Protein AF-0000000072975999 (afdb_homodimer)

Secondary structure (DSSP, 8-state):
------EEEEETTEEEEEETTEEEEEE--GGGTT-B-HHHHHHHHHHHHHHHT-SS--EEEEEESTT-SB--B-HHHHHHHTTSTTTTHHHHHHHHHHHHHHHHHHHHSSS-EEEEE-SEEETHHHHHHHHSSEEEEETT-EEE-GGGGGT---HHHHHHHHTTS-HHHHHHHHHH---EEHHHHHHHTS-SEEE-GGGHHHHHHHHHHHHHTS-HHHHHHHHHHHHHHTTS-HHHHHHHHHHHHHHHHT-HHHHHHHHHHHTTS----/------EEEEETTEEEEEETTEEEEEE--GGGTT-B-HHHHHHHHHHHHHHHT-SS--EEEEEE-TT-SB--B-HHHHHHHTTSTTTTHHHHHHHHHHHHHHHHHHHHSSS-EEEEE-SEEETHHHHHHHHSSEEEEETT-EEE-GGGGGT---HHHHHHHHTTS-HHHHHHHHHH---EEHHHHHHHTS-SEEE-GGGHHHHHHHHHHHHHTS-HHHHHHHHHHHHHHTTS-HHHHHHHHHHHHHHHHTSHHHHHHHHHHHTTS----

Organism: NCBI:txid391626

pLDDT: mean 95.64, std 9.47, range [26.41, 98.94]

Foldseek 3Di:
DPQPDQPWDDDVQWIWTDGLQEIEIEGEPVVQQSECEPVSLVVLLVVLVVQQPDPRHAAYEYAYPYAWGYAYHDVVVQCVCCPDPVRNVVVVVVSLVSLLVSLVSQLLHLHQYEYLTHAEQEQSRLLSLLSGPAYEYEQAYKYAPQCVVVPDFSVVSLVSVVVFFPDVVSVCRRNVGDIDTPVVCCVRRSHVYYDHRVCRVVVRVVVSVVSSPDDRVVSSLVSNLVVVLVVDDPVVSCVVVVVSVVVVCPDPQVVQCVVCVVVVHHGPD/DPQPDQDWDDDVQWIWTDGLQEIEIEGEPVVQQSEPEPVSLVVLQVVLVVQQPDPRHAAYEYAYDDAWGYAYHDVVVQCVCCPDPVRNVVVVVVSVVSLLVSLVSQLLGLHQYEYLTHAEQEQSRLLSLLSGPAYEYEQAYKYADQVVVVPDQSVVSLVSVVVFFPDVVSVCRRNVGDIDGPVVCCVRRSHVYYDHRVCRVVVRVVVSVVSSPDDSVVSSLVSVLVVVLVPDDPVVSCVVVVVSVVVVCPDPQVVQCVVCVVVVHHGPD

Radius of gyration: 25.87 Å; Cα contacts (8 Å, |Δi|>4): 1096; chains: 2; bounding box: 70×88×48 Å

Nearest PDB structures (foldseek):
  3myb-assembly1_B  TM=9.762E-01  e=2.689E-32  Mycolicibacterium smegmatis MC2 155
  2vx2-assembly3_G  TM=9.712E-01  e=1.688E-27  Homo sapiens
  3l3s-assembly1_C  TM=9.681E-01  e=3.619E-23  Ruegeria pomeroyi
  3l3s-assembly4_J  TM=9.597E-01  e=7.866E-23  Ruegeria pomeroyi
  3l3s-assembly4_L  TM=9.395E-01  e=3.297E-22  Ruegeria pomeroyi

Solvent-accessible surface area (backbone atoms only — not comparable to full-atom values): 26448 Å² total; per-residue (Å²): 130,81,77,76,75,68,53,70,47,84,48,79,45,31,36,37,37,42,56,90,31,32,35,38,38,30,33,55,36,40,93,59,29,26,30,52,29,77,62,37,45,50,43,52,37,52,51,53,60,54,51,62,74,46,86,68,55,41,24,34,37,41,36,32,33,74,72,17,26,12,58,5,62,35,61,65,63,55,59,57,36,38,75,42,94,71,52,21,50,69,57,46,43,51,50,45,49,52,49,48,51,41,49,52,47,53,62,66,34,50,36,56,34,30,27,44,39,36,40,36,21,21,29,52,23,30,22,51,42,42,43,32,76,37,29,36,27,12,45,82,14,36,38,24,32,33,33,22,76,30,22,38,36,40,40,52,29,42,59,34,41,54,75,44,30,41,52,32,58,44,48,46,25,38,51,57,28,48,70,40,44,22,62,58,32,30,75,49,46,57,29,74,41,54,34,59,63,91,43,36,68,59,56,46,47,51,54,43,48,62,58,41,70,45,65,58,69,59,50,26,54,47,48,50,48,55,64,55,36,71,79,44,54,72,69,56,25,51,55,56,50,48,54,52,49,51,57,50,62,70,33,69,66,46,47,42,41,53,50,19,55,75,68,73,48,78,47,95,120,133,80,79,75,77,68,54,69,48,84,48,78,46,32,36,36,36,40,55,91,31,33,35,37,38,30,35,54,35,40,92,60,28,24,30,50,29,75,64,38,45,51,42,53,37,51,52,52,60,54,52,61,76,45,86,69,54,42,22,35,37,41,35,34,34,76,71,18,28,12,58,5,61,36,62,67,64,57,57,58,36,38,74,41,94,72,52,22,53,68,58,52,51,51,50,54,49,52,47,51,51,41,52,52,46,52,63,66,36,53,36,54,33,31,27,45,39,37,40,36,21,22,27,52,22,30,22,50,41,40,44,32,55,33,26,37,27,12,45,81,15,36,38,25,31,33,32,38,77,79,73,40,68,42,65,72,30,42,58,33,42,53,68,30,29,57,62,69,62,44,50,47,26,40,70,68,28,47,69,41,44,21,63,58,33,30,75,47,25,54,29,65,40,53,35,59,63,92,42,35,69,61,56,46,48,52,55,43,48,51,40,41,70,35,45,59,67,25,48,26,54,36,46,51,48,56,64,56,36,71,77,42,56,70,70,57,25,42,57,53,23,32,54,50,40,36,57,42,60,67,34,68,65,20,49,42,18,46,49,18,55,77,66,72,47,79,46,96,117

Sequence (538 aa):
MSLAPNARHKMPHLTRTDANGIAHIEMTAPDRLNALSDGMIAALQSQFDSLMVDQETSVVILSGAGKAFSAGHDLREMQAARQNADGGATDFGDLFDRCATMMQAIQSLPQPVIAQVHGIATAAGCQLVATCDLAVAAHSCKFGVNGVNIGLFCSTPMVALTRNIARKQAFEMLTTGRFIGAVEAQTLGLINKSVADGDLARETRALAQTIANKLPIAVKTGKQAFYAQAQMTTADAYAYTGARMVENMMDAQTSEGINAFLEKRDPDWMSLAPNARHKMPHLTRTDANGIAHIEMTAPDRLNALSDGMIAALQSQFDSLMVDQETSVVILSGAGKAFSAGHDLREMQAARQNADGGATDFGDLFDRCATMMQAIQSLPQPVIAQVHGIATAAGCQLVATCDLAVAAHSCKFGVNGVNIGLFCSTPMVALTRNIARKQAFEMLTTGRFIGAVEAQTLGLINKSVADGDLARETRALAQTIANKLPIAVKTGKQAFYAQAQMTTADAYAYTGARMVENMMDAQTSEGINAFLEKRDPDW

InterPro domains:
  IPR001753 Enoyl-CoA hydratase/isomerase-like domain [PF00378] (19-269)
  IPR014748 Enoyl-CoA hydratase, C-terminal [G3DSA:1.10.12.10] (216-269)
  IPR029045 ClpP/crotonase-like domain superfamily [SSF52096] (13-269)
  IPR052377 Mitochondrial enoyl-CoA hydratase domain-containing protein [PTHR43602] (14-269)

Structure (mmCIF, N/CA/C/O backbone):
data_AF-0000000072975999-model_v1
#
loop_
_entity.id
_entity.type
_entity.pdbx_description
1 polymer 'Enoyl-CoA hydratase domain-containing protein 3, mitochondrial'
#
loop_
_atom_site.group_PDB
_atom_site.id
_atom_site.type_symbol
_atom_site.label_atom_id
_atom_site.label_alt_id
_atom_site.label_comp_id
_atom_site.label_asym_id
_atom_site.label_entity_id
_atom_site.label_seq_id
_atom_site.pdbx_PDB_ins_code
_atom_site.Cartn_x
_atom_site.Cartn_y
_atom_site.Cartn_z
_atom_site.occupancy
_atom_site.B_iso_or_equiv
_atom_site.auth_seq_id
_atom_site.auth_comp_id
_atom_site.auth_asym_id
_atom_site.auth_atom_id
_atom_site.pdbx_PDB_model_num
ATOM 1 N N . MET A 1 1 ? -14.383 -45.688 -11.18 1 27.27 1 MET A N 1
ATOM 2 C CA . MET A 1 1 ? -13.367 -45.219 -12.125 1 27.27 1 MET A CA 1
ATOM 3 C C . MET A 1 1 ? -12.164 -44.656 -11.383 1 27.27 1 MET A C 1
ATOM 5 O O . MET A 1 1 ? -12.312 -43.844 -10.453 1 27.27 1 MET A O 1
ATOM 9 N N . SER A 1 2 ? -11.016 -45.312 -11.383 1 31.14 2 SER A N 1
ATOM 10 C CA . SER A 1 2 ? -9.742 -45.094 -10.703 1 31.14 2 SER A CA 1
ATOM 11 C C . SER A 1 2 ? -9.266 -43.656 -10.852 1 31.14 2 SER A C 1
ATOM 13 O O . SER A 1 2 ? -9.352 -43.062 -11.938 1 31.14 2 SER A O 1
ATOM 15 N N . LEU A 1 3 ? -9.438 -42.781 -9.852 1 36.59 3 LEU A N 1
ATOM 16 C CA . LEU A 1 3 ? -8.914 -41.406 -9.773 1 36.59 3 LEU A CA 1
ATOM 17 C C . LEU A 1 3 ? -7.523 -41.344 -10.398 1 36.59 3 LEU A C 1
ATOM 19 O O . LEU A 1 3 ? -6.656 -42.156 -10.094 1 36.59 3 LEU A O 1
ATOM 23 N N . ALA A 1 4 ? -7.414 -41.031 -11.68 1 40.75 4 ALA A N 1
ATOM 24 C CA . ALA A 1 4 ? -6.18 -40.938 -12.453 1 40.75 4 ALA A CA 1
ATOM 25 C C . ALA A 1 4 ? -5.027 -40.438 -11.586 1 40.75 4 ALA A C 1
ATOM 27 O O . ALA A 1 4 ? -5.207 -39.562 -10.734 1 40.75 4 ALA A O 1
ATOM 28 N N . PRO A 1 5 ? -3.93 -41.125 -11.383 1 45.53 5 PRO A N 1
ATOM 29 C CA . PRO A 1 5 ? -2.74 -40.938 -10.547 1 45.53 5 PRO A CA 1
ATOM 30 C C . PRO A 1 5 ? -2.223 -39.5 -10.586 1 45.53 5 PRO A C 1
ATOM 32 O O . PRO A 1 5 ? -2.467 -38.75 -11.562 1 45.53 5 PRO A O 1
ATOM 35 N N . ASN A 1 6 ? -1.904 -38.75 -9.383 1 54.34 6 ASN A N 1
ATOM 36 C CA . ASN A 1 6 ? -1.153 -37.562 -9 1 54.34 6 ASN A CA 1
ATOM 37 C C . ASN A 1 6 ? 0.02 -37.312 -9.938 1 54.34 6 ASN A C 1
ATOM 39 O O . ASN A 1 6 ? 1.038 -38 -9.867 1 54.34 6 ASN A O 1
ATOM 43 N N . ALA A 1 7 ? -0.238 -37.031 -11.227 1 62.69 7 ALA A N 1
ATOM 44 C CA . ALA A 1 7 ? 0.883 -36.875 -12.148 1 62.69 7 ALA A CA 1
ATOM 45 C C . ALA A 1 7 ? 1.8 -35.75 -11.711 1 62.69 7 ALA A C 1
ATOM 47 O O . ALA A 1 7 ? 1.36 -34.594 -11.578 1 62.69 7 ALA A O 1
ATOM 48 N N . ARG A 1 8 ? 2.805 -36.125 -11 1 71.38 8 ARG A N 1
ATOM 49 C CA . ARG A 1 8 ? 3.889 -35.188 -10.68 1 71.38 8 ARG A CA 1
ATOM 50 C C . ARG A 1 8 ? 4.809 -34.969 -11.883 1 71.38 8 ARG A C 1
ATOM 52 O O . ARG A 1 8 ? 5.289 -35.938 -12.477 1 71.38 8 ARG A O 1
ATOM 59 N N . HIS A 1 9 ? 4.781 -33.719 -12.367 1 74.19 9 HIS A N 1
ATOM 60 C CA . HIS A 1 9 ? 5.68 -33.344 -13.453 1 74.19 9 HIS A CA 1
ATOM 61 C C . HIS A 1 9 ? 6.812 -32.438 -12.945 1 74.19 9 HIS A C 1
ATOM 63 O O . HIS A 1 9 ? 6.562 -31.375 -12.398 1 74.19 9 HIS A O 1
ATOM 69 N N . LYS A 1 10 ? 8.055 -33 -12.969 1 78.75 10 LYS A N 1
ATOM 70 C CA . LYS A 1 10 ? 9.234 -32.25 -12.555 1 78.75 10 LYS A CA 1
ATOM 71 C C . LYS A 1 10 ? 9.805 -31.453 -13.727 1 78.75 10 LYS A C 1
ATOM 73 O O . LYS A 1 10 ? 9.977 -31.984 -14.828 1 78.75 10 LYS A O 1
ATOM 78 N N . MET A 1 11 ? 9.859 -30.141 -13.508 1 80.25 11 MET A N 1
ATOM 79 C CA . MET A 1 11 ? 10.477 -29.203 -14.453 1 80.25 11 MET A CA 1
ATOM 80 C C . MET A 1 11 ? 11.633 -28.453 -13.797 1 80.25 11 MET A C 1
ATOM 82 O O . MET A 1 11 ? 11.758 -28.453 -12.578 1 80.25 11 MET A O 1
ATOM 86 N N . PRO A 1 12 ? 12.438 -27.953 -14.672 1 85.5 12 PRO A N 1
ATOM 87 C CA . PRO A 1 12 ? 13.469 -27.109 -14.055 1 85.5 12 PRO A CA 1
ATOM 88 C C . PRO A 1 12 ? 12.875 -25.984 -13.203 1 85.5 12 PRO A C 1
ATOM 90 O O . PRO A 1 12 ? 11.977 -25.266 -13.664 1 85.5 12 PRO A O 1
ATOM 93 N N . HIS A 1 13 ? 13.188 -25.938 -12 1 92.69 13 HIS A N 1
ATOM 94 C CA . HIS A 1 13 ? 12.859 -24.859 -11.062 1 92.69 13 HIS A CA 1
ATOM 95 C C . HIS A 1 13 ? 11.477 -25.062 -10.461 1 92.69 13 HIS A C 1
ATOM 97 O O . HIS A 1 13 ? 11.086 -24.344 -9.539 1 92.69 13 HIS A O 1
ATOM 103 N N . LEU A 1 14 ? 10.578 -25.984 -10.984 1 96.88 14 LEU A N 1
ATOM 104 C CA . LEU A 1 14 ? 9.211 -26.156 -10.5 1 96.88 14 LEU A CA 1
ATOM 105 C C . LEU A 1 14 ? 8.805 -27.625 -10.492 1 96.88 14 LEU A C 1
ATOM 107 O O . LEU A 1 14 ? 9.344 -28.422 -11.258 1 96.88 14 LEU A O 1
ATOM 111 N N . THR A 1 15 ? 7.898 -27.969 -9.664 1 96.94 15 THR A N 1
ATOM 112 C CA . THR A 1 15 ? 7.125 -29.203 -9.727 1 96.94 15 THR A CA 1
ATOM 113 C C . THR A 1 15 ? 5.629 -28.906 -9.734 1 96.94 15 THR A C 1
ATOM 115 O O . THR A 1 15 ? 5.18 -27.938 -9.102 1 96.94 15 THR A O 1
ATOM 118 N N . ARG A 1 16 ? 4.887 -29.641 -10.492 1 96.62 16 ARG A N 1
ATOM 119 C CA . ARG A 1 16 ? 3.434 -29.5 -10.508 1 96.62 16 ARG A CA 1
ATOM 120 C C . ARG A 1 16 ? 2.756 -30.844 -10.234 1 96.62 16 ARG A C 1
ATOM 122 O O . ARG A 1 16 ? 3.162 -31.875 -10.781 1 96.62 16 ARG A O 1
ATOM 129 N N . THR A 1 17 ? 1.826 -30.859 -9.359 1 96.38 17 THR A N 1
ATOM 130 C CA . THR A 1 17 ? 0.973 -32 -9.07 1 96.38 17 THR A CA 1
ATOM 131 C C . THR A 1 17 ? -0.5 -31.641 -9.234 1 96.38 17 THR A C 1
ATOM 133 O O . THR A 1 17 ? -0.957 -30.641 -8.68 1 96.38 17 THR A O 1
ATOM 136 N N . ASP A 1 18 ? -1.166 -32.469 -9.992 1 95.44 18 ASP A N 1
ATOM 137 C CA . ASP A 1 18 ? -2.586 -32.25 -10.234 1 95.44 18 ASP A CA 1
ATOM 138 C C . ASP A 1 18 ? -3.439 -33.312 -9.539 1 95.44 18 ASP A C 1
ATOM 140 O O . ASP A 1 18 ? -3.17 -34.5 -9.648 1 95.44 18 ASP A O 1
ATOM 144 N N . ALA A 1 19 ? -4.395 -32.781 -8.805 1 94.94 19 ALA A N 1
ATOM 145 C CA . ALA A 1 19 ? -5.34 -33.688 -8.172 1 94.94 19 ALA A CA 1
ATOM 146 C C . ALA A 1 19 ? -6.691 -33.031 -7.953 1 94.94 19 ALA A C 1
ATOM 148 O O . ALA A 1 19 ? -6.762 -31.938 -7.352 1 94.94 19 ALA A O 1
ATOM 149 N N . ASN A 1 20 ? -7.762 -33.656 -8.422 1 94.56 20 ASN A N 1
ATOM 150 C CA . ASN A 1 20 ? -9.125 -33.219 -8.125 1 94.56 20 ASN A CA 1
ATOM 151 C C . ASN A 1 20 ? -9.367 -31.781 -8.547 1 94.56 20 ASN A C 1
ATOM 153 O O . ASN A 1 20 ? -9.891 -30.984 -7.77 1 94.56 20 ASN A O 1
ATOM 157 N N . GLY A 1 21 ? -8.852 -31.375 -9.703 1 96.62 21 GLY A N 1
ATOM 158 C CA . GLY A 1 21 ? -9.094 -30.062 -10.258 1 96.62 21 GLY A CA 1
ATOM 159 C C . GLY A 1 21 ? -8.195 -28.984 -9.664 1 96.62 21 GLY A C 1
ATOM 160 O O . GLY A 1 21 ? -8.367 -27.797 -9.953 1 96.62 21 GLY A O 1
ATOM 161 N N . ILE A 1 22 ? -7.262 -29.453 -8.828 1 98.38 22 ILE A N 1
ATOM 162 C CA . ILE A 1 22 ? -6.332 -28.516 -8.195 1 98.38 22 ILE A CA 1
ATOM 163 C C . ILE A 1 22 ? -4.918 -28.766 -8.711 1 98.38 22 ILE A C 1
ATOM 165 O O . ILE A 1 22 ? -4.406 -29.875 -8.617 1 98.38 22 ILE A O 1
ATOM 169 N N . ALA A 1 23 ? -4.328 -27.797 -9.336 1 98.44 23 ALA A N 1
ATOM 170 C CA . ALA A 1 23 ? -2.918 -27.844 -9.719 1 98.44 23 ALA A CA 1
ATOM 171 C C . ALA A 1 23 ? -2.039 -27.203 -8.648 1 98.44 23 ALA A C 1
ATOM 173 O O . ALA A 1 23 ? -2.229 -26.031 -8.289 1 98.44 23 ALA A O 1
ATOM 174 N N . HIS A 1 24 ? -1.157 -27.922 -8.133 1 98.5 24 HIS A N 1
ATOM 175 C CA . HIS A 1 24 ? -0.199 -27.406 -7.164 1 98.5 24 HIS A CA 1
ATOM 176 C C . HIS A 1 24 ? 1.167 -27.188 -7.805 1 98.5 24 HIS A C 1
ATOM 178 O O . HIS A 1 24 ? 1.849 -28.141 -8.164 1 98.5 24 HIS A O 1
ATOM 184 N N . ILE A 1 25 ? 1.546 -25.969 -7.973 1 98.62 25 ILE A N 1
ATOM 185 C CA . ILE A 1 25 ? 2.85 -25.578 -8.5 1 98.62 25 ILE A CA 1
ATOM 186 C C . ILE A 1 25 ? 3.785 -25.219 -7.355 1 98.62 25 ILE A C 1
ATOM 188 O O . ILE A 1 25 ? 3.479 -24.328 -6.559 1 98.62 25 ILE A O 1
ATOM 192 N N . GLU A 1 26 ? 4.855 -25.859 -7.266 1 98.62 26 GLU A N 1
ATOM 193 C CA . GLU A 1 26 ? 5.848 -25.609 -6.227 1 98.62 26 GLU A CA 1
ATOM 194 C C . GLU A 1 26 ? 7.164 -25.109 -6.824 1 98.62 26 GLU A C 1
ATOM 196 O O . GLU A 1 26 ? 7.75 -25.781 -7.68 1 98.62 26 GLU A O 1
ATOM 201 N N . MET A 1 27 ? 7.598 -23.906 -6.406 1 98.62 27 MET A N 1
ATOM 202 C CA . MET A 1 27 ? 8.93 -23.438 -6.777 1 98.62 27 MET A CA 1
ATOM 203 C C . MET A 1 27 ? 10.008 -24.266 -6.066 1 98.62 27 MET A C 1
ATOM 205 O O . MET A 1 27 ? 9.977 -24.391 -4.844 1 98.62 27 MET A O 1
ATOM 209 N N . THR A 1 28 ? 10.969 -24.812 -6.883 1 97.81 28 THR A N 1
ATOM 210 C CA . THR A 1 28 ? 11.875 -25.812 -6.316 1 97.81 28 THR A CA 1
ATOM 211 C C . THR A 1 28 ? 13.328 -25.391 -6.496 1 97.81 28 THR A C 1
ATOM 213 O O . THR A 1 28 ? 14.164 -26.172 -6.957 1 97.81 28 THR A O 1
ATOM 216 N N . ALA A 1 29 ? 13.68 -24.266 -6.047 1 97.25 29 ALA A N 1
ATOM 217 C CA . ALA A 1 29 ? 15.062 -23.797 -5.91 1 97.25 29 ALA A CA 1
ATOM 218 C C . ALA A 1 29 ? 15.352 -23.359 -4.473 1 97.25 29 ALA A C 1
ATOM 220 O O . ALA A 1 29 ? 15.789 -22.234 -4.23 1 97.25 29 ALA A O 1
ATOM 221 N N . PRO A 1 30 ? 15.211 -24.297 -3.539 1 96.5 30 PRO A N 1
ATOM 222 C CA . PRO A 1 30 ? 15.281 -23.922 -2.123 1 96.5 30 PRO A CA 1
ATOM 223 C C . PRO A 1 30 ? 16.656 -23.406 -1.71 1 96.5 30 PRO A C 1
ATOM 225 O O . PRO A 1 30 ? 16.766 -22.609 -0.774 1 96.5 30 PRO A O 1
ATOM 228 N N . ASP A 1 31 ? 17.719 -23.781 -2.41 1 95.75 31 ASP A N 1
ATOM 229 C CA . ASP A 1 31 ? 19.078 -23.359 -2.062 1 95.75 31 ASP A CA 1
ATOM 230 C C . ASP A 1 31 ? 19.266 -21.859 -2.281 1 95.75 31 ASP A C 1
ATOM 232 O O . ASP A 1 31 ? 20.172 -21.25 -1.711 1 95.75 31 ASP A O 1
ATOM 236 N N . ARG A 1 32 ? 18.453 -21.359 -3.086 1 95.44 32 ARG A N 1
ATOM 237 C CA . ARG A 1 32 ? 18.484 -19.922 -3.348 1 95.44 32 ARG A CA 1
ATOM 238 C C . ARG A 1 32 ? 17.234 -19.234 -2.844 1 95.44 32 ARG A C 1
ATOM 240 O O . ARG A 1 32 ? 16.828 -18.203 -3.369 1 95.44 32 ARG A O 1
ATOM 247 N N . LEU A 1 33 ? 16.531 -19.922 -1.953 1 97.62 33 LEU A N 1
ATOM 248 C CA . LEU A 1 33 ? 15.305 -19.406 -1.342 1 97.62 33 LEU A CA 1
ATOM 249 C C . LEU A 1 33 ? 14.258 -19.078 -2.404 1 97.62 33 LEU A C 1
ATOM 251 O O . LEU A 1 33 ? 13.586 -18.062 -2.322 1 97.62 33 LEU A O 1
ATOM 255 N N . ASN A 1 34 ? 14.234 -19.891 -3.465 1 98.38 34 ASN A N 1
ATOM 256 C CA . ASN A 1 34 ? 13.258 -19.781 -4.547 1 98.38 34 ASN A CA 1
ATOM 257 C C . ASN A 1 34 ? 13.25 -18.375 -5.152 1 98.38 34 ASN A C 1
ATOM 259 O O . ASN A 1 34 ? 12.188 -17.781 -5.348 1 98.38 34 ASN A O 1
ATOM 263 N N . ALA A 1 35 ? 14.492 -17.844 -5.41 1 98.19 35 ALA A N 1
ATOM 264 C CA . ALA A 1 35 ? 14.617 -16.547 -6.059 1 98.19 35 ALA A CA 1
ATOM 265 C C . ALA A 1 35 ? 13.945 -16.547 -7.43 1 98.19 35 ALA A C 1
ATOM 267 O O . ALA A 1 35 ? 13.953 -17.562 -8.125 1 98.19 35 ALA A O 1
ATOM 268 N N . LEU A 1 36 ? 13.344 -15.43 -7.785 1 98.44 36 LEU A N 1
ATOM 269 C CA . LEU A 1 36 ? 12.773 -15.25 -9.117 1 98.44 36 LEU A CA 1
ATOM 270 C C . LEU A 1 36 ? 13.867 -14.938 -10.133 1 98.44 36 LEU A C 1
ATOM 272 O O . LEU A 1 36 ? 13.922 -13.836 -10.68 1 98.44 36 LEU A O 1
ATOM 276 N N . SER A 1 37 ? 14.688 -15.969 -10.422 1 97.5 37 SER A N 1
ATOM 277 C CA . SER A 1 37 ? 15.719 -15.93 -11.445 1 97.5 37 SER A CA 1
ATOM 278 C C . SER A 1 37 ? 15.109 -15.914 -12.844 1 97.5 37 SER A C 1
ATOM 280 O O . SER A 1 37 ? 13.906 -16.094 -13 1 97.5 37 SER A O 1
ATOM 282 N N . ASP A 1 38 ? 15.992 -15.703 -13.836 1 96.94 38 ASP A N 1
ATOM 283 C CA . ASP A 1 38 ? 15.539 -15.781 -15.219 1 96.94 38 ASP A CA 1
ATOM 284 C C . ASP A 1 38 ? 14.844 -17.109 -15.492 1 96.94 38 ASP A C 1
ATOM 286 O O . ASP A 1 38 ? 13.766 -17.141 -16.094 1 96.94 38 ASP A O 1
ATOM 290 N N . GLY A 1 39 ? 15.445 -18.141 -15.008 1 97.5 39 GLY A N 1
ATOM 291 C CA . GLY A 1 39 ? 14.883 -19.469 -15.203 1 97.5 39 GLY A CA 1
ATOM 292 C C . GLY A 1 39 ? 13.562 -19.672 -14.492 1 97.5 39 GLY A C 1
ATOM 293 O O . GLY A 1 39 ? 12.633 -20.25 -15.055 1 97.5 39 GLY A O 1
ATOM 294 N N . MET A 1 40 ? 13.422 -19.25 -13.25 1 98.25 40 MET A N 1
ATOM 295 C CA . MET A 1 40 ? 12.188 -19.391 -12.477 1 98.25 40 MET A CA 1
ATOM 296 C C . MET A 1 40 ? 11.047 -18.609 -13.109 1 98.25 40 MET A C 1
ATOM 298 O O . MET A 1 40 ? 9.938 -19.125 -13.25 1 98.25 40 MET A O 1
ATOM 302 N N . ILE A 1 41 ? 11.32 -17.359 -13.508 1 98.5 41 ILE A N 1
ATOM 303 C CA . ILE A 1 41 ? 10.305 -16.516 -14.148 1 98.5 41 ILE A CA 1
ATOM 304 C C . ILE A 1 41 ? 9.812 -17.188 -15.422 1 98.5 41 ILE A C 1
ATOM 306 O O . ILE A 1 41 ? 8.602 -17.25 -15.672 1 98.5 41 ILE A O 1
ATOM 310 N N . ALA A 1 42 ? 10.727 -17.719 -16.203 1 97.94 42 ALA A N 1
ATOM 311 C CA . ALA A 1 42 ? 10.359 -18.406 -17.438 1 97.94 42 ALA A CA 1
ATOM 312 C C . ALA A 1 42 ? 9.523 -19.641 -17.141 1 97.94 42 ALA A C 1
ATOM 314 O O . ALA A 1 42 ? 8.547 -19.906 -17.844 1 97.94 42 ALA A O 1
ATOM 315 N N . ALA A 1 43 ? 9.906 -20.391 -16.156 1 98 43 ALA A N 1
ATOM 316 C CA . ALA A 1 43 ? 9.188 -21.609 -15.789 1 98 43 ALA A CA 1
ATOM 317 C C . ALA A 1 43 ? 7.77 -21.281 -15.328 1 98 43 ALA A C 1
ATOM 319 O O . ALA A 1 43 ? 6.809 -21.938 -15.75 1 98 43 ALA A O 1
ATOM 320 N N . LEU A 1 44 ? 7.652 -20.297 -14.461 1 98.56 44 LEU A N 1
ATOM 321 C CA . LEU A 1 44 ? 6.34 -19.875 -13.984 1 98.56 44 LEU A CA 1
ATOM 322 C C . LEU A 1 44 ? 5.473 -19.391 -15.133 1 98.56 44 LEU A C 1
ATOM 324 O O . LEU A 1 44 ? 4.309 -19.781 -15.258 1 98.56 44 LEU A O 1
ATOM 328 N N . GLN A 1 45 ? 6.055 -18.531 -15.984 1 98.31 45 GLN A N 1
ATOM 329 C CA . GLN A 1 45 ? 5.309 -18.016 -17.125 1 98.31 45 GLN A CA 1
ATOM 330 C C . GLN A 1 45 ? 4.801 -19.156 -18.016 1 98.31 45 GLN A C 1
ATOM 332 O O . GLN A 1 45 ? 3.654 -19.141 -18.453 1 98.31 45 GLN A O 1
ATOM 337 N N . SER A 1 46 ? 5.652 -20.094 -18.25 1 97.75 46 SER A N 1
ATOM 338 C CA . SER A 1 46 ? 5.277 -21.25 -19.062 1 97.75 46 SER A CA 1
ATOM 339 C C . SER A 1 46 ? 4.109 -22.016 -18.453 1 97.75 46 SER A C 1
ATOM 341 O O . SER A 1 46 ? 3.191 -22.422 -19.156 1 97.75 46 SER A O 1
ATOM 343 N N . GLN A 1 47 ? 4.145 -22.203 -17.156 1 97.44 47 GLN A N 1
ATOM 344 C CA . GLN A 1 47 ? 3.047 -22.875 -16.469 1 97.44 47 GLN A CA 1
ATOM 345 C C . GLN A 1 47 ? 1.752 -22.062 -16.594 1 97.44 47 GLN A C 1
ATOM 347 O O . GLN A 1 47 ? 0.688 -22.641 -16.859 1 97.44 47 GLN A O 1
ATOM 352 N N . PHE A 1 48 ? 1.823 -20.781 -16.438 1 98.38 48 PHE A N 1
ATOM 353 C CA . PHE A 1 48 ? 0.636 -19.938 -16.531 1 98.38 48 PHE A CA 1
ATOM 354 C C . PHE A 1 48 ? 0.083 -19.938 -17.953 1 98.38 48 PHE A C 1
ATOM 356 O O . PHE A 1 48 ? -1.134 -19.969 -18.156 1 98.38 48 PHE A O 1
ATOM 363 N N . ASP A 1 49 ? 0.989 -19.953 -18.938 1 97.88 49 ASP A N 1
ATOM 364 C CA . ASP A 1 49 ? 0.56 -20.047 -20.328 1 97.88 49 ASP A CA 1
ATOM 365 C C . ASP A 1 49 ? -0.206 -21.359 -20.578 1 97.88 49 ASP A C 1
ATOM 367 O O . ASP A 1 49 ? -1.238 -21.344 -21.25 1 97.88 49 ASP A O 1
ATOM 371 N N . SER A 1 50 ? 0.312 -22.453 -20 1 96.88 50 SER A N 1
ATOM 372 C CA . SER A 1 50 ? -0.34 -23.75 -20.156 1 96.88 50 SER A CA 1
ATOM 373 C C . SER A 1 50 ? -1.701 -23.766 -19.469 1 96.88 50 SER A C 1
ATOM 375 O O . SER A 1 50 ? -2.658 -24.344 -20 1 96.88 50 SER A O 1
ATOM 377 N N . LEU A 1 51 ? -1.797 -23.141 -18.359 1 97.5 51 LEU A N 1
ATOM 378 C CA . LEU A 1 51 ? -3.029 -23.125 -17.578 1 97.5 51 LEU A CA 1
ATOM 379 C C . LEU A 1 51 ? -4.102 -22.281 -18.281 1 97.5 51 LEU A C 1
ATOM 381 O O . LEU A 1 51 ? -5.297 -22.531 -18.094 1 97.5 51 LEU A O 1
ATOM 385 N N . MET A 1 52 ? -3.686 -21.344 -19.062 1 97.06 52 MET A N 1
ATOM 386 C CA . MET A 1 52 ? -4.613 -20.469 -19.766 1 97.06 52 MET A CA 1
ATOM 387 C C . MET A 1 52 ? -5.551 -21.266 -20.656 1 97.06 52 MET A C 1
ATOM 389 O O . MET A 1 52 ? -6.703 -20.875 -20.859 1 97.06 52 MET A O 1
ATOM 393 N N . VAL A 1 53 ? -5.121 -22.453 -21.125 1 95.56 53 VAL A N 1
ATOM 394 C CA . VAL A 1 53 ? -5.918 -23.219 -22.062 1 95.56 53 VAL A CA 1
ATOM 395 C C . VAL A 1 53 ? -6.344 -24.547 -21.438 1 95.56 53 VAL A C 1
ATOM 397 O O . VAL A 1 53 ? -6.93 -25.406 -22.094 1 95.56 53 VAL A O 1
ATOM 400 N N . ASP A 1 54 ? -5.98 -24.688 -20.188 1 93.75 54 ASP A N 1
ATOM 401 C CA . ASP A 1 54 ? -6.32 -25.891 -19.438 1 93.75 54 ASP A CA 1
ATOM 402 C C . ASP A 1 54 ? -7.797 -25.906 -19.047 1 93.75 54 ASP A C 1
ATOM 404 O O . ASP A 1 54 ? -8.281 -24.953 -18.422 1 93.75 54 ASP A O 1
ATOM 408 N N . GLN A 1 55 ? -8.516 -26.969 -19.328 1 92.56 55 GLN A N 1
ATOM 409 C CA . GLN A 1 55 ? -9.945 -27.031 -19.031 1 92.56 55 GLN A CA 1
ATOM 410 C C . GLN A 1 55 ? -10.211 -27.953 -17.844 1 92.56 55 GLN A C 1
ATOM 412 O O . GLN A 1 55 ? -11.352 -28.062 -17.391 1 92.56 55 GLN A O 1
ATOM 417 N N . GLU A 1 56 ? -9.164 -28.547 -17.312 1 94.88 56 GLU A N 1
ATOM 418 C CA . GLU A 1 56 ? -9.328 -29.531 -16.25 1 94.88 56 GLU A CA 1
ATOM 419 C C . GLU A 1 56 ? -9.055 -28.922 -14.883 1 94.88 56 GLU A C 1
ATOM 421 O O . GLU A 1 56 ? -9.594 -29.375 -13.875 1 94.88 56 GLU A O 1
ATOM 426 N N . THR A 1 57 ? -8.211 -27.938 -14.852 1 97.56 57 THR A N 1
ATOM 427 C CA . THR A 1 57 ? -7.809 -27.312 -13.594 1 97.56 57 THR A CA 1
ATOM 428 C C . THR A 1 57 ? -8.797 -26.219 -13.188 1 97.56 57 THR A C 1
ATOM 430 O O . THR A 1 57 ? -9.133 -25.359 -13.992 1 97.56 57 THR A O 1
ATOM 433 N N . SER A 1 58 ? -9.258 -26.25 -11.906 1 97.94 58 SER A N 1
ATOM 434 C CA . SER A 1 58 ? -10.211 -25.281 -11.398 1 97.94 58 SER A CA 1
ATOM 435 C C . SER A 1 58 ? -9.523 -24.234 -10.523 1 97.94 58 SER A C 1
ATOM 437 O O . SER A 1 58 ? -10 -23.109 -10.406 1 97.94 58 SER A O 1
ATOM 439 N N . VAL A 1 59 ? -8.469 -24.641 -9.859 1 98.75 59 VAL A N 1
ATOM 440 C CA . VAL A 1 59 ? -7.766 -23.781 -8.914 1 98.75 59 VAL A CA 1
ATOM 441 C C . VAL A 1 59 ? -6.277 -24.125 -8.922 1 98.75 59 VAL A C 1
ATOM 443 O O . VAL A 1 59 ? -5.895 -25.281 -9.117 1 98.75 59 VAL A O 1
ATOM 446 N N . VAL A 1 60 ? -5.441 -23.125 -8.727 1 98.88 60 VAL A N 1
ATOM 447 C CA . VAL A 1 60 ? -3.992 -23.297 -8.664 1 98.88 60 VAL A CA 1
ATOM 448 C C . VAL A 1 60 ? -3.488 -22.938 -7.27 1 98.88 60 VAL A C 1
ATOM 450 O O . VAL A 1 60 ? -3.906 -21.922 -6.691 1 98.88 60 VAL A O 1
ATOM 453 N N . ILE A 1 61 ? -2.676 -23.75 -6.68 1 98.94 61 ILE A N 1
ATOM 454 C CA . ILE A 1 61 ? -1.906 -23.422 -5.48 1 98.94 61 ILE A CA 1
ATOM 455 C C . ILE A 1 61 ? -0.445 -23.188 -5.855 1 98.94 61 ILE A C 1
ATOM 457 O O . ILE A 1 61 ? 0.15 -23.984 -6.59 1 98.94 61 ILE A O 1
ATOM 461 N N . LEU A 1 62 ? 0.099 -22.094 -5.473 1 98.94 62 LEU A N 1
ATOM 462 C CA . LEU A 1 62 ? 1.501 -21.75 -5.688 1 98.94 62 LEU A CA 1
ATOM 463 C C . LEU A 1 62 ? 2.268 -21.734 -4.371 1 98.94 62 LEU A C 1
ATOM 465 O O . LEU A 1 62 ? 1.896 -21.031 -3.434 1 98.94 62 LEU A O 1
ATOM 469 N N . SER A 1 63 ? 3.314 -22.562 -4.223 1 98.88 63 SER A N 1
ATOM 470 C CA . SER A 1 63 ? 4.098 -22.656 -2.996 1 98.88 63 SER A CA 1
ATOM 471 C C . SER A 1 63 ? 5.59 -22.703 -3.293 1 98.88 63 SER A C 1
ATOM 473 O O . SER A 1 63 ? 5.996 -22.703 -4.457 1 98.88 63 SER A O 1
ATOM 475 N N . GLY A 1 64 ? 6.41 -22.547 -2.258 1 98.69 64 GLY A N 1
ATOM 476 C CA . GLY A 1 64 ? 7.852 -22.703 -2.371 1 98.69 64 GLY A CA 1
ATOM 477 C C . GLY A 1 64 ? 8.398 -23.859 -1.554 1 98.69 64 GLY A C 1
ATOM 478 O O . GLY A 1 64 ? 7.938 -24.109 -0.438 1 98.69 64 GLY A O 1
ATOM 479 N N . ALA A 1 65 ? 9.375 -24.516 -2.125 1 98.06 65 ALA A N 1
ATOM 480 C CA . ALA A 1 65 ? 10.039 -25.609 -1.41 1 98.06 65 ALA A CA 1
ATOM 481 C C . ALA A 1 65 ? 11.07 -25.062 -0.423 1 98.06 65 ALA A C 1
ATOM 483 O O . ALA A 1 65 ? 11.594 -23.969 -0.608 1 98.06 65 ALA A O 1
ATOM 484 N N . GLY A 1 66 ? 11.344 -25.812 0.604 1 97.5 66 GLY A N 1
ATOM 485 C CA . GLY A 1 66 ? 12.406 -25.469 1.527 1 97.5 66 GLY A CA 1
ATOM 486 C C . GLY A 1 66 ? 11.984 -24.453 2.576 1 97.5 66 GLY A C 1
ATOM 487 O O . GLY A 1 66 ? 10.875 -24.531 3.109 1 97.5 66 GLY A O 1
ATOM 488 N N . LYS A 1 67 ? 12.805 -23.516 2.9 1 97.5 67 LYS A N 1
ATOM 489 C CA . LYS A 1 67 ? 12.664 -22.703 4.109 1 97.5 67 LYS A CA 1
ATOM 490 C C . LYS A 1 67 ? 11.875 -21.438 3.832 1 97.5 67 LYS A C 1
ATOM 492 O O . LYS A 1 67 ? 11.445 -20.75 4.762 1 97.5 67 LYS A O 1
ATOM 497 N N . ALA A 1 68 ? 11.695 -21.156 2.549 1 97.88 68 ALA A N 1
ATOM 498 C CA . ALA A 1 68 ? 11.07 -19.875 2.242 1 97.88 68 ALA A CA 1
ATOM 499 C C . ALA A 1 68 ? 10.164 -19.984 1.017 1 97.88 68 ALA A C 1
ATOM 501 O O . ALA A 1 68 ? 10.352 -20.859 0.177 1 97.88 68 ALA A O 1
ATOM 502 N N . PHE A 1 69 ? 9.188 -19.125 0.908 1 98.75 69 PHE A N 1
ATOM 503 C CA . PHE A 1 69 ? 8.391 -18.984 -0.302 1 98.75 69 PHE A CA 1
ATOM 504 C C . PHE A 1 69 ? 9.234 -18.438 -1.446 1 98.75 69 PHE A C 1
ATOM 506 O O . PHE A 1 69 ? 9.562 -19.156 -2.387 1 98.75 69 PHE A O 1
ATOM 513 N N . SER A 1 70 ? 9.703 -17.188 -1.303 1 98.69 70 SER A N 1
ATOM 514 C CA . SER A 1 70 ? 10.578 -16.594 -2.309 1 98.69 70 SER A CA 1
ATOM 515 C C . SER A 1 70 ? 11.273 -15.352 -1.771 1 98.69 70 SER A C 1
ATOM 517 O O . SER A 1 70 ? 10.633 -14.5 -1.141 1 98.69 70 SER A O 1
ATOM 519 N N . ALA A 1 71 ? 12.531 -15.227 -2.07 1 97.69 71 ALA A N 1
ATOM 520 C CA . ALA A 1 71 ? 13.32 -14.086 -1.608 1 97.69 71 ALA A CA 1
ATOM 521 C C . ALA A 1 71 ? 13.328 -12.969 -2.648 1 97.69 71 ALA A C 1
ATOM 523 O O . ALA A 1 71 ? 14.031 -11.969 -2.484 1 97.69 71 ALA A O 1
ATOM 524 N N . GLY A 1 72 ? 12.602 -13.125 -3.689 1 97.81 72 GLY A N 1
ATOM 525 C CA . GLY A 1 72 ? 12.57 -12.117 -4.734 1 97.81 72 GLY A CA 1
ATOM 526 C C . GLY A 1 72 ? 13.57 -12.367 -5.84 1 97.81 72 GLY A C 1
ATOM 527 O O . GLY A 1 72 ? 13.828 -13.516 -6.203 1 97.81 72 GLY A O 1
ATOM 528 N N . HIS A 1 73 ? 14.016 -11.289 -6.496 1 97.62 73 HIS A N 1
ATOM 529 C CA . HIS A 1 73 ? 14.906 -11.422 -7.641 1 97.62 73 HIS A CA 1
ATOM 530 C C . HIS A 1 73 ? 16.25 -12.031 -7.23 1 97.62 73 HIS A C 1
ATOM 532 O O . HIS A 1 73 ? 16.656 -11.922 -6.074 1 97.62 73 HIS A O 1
ATOM 538 N N . ASP A 1 74 ? 16.875 -12.703 -8.18 1 97.31 74 ASP A N 1
ATOM 539 C CA . ASP A 1 74 ? 18.219 -13.242 -7.98 1 97.31 74 ASP A CA 1
ATOM 540 C C . ASP A 1 74 ? 19.266 -12.141 -8.109 1 97.31 74 ASP A C 1
ATOM 542 O O . ASP A 1 74 ? 19.656 -11.766 -9.219 1 97.31 74 ASP A O 1
ATOM 546 N N . LEU A 1 75 ? 19.781 -11.664 -6.992 1 96.06 75 LEU A N 1
ATOM 547 C CA . LEU A 1 75 ? 20.688 -10.516 -6.965 1 96.06 75 LEU A CA 1
ATOM 548 C C . LEU A 1 75 ? 22 -10.852 -7.648 1 96.06 75 LEU A C 1
ATOM 550 O O . LEU A 1 75 ? 22.641 -9.969 -8.234 1 96.06 75 LEU A O 1
ATOM 554 N N . ARG A 1 76 ? 22.453 -12.094 -7.547 1 95.56 76 ARG A N 1
ATOM 555 C CA . ARG A 1 76 ? 23.688 -12.492 -8.203 1 95.56 76 ARG A CA 1
ATOM 556 C C . ARG A 1 76 ? 23.562 -12.383 -9.719 1 95.56 76 ARG A C 1
ATOM 558 O O . ARG A 1 76 ? 24.469 -11.883 -10.391 1 95.56 76 ARG A O 1
ATOM 565 N N . GLU A 1 77 ? 22.391 -12.891 -10.203 1 95.69 77 GLU A N 1
ATOM 566 C CA . GLU A 1 77 ? 22.125 -12.742 -11.633 1 95.69 77 GLU A CA 1
ATOM 567 C C . GLU A 1 77 ? 22.094 -11.273 -12.039 1 95.69 77 GLU A C 1
ATOM 569 O O . GLU A 1 77 ? 22.641 -10.898 -13.078 1 95.69 77 GLU A O 1
ATOM 574 N N . MET A 1 78 ? 21.516 -10.461 -11.203 1 95.75 78 MET A N 1
ATOM 575 C CA . MET A 1 78 ? 21.391 -9.039 -11.508 1 95.75 78 MET A CA 1
ATOM 576 C C . MET A 1 78 ? 22.75 -8.352 -11.516 1 95.75 78 MET A C 1
ATOM 578 O O . MET A 1 78 ? 23.062 -7.574 -12.422 1 95.75 78 MET A O 1
ATOM 582 N N . GLN A 1 79 ? 23.578 -8.672 -10.547 1 95.38 79 GLN A N 1
ATOM 583 C CA . GLN A 1 79 ? 24.891 -8.062 -10.484 1 95.38 79 GLN A CA 1
ATOM 584 C C . GLN A 1 79 ? 25.766 -8.516 -11.641 1 95.38 79 GLN A C 1
ATOM 586 O O . GLN A 1 79 ? 26.578 -7.738 -12.164 1 95.38 79 GLN A O 1
ATOM 591 N N . ALA A 1 80 ? 25.641 -9.766 -12.078 1 95.81 80 ALA A N 1
ATOM 592 C CA . ALA A 1 80 ? 26.406 -10.297 -13.211 1 95.81 80 ALA A CA 1
ATOM 593 C C . ALA A 1 80 ? 26.078 -9.539 -14.492 1 95.81 80 ALA A C 1
ATOM 595 O O . ALA A 1 80 ? 26.953 -9.336 -15.336 1 95.81 80 ALA A O 1
ATOM 596 N N . ALA A 1 81 ? 24.859 -9.078 -14.633 1 95.56 81 ALA A N 1
ATOM 597 C CA . ALA A 1 81 ? 24.422 -8.375 -15.828 1 95.56 81 ALA A CA 1
ATOM 598 C C . ALA A 1 81 ? 25.141 -7.031 -15.977 1 95.56 81 ALA A C 1
ATOM 600 O O . ALA A 1 81 ? 25.219 -6.48 -17.078 1 95.56 81 ALA A O 1
ATOM 601 N N . ARG A 1 82 ? 25.672 -6.508 -14.867 1 95.19 82 ARG A N 1
ATOM 602 C CA . ARG A 1 82 ? 26.328 -5.207 -14.883 1 95.19 82 ARG A CA 1
ATOM 603 C C . ARG A 1 82 ? 27.609 -5.254 -15.711 1 95.19 82 ARG A C 1
ATOM 605 O O . ARG A 1 82 ? 28.156 -4.211 -16.078 1 95.19 82 ARG A O 1
ATOM 612 N N . GLN A 1 83 ? 28.141 -6.461 -16 1 95.06 83 GLN A N 1
ATOM 613 C CA . GLN A 1 83 ? 29.375 -6.633 -16.75 1 95.06 83 GLN A CA 1
ATOM 614 C C . GLN A 1 83 ? 29.156 -6.355 -18.234 1 95.06 83 GLN A C 1
ATOM 616 O O . GLN A 1 83 ? 30.125 -6.199 -19 1 95.06 83 GLN A O 1
ATOM 621 N N . ASN A 1 84 ? 27.953 -6.281 -18.609 1 95.56 84 ASN A N 1
ATOM 622 C CA . ASN A 1 84 ? 27.641 -5.977 -20 1 95.56 84 ASN A CA 1
ATOM 623 C C . ASN A 1 84 ? 27.984 -4.531 -20.344 1 95.56 84 ASN A C 1
ATOM 625 O O . ASN A 1 84 ? 28.172 -3.703 -19.453 1 95.56 84 ASN A O 1
ATOM 629 N N . ALA A 1 85 ? 28.031 -4.211 -21.641 1 95.25 85 ALA A N 1
ATOM 630 C CA . ALA A 1 85 ? 28.531 -2.934 -22.156 1 95.25 85 ALA A CA 1
ATOM 631 C C . ALA A 1 85 ? 27.672 -1.775 -21.656 1 95.25 85 ALA A C 1
ATOM 633 O O . ALA A 1 85 ? 28.172 -0.683 -21.391 1 95.25 85 ALA A O 1
ATOM 634 N N . ASP A 1 86 ? 26.422 -1.979 -21.516 1 96.25 86 ASP A N 1
ATOM 635 C CA . ASP A 1 86 ? 25.531 -0.897 -21.109 1 96.25 86 ASP A CA 1
ATOM 636 C C . ASP A 1 86 ? 25.297 -0.904 -19.609 1 96.25 86 ASP A C 1
ATOM 638 O O . ASP A 1 86 ? 24.344 -0.318 -19.109 1 96.25 86 ASP A O 1
ATOM 642 N N . GLY A 1 87 ? 26.188 -1.635 -18.891 1 95.31 87 GLY A N 1
ATOM 643 C CA . GLY A 1 87 ? 26.094 -1.681 -17.438 1 95.31 87 GLY A CA 1
ATOM 644 C C . GLY A 1 87 ? 24.922 -2.504 -16.938 1 95.31 87 GLY A C 1
ATOM 645 O O . GLY A 1 87 ? 24.531 -2.398 -15.773 1 95.31 87 GLY A O 1
ATOM 646 N N . GLY A 1 88 ? 24.234 -3.217 -17.828 1 96.62 88 GLY A N 1
ATOM 647 C CA . GLY A 1 88 ? 23.141 -4.098 -17.453 1 96.62 88 GLY A CA 1
ATOM 648 C C . GLY A 1 88 ? 21.766 -3.5 -17.719 1 96.62 88 GLY A C 1
ATOM 649 O O . GLY A 1 88 ? 20.75 -4.129 -17.438 1 96.62 88 GLY A O 1
ATOM 650 N N . ALA A 1 89 ? 21.656 -2.309 -18.266 1 96.69 89 ALA A N 1
ATOM 651 C CA . ALA A 1 89 ? 20.391 -1.581 -18.406 1 96.69 89 ALA A CA 1
ATOM 652 C C . ALA A 1 89 ? 19.375 -2.393 -19.188 1 96.69 89 ALA A C 1
ATOM 654 O O . ALA A 1 89 ? 18.219 -2.541 -18.781 1 96.69 89 ALA A O 1
ATOM 655 N N . THR A 1 90 ? 19.781 -2.92 -20.312 1 97.12 90 THR A N 1
ATOM 656 C CA . THR A 1 90 ? 18.891 -3.705 -21.172 1 97.12 90 THR A CA 1
ATOM 657 C C . THR A 1 90 ? 18.422 -4.973 -20.438 1 97.12 90 THR A C 1
ATOM 659 O O . THR A 1 90 ? 17.25 -5.32 -20.484 1 97.12 90 THR A O 1
ATOM 662 N N . ASP A 1 91 ? 19.359 -5.633 -19.797 1 97.12 91 ASP A N 1
ATOM 663 C CA . ASP A 1 91 ? 19.047 -6.867 -19.078 1 97.12 91 ASP A CA 1
ATOM 664 C C . ASP A 1 91 ? 18.078 -6.605 -17.922 1 97.12 91 ASP A C 1
ATOM 666 O O . ASP A 1 91 ? 17.156 -7.387 -17.672 1 97.12 91 ASP A O 1
ATOM 670 N N . PHE A 1 92 ? 18.328 -5.535 -17.188 1 97.44 92 PHE A N 1
ATOM 671 C CA . PHE A 1 92 ? 17.422 -5.168 -16.109 1 97.44 92 PHE A CA 1
ATOM 672 C C . PHE A 1 92 ? 16.016 -4.898 -16.641 1 97.44 92 PHE A C 1
ATOM 674 O O . PHE A 1 92 ? 15.039 -5.395 -16.078 1 97.44 92 PHE A O 1
ATOM 681 N N . GLY A 1 93 ? 15.945 -4.102 -17.672 1 97.56 93 GLY A N 1
ATOM 682 C CA . GLY A 1 93 ? 14.656 -3.82 -18.297 1 97.56 93 GLY A CA 1
ATOM 683 C C . GLY A 1 93 ? 13.906 -5.07 -18.703 1 97.56 93 GLY A C 1
ATOM 684 O O . GLY A 1 93 ? 12.711 -5.195 -18.438 1 97.56 93 GLY A O 1
ATOM 685 N N . ASP A 1 94 ? 14.594 -5.945 -19.344 1 97.81 94 ASP A N 1
ATOM 686 C CA . ASP A 1 94 ? 14 -7.207 -19.781 1 97.81 9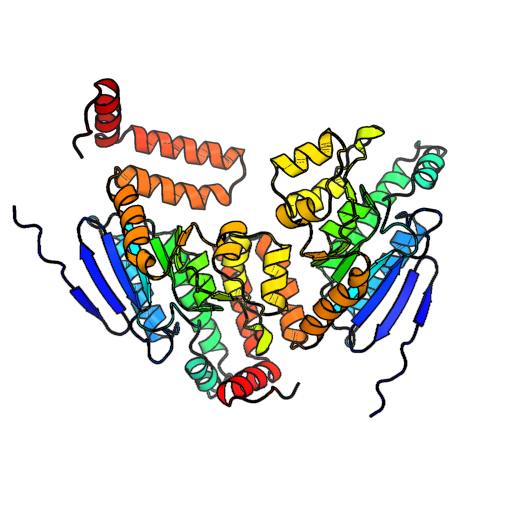4 ASP A CA 1
ATOM 687 C C . ASP A 1 94 ? 13.516 -8.023 -18.578 1 97.81 94 ASP A C 1
ATOM 689 O O . ASP A 1 94 ? 12.414 -8.578 -18.609 1 97.81 94 ASP A O 1
ATOM 693 N N . LEU A 1 95 ? 14.344 -8.086 -17.578 1 97.75 95 LEU A N 1
ATOM 694 C CA . LEU A 1 95 ? 14.008 -8.836 -16.375 1 97.75 95 LEU A CA 1
ATOM 695 C C . LEU A 1 95 ? 12.727 -8.297 -15.742 1 97.75 95 LEU A C 1
ATOM 697 O O . LEU A 1 95 ? 11.797 -9.062 -15.461 1 97.75 95 LEU A O 1
ATOM 701 N N . PHE A 1 96 ? 12.648 -7.004 -15.539 1 97.69 96 PHE A N 1
ATOM 702 C CA . PHE A 1 96 ? 11.5 -6.402 -14.875 1 97.69 96 PHE A CA 1
ATOM 703 C C . PHE A 1 96 ? 10.25 -6.516 -15.742 1 97.69 96 PHE A C 1
ATOM 705 O O . PHE A 1 96 ? 9.148 -6.715 -15.234 1 97.69 96 PHE A O 1
ATOM 712 N N . ASP A 1 97 ? 10.414 -6.438 -17.031 1 97.62 97 ASP A N 1
ATOM 713 C CA . ASP A 1 97 ? 9.289 -6.598 -17.953 1 97.62 97 ASP A CA 1
ATOM 714 C C . ASP A 1 97 ? 8.742 -8.023 -17.906 1 97.62 97 ASP A C 1
ATOM 716 O O . ASP A 1 97 ? 7.527 -8.227 -17.844 1 97.62 97 ASP A O 1
ATOM 720 N N . ARG A 1 98 ? 9.617 -8.961 -17.953 1 98.06 98 ARG A N 1
ATOM 721 C CA . ARG A 1 98 ? 9.203 -10.359 -17.906 1 98.06 98 ARG A CA 1
ATOM 722 C C . ARG A 1 98 ? 8.539 -10.68 -16.578 1 98.06 98 ARG A C 1
ATOM 724 O O . ARG A 1 98 ? 7.539 -11.406 -16.531 1 98.06 98 ARG A O 1
ATOM 731 N N . CYS A 1 99 ? 9.133 -10.148 -15.523 1 98.31 99 CYS A N 1
ATOM 732 C CA . CYS A 1 99 ? 8.531 -10.375 -14.211 1 98.31 99 CYS A CA 1
ATOM 733 C C . CYS A 1 99 ? 7.137 -9.75 -14.141 1 98.31 99 CYS A C 1
ATOM 735 O O . CYS A 1 99 ? 6.195 -10.391 -13.664 1 98.31 99 CYS A O 1
ATOM 737 N N . ALA A 1 100 ? 6.977 -8.531 -14.617 1 98 100 ALA A N 1
ATOM 738 C CA . ALA A 1 100 ? 5.68 -7.867 -14.633 1 98 100 ALA A CA 1
ATOM 739 C C . ALA A 1 100 ? 4.668 -8.648 -15.469 1 98 100 ALA A C 1
ATOM 741 O O . ALA A 1 100 ? 3.506 -8.781 -15.078 1 98 100 ALA A O 1
ATOM 742 N N . THR A 1 101 ? 5.09 -9.133 -16.594 1 98.12 101 THR A N 1
ATOM 743 C CA . THR A 1 101 ? 4.234 -9.938 -17.453 1 98.12 101 THR A CA 1
ATOM 744 C C . THR A 1 101 ? 3.773 -11.203 -16.734 1 98.12 101 THR A C 1
ATOM 746 O O . THR A 1 101 ? 2.592 -11.547 -16.781 1 98.12 101 THR A O 1
ATOM 749 N N . MET A 1 102 ? 4.727 -11.812 -16.125 1 98.19 102 MET A N 1
ATOM 750 C CA . MET A 1 102 ? 4.414 -13.016 -15.367 1 98.19 102 MET A CA 1
ATOM 751 C C . MET A 1 102 ? 3.412 -12.719 -14.258 1 98.19 102 MET A C 1
ATOM 753 O O . MET A 1 102 ? 2.453 -13.469 -14.062 1 98.19 102 MET A O 1
ATOM 757 N N . MET A 1 103 ? 3.621 -11.633 -13.531 1 98.56 103 MET A N 1
ATOM 758 C CA . MET A 1 103 ? 2.689 -11.211 -12.492 1 98.56 103 MET A CA 1
ATOM 759 C C . MET A 1 103 ? 1.293 -10.992 -13.062 1 98.56 103 MET A C 1
ATOM 761 O O . MET A 1 103 ? 0.311 -11.508 -12.523 1 98.56 103 MET A O 1
ATOM 765 N N . GLN A 1 104 ? 1.172 -10.32 -14.109 1 97.94 104 GLN A N 1
ATOM 766 C CA . GLN A 1 104 ? -0.116 -9.977 -14.703 1 97.94 104 GLN A CA 1
ATOM 767 C C . GLN A 1 104 ? -0.813 -11.219 -15.258 1 97.94 104 GLN A C 1
ATOM 769 O O . GLN A 1 104 ? -2.043 -11.289 -15.281 1 97.94 104 GLN A O 1
ATOM 774 N N . ALA A 1 105 ? -0.007 -12.195 -15.672 1 98.44 105 ALA A N 1
ATOM 775 C CA . ALA A 1 105 ? -0.588 -13.445 -16.141 1 98.44 105 ALA A CA 1
ATOM 776 C C . ALA A 1 105 ? -1.421 -14.109 -15.055 1 98.44 105 ALA A C 1
ATOM 778 O O . ALA A 1 105 ? -2.459 -14.711 -15.336 1 98.44 105 ALA A O 1
ATOM 779 N N . ILE A 1 106 ? -1.021 -14 -13.836 1 98.56 106 ILE A N 1
ATOM 780 C CA . ILE A 1 106 ? -1.72 -14.617 -12.719 1 98.56 106 ILE A CA 1
ATOM 781 C C . ILE A 1 106 ? -3.154 -14.102 -12.656 1 98.56 106 ILE A C 1
ATOM 783 O O . ILE A 1 106 ? -4.102 -14.891 -12.578 1 98.56 106 ILE A O 1
ATOM 787 N N . GLN A 1 107 ? -3.342 -12.82 -12.773 1 97.56 107 GLN A N 1
ATOM 788 C CA . GLN A 1 107 ? -4.664 -12.219 -12.625 1 97.56 107 GLN A CA 1
ATOM 789 C C . GLN A 1 107 ? -5.5 -12.414 -13.891 1 97.56 107 GLN A C 1
ATOM 791 O O . GLN A 1 107 ? -6.723 -12.289 -13.852 1 97.56 107 GLN A O 1
ATOM 796 N N . SER A 1 108 ? -4.844 -12.812 -14.953 1 97.31 108 SER A N 1
ATOM 797 C CA . SER A 1 108 ? -5.551 -13.039 -16.203 1 97.31 108 SER A CA 1
ATOM 798 C C . SER A 1 108 ? -5.973 -14.5 -16.344 1 97.31 108 SER A C 1
ATOM 800 O O . SER A 1 108 ? -6.785 -14.836 -17.203 1 97.31 108 SER A O 1
ATOM 802 N N . LEU A 1 109 ? -5.41 -15.375 -15.523 1 98.19 109 LEU A N 1
ATOM 803 C CA . LEU A 1 109 ? -5.805 -16.781 -15.562 1 98.19 109 LEU A CA 1
ATOM 804 C C . LEU A 1 109 ? -7.293 -16.938 -15.25 1 98.19 109 LEU A C 1
ATOM 806 O O . LEU A 1 109 ? -7.836 -16.219 -14.414 1 98.19 109 LEU A O 1
ATOM 810 N N . PRO A 1 110 ? -7.891 -17.922 -15.906 1 97.38 110 PRO A N 1
ATOM 811 C CA . PRO A 1 110 ? -9.266 -18.234 -15.516 1 97.38 110 PRO A CA 1
ATOM 812 C C . PRO A 1 110 ? -9.359 -18.844 -14.117 1 97.38 110 PRO A C 1
ATOM 814 O O . PRO A 1 110 ? -10.367 -18.672 -13.438 1 97.38 110 PRO A O 1
ATOM 817 N N . GLN A 1 111 ? -8.344 -19.578 -13.734 1 98.44 111 GLN A N 1
ATOM 818 C CA . GLN A 1 111 ? -8.32 -20.25 -12.438 1 98.44 111 GLN A CA 1
ATOM 819 C C . GLN A 1 111 ? -7.832 -19.312 -11.344 1 98.44 111 GLN A C 1
ATOM 821 O O . GLN A 1 111 ? -6.828 -18.609 -11.508 1 98.44 111 GLN A O 1
ATOM 826 N N . PRO A 1 112 ? -8.539 -19.25 -10.203 1 98.81 112 PRO A N 1
ATOM 827 C CA . PRO A 1 112 ? -7.945 -18.578 -9.039 1 98.81 112 PRO A CA 1
ATOM 828 C C . PRO A 1 112 ? -6.609 -19.188 -8.625 1 98.81 112 PRO A C 1
ATOM 830 O O . PRO A 1 112 ? -6.445 -20.406 -8.672 1 98.81 112 PRO A O 1
ATOM 833 N N . VAL A 1 113 ? -5.688 -18.344 -8.289 1 98.94 113 VAL A N 1
ATOM 834 C CA . VAL A 1 113 ? -4.375 -18.75 -7.801 1 98.94 113 VAL A CA 1
ATOM 835 C C . VAL A 1 113 ? -4.242 -18.422 -6.32 1 98.94 113 VAL A C 1
ATOM 837 O O . VAL A 1 113 ? -4.43 -17.266 -5.918 1 98.94 113 VAL A O 1
ATOM 840 N N . ILE A 1 114 ? -3.914 -19.406 -5.465 1 98.94 114 ILE A N 1
ATOM 841 C CA . ILE A 1 114 ? -3.734 -19.25 -4.027 1 98.94 114 ILE A CA 1
ATOM 842 C C . ILE A 1 114 ? -2.256 -19.391 -3.672 1 98.94 114 ILE A C 1
ATOM 844 O O . ILE A 1 114 ? -1.656 -20.438 -3.896 1 98.94 114 ILE A O 1
ATOM 848 N N . ALA A 1 115 ? -1.683 -18.328 -3.1 1 98.94 115 ALA A N 1
ATOM 849 C CA . ALA A 1 115 ? -0.328 -18.438 -2.564 1 98.94 115 ALA A CA 1
ATOM 850 C C . ALA A 1 115 ? -0.326 -19.188 -1.229 1 98.94 115 ALA A C 1
ATOM 852 O O . ALA A 1 115 ? -1.091 -18.844 -0.323 1 98.94 115 ALA A O 1
ATOM 853 N N . GLN A 1 116 ? 0.409 -20.25 -1.134 1 98.94 116 GLN A N 1
ATOM 854 C CA . GLN A 1 116 ? 0.728 -20.938 0.108 1 98.94 116 GLN A CA 1
ATOM 855 C C . GLN A 1 116 ? 2.102 -20.531 0.63 1 98.94 116 GLN A C 1
ATOM 857 O O . GLN A 1 116 ? 3.127 -20.984 0.122 1 98.94 116 GLN A O 1
ATOM 862 N N . VAL A 1 117 ? 2.131 -19.719 1.692 1 98.94 117 VAL A N 1
ATOM 863 C CA . VAL A 1 117 ? 3.35 -18.969 1.969 1 98.94 117 VAL A CA 1
ATOM 864 C C . VAL A 1 117 ? 3.912 -19.375 3.328 1 98.94 117 VAL A C 1
ATOM 866 O O . VAL A 1 117 ? 3.188 -19.391 4.328 1 98.94 117 VAL A O 1
ATOM 869 N N . HIS A 1 118 ? 5.16 -19.703 3.396 1 98.69 118 HIS A N 1
ATOM 870 C CA . HIS A 1 118 ? 5.891 -19.953 4.633 1 98.69 118 HIS A CA 1
ATOM 871 C C . HIS A 1 118 ? 7.27 -19.312 4.602 1 98.69 118 HIS A C 1
ATOM 873 O O . HIS A 1 118 ? 7.734 -18.875 3.545 1 98.69 118 HIS A O 1
ATOM 879 N N . GLY A 1 119 ? 7.918 -19.219 5.82 1 98.44 119 GLY A N 1
ATOM 880 C CA . GLY A 1 119 ? 9.211 -18.547 5.863 1 98.44 119 GLY A CA 1
ATOM 881 C C . GLY A 1 119 ? 9.117 -17.062 5.562 1 98.44 119 GLY A C 1
ATOM 882 O O . GLY A 1 119 ? 8.461 -16.312 6.289 1 98.44 119 GLY A O 1
ATOM 883 N N . ILE A 1 120 ? 9.734 -16.703 4.398 1 98.62 120 ILE A N 1
ATOM 884 C CA . ILE A 1 120 ? 9.695 -15.289 4.035 1 98.62 120 ILE A CA 1
ATOM 885 C C . ILE A 1 120 ? 9.211 -15.148 2.592 1 98.62 120 ILE A C 1
ATOM 887 O O . ILE A 1 120 ? 9.414 -16.047 1.771 1 98.62 120 ILE A O 1
ATOM 891 N N . ALA A 1 121 ? 8.562 -14.148 2.281 1 98.88 121 ALA A N 1
ATOM 892 C CA . ALA A 1 121 ? 8.297 -13.578 0.963 1 98.88 121 ALA A CA 1
ATOM 893 C C . ALA A 1 121 ? 8.734 -12.117 0.895 1 98.88 121 ALA A C 1
ATOM 895 O O . ALA A 1 121 ? 8.109 -11.242 1.501 1 98.88 121 ALA A O 1
ATOM 896 N N . THR A 1 122 ? 9.789 -11.844 0.135 1 98.5 122 THR A N 1
ATOM 897 C CA . THR A 1 122 ? 10.367 -10.508 0.182 1 98.5 122 THR A CA 1
ATOM 898 C C . THR A 1 122 ? 10.492 -9.922 -1.222 1 98.5 122 THR A C 1
ATOM 900 O O . THR A 1 122 ? 10.672 -10.656 -2.193 1 98.5 122 THR A O 1
ATOM 903 N N . ALA A 1 123 ? 10.438 -8.594 -1.307 1 98.12 123 ALA A N 1
ATOM 904 C CA . ALA A 1 123 ? 10.602 -7.855 -2.557 1 98.12 123 ALA A CA 1
ATOM 905 C C . ALA A 1 123 ? 9.711 -8.43 -3.652 1 98.12 123 ALA A C 1
ATOM 907 O O . ALA A 1 123 ? 8.484 -8.445 -3.518 1 98.12 123 ALA A O 1
ATOM 908 N N . ALA A 1 124 ? 10.273 -8.992 -4.691 1 98.62 124 ALA A N 1
ATOM 909 C CA . ALA A 1 124 ? 9.461 -9.547 -5.77 1 98.62 124 ALA A CA 1
ATOM 910 C C . ALA A 1 124 ? 8.703 -10.789 -5.301 1 98.62 124 ALA A C 1
ATOM 912 O O . ALA A 1 124 ? 7.664 -11.141 -5.867 1 98.62 124 ALA A O 1
ATOM 913 N N . GLY A 1 125 ? 9.219 -11.484 -4.277 1 98.81 125 GLY A N 1
ATOM 914 C CA . GLY A 1 125 ? 8.469 -12.578 -3.672 1 98.81 125 GLY A CA 1
ATOM 915 C C . GLY A 1 125 ? 7.195 -12.125 -2.994 1 98.81 125 GLY A C 1
ATOM 916 O O . GLY A 1 125 ? 6.16 -12.789 -3.09 1 98.81 125 GLY A O 1
ATOM 917 N N . CYS A 1 126 ? 7.305 -11.031 -2.258 1 98.88 126 CYS A N 1
ATOM 918 C CA . CYS A 1 126 ? 6.117 -10.422 -1.668 1 98.88 126 CYS A CA 1
ATOM 919 C C . CYS A 1 126 ? 5.164 -9.938 -2.75 1 98.88 126 CYS A C 1
ATOM 921 O O . CYS A 1 126 ? 3.943 -10.047 -2.605 1 98.88 126 CYS A O 1
ATOM 923 N N . GLN A 1 127 ? 5.672 -9.383 -3.84 1 98.81 127 GLN A N 1
ATOM 924 C CA . GLN A 1 127 ? 4.883 -9.008 -5.008 1 98.81 127 GLN A CA 1
ATOM 925 C C . GLN A 1 127 ? 4.078 -10.195 -5.531 1 98.81 127 GLN A C 1
ATOM 927 O O . GLN A 1 127 ? 2.904 -10.047 -5.883 1 98.81 127 GLN A O 1
ATOM 932 N N . LEU A 1 128 ? 4.738 -11.305 -5.562 1 98.88 128 LEU A N 1
ATOM 933 C CA . LEU A 1 128 ? 4.098 -12.523 -6.051 1 98.88 128 LEU A CA 1
ATOM 934 C C . LEU A 1 128 ? 2.912 -12.906 -5.176 1 98.88 128 LEU A C 1
ATOM 936 O O . LEU A 1 128 ? 1.826 -13.195 -5.684 1 98.88 128 LEU A O 1
ATOM 940 N N . VAL A 1 129 ? 3.084 -12.844 -3.871 1 98.94 129 VAL A N 1
ATOM 941 C CA . VAL A 1 129 ? 1.997 -13.117 -2.938 1 98.94 129 VAL A CA 1
ATOM 942 C C . VAL A 1 129 ? 0.862 -12.117 -3.158 1 98.94 129 VAL A C 1
ATOM 944 O O . VAL A 1 129 ? -0.3 -12.508 -3.285 1 98.94 129 VAL A O 1
ATOM 947 N N . ALA A 1 130 ? 1.207 -10.844 -3.246 1 98.88 130 ALA A N 1
ATOM 948 C CA . ALA A 1 130 ? 0.224 -9.773 -3.385 1 98.88 130 ALA A CA 1
ATOM 949 C C . ALA A 1 130 ? -0.537 -9.891 -4.703 1 98.88 130 ALA A C 1
ATOM 951 O O . ALA A 1 130 ? -1.691 -9.469 -4.801 1 98.88 130 ALA A O 1
ATOM 952 N N . THR A 1 131 ? 0.06 -10.477 -5.723 1 98.81 131 THR A N 1
ATOM 953 C CA . THR A 1 131 ? -0.54 -10.594 -7.047 1 98.81 131 THR A CA 1
ATOM 954 C C . THR A 1 131 ? -1.495 -11.781 -7.102 1 98.81 131 THR A C 1
ATOM 956 O O . THR A 1 131 ? -2.484 -11.758 -7.836 1 98.81 131 THR A O 1
ATOM 959 N N . CYS A 1 132 ? -1.204 -12.844 -6.363 1 98.94 132 CYS A N 1
ATOM 960 C CA . CYS A 1 132 ? -2.113 -13.977 -6.32 1 98.94 132 CYS A CA 1
ATOM 961 C C . CYS A 1 132 ? -3.508 -13.547 -5.879 1 98.94 132 CYS A C 1
ATOM 963 O O . CYS A 1 132 ? -3.658 -12.555 -5.164 1 98.94 132 CYS A O 1
ATOM 965 N N . ASP A 1 133 ? -4.52 -14.336 -6.277 1 98.88 133 ASP A N 1
ATOM 966 C CA . ASP A 1 133 ? -5.902 -13.977 -5.973 1 98.88 133 ASP A CA 1
ATOM 967 C C . ASP A 1 133 ? -6.195 -14.133 -4.484 1 98.88 133 ASP A C 1
ATOM 969 O O . ASP A 1 133 ? -7.008 -13.391 -3.926 1 98.88 133 ASP A O 1
ATOM 973 N N . LEU A 1 134 ? -5.617 -15.094 -3.9 1 98.94 134 LEU A N 1
ATOM 974 C CA . LEU A 1 134 ? -5.742 -15.414 -2.482 1 98.94 134 LEU A CA 1
ATOM 975 C C . LEU A 1 134 ? -4.398 -15.828 -1.898 1 98.94 134 LEU A C 1
ATOM 977 O O . LEU A 1 134 ? -3.479 -16.188 -2.641 1 98.94 134 LEU A O 1
ATOM 981 N N . ALA A 1 135 ? -4.316 -15.773 -0.542 1 98.94 135 ALA A N 1
ATOM 982 C CA . ALA A 1 135 ? -3.084 -16.203 0.115 1 98.94 135 ALA A CA 1
ATOM 983 C C . ALA A 1 135 ? -3.367 -16.734 1.516 1 98.94 135 ALA A C 1
ATOM 985 O O . ALA A 1 135 ? -4.172 -16.172 2.254 1 98.94 135 ALA A O 1
ATOM 986 N N . VAL A 1 136 ? -2.785 -17.844 1.813 1 98.94 136 VAL A N 1
ATOM 987 C CA . VAL A 1 136 ? -2.74 -18.438 3.146 1 98.94 136 VAL A CA 1
ATOM 988 C C . VAL A 1 136 ? -1.292 -18.547 3.615 1 98.94 136 VAL A C 1
ATOM 990 O O . VAL A 1 136 ? -0.431 -19.047 2.885 1 98.94 136 VAL A O 1
ATOM 993 N N . ALA A 1 137 ? -1.019 -18.047 4.812 1 98.94 137 ALA A N 1
ATOM 994 C CA . ALA A 1 137 ? 0.364 -18.031 5.285 1 98.94 137 ALA A CA 1
ATOM 995 C C . ALA A 1 137 ? 0.494 -18.719 6.633 1 98.94 137 ALA A C 1
ATOM 997 O O . ALA A 1 137 ? -0.435 -18.703 7.445 1 98.94 137 ALA A O 1
ATOM 998 N N . ALA A 1 138 ? 1.679 -19.328 6.801 1 98.88 138 ALA A N 1
ATOM 999 C CA . ALA A 1 138 ? 2.035 -19.828 8.125 1 98.88 138 ALA A CA 1
ATOM 1000 C C . ALA A 1 138 ? 2.195 -18.672 9.117 1 98.88 138 ALA A C 1
ATOM 1002 O O . ALA A 1 138 ? 2.652 -17.594 8.758 1 98.88 138 ALA A O 1
ATOM 1003 N N . HIS A 1 139 ? 1.915 -18.922 10.336 1 98.5 139 HIS A N 1
ATOM 1004 C CA . HIS A 1 139 ? 1.965 -17.922 11.391 1 98.5 139 HIS A CA 1
ATOM 1005 C C . HIS A 1 139 ? 3.357 -17.312 11.508 1 98.5 139 HIS A C 1
ATOM 1007 O O . HIS A 1 139 ? 3.498 -16.125 11.797 1 98.5 139 HIS A O 1
ATOM 1013 N N . SER A 1 140 ? 4.363 -18.062 11.273 1 98.38 140 SER A N 1
ATOM 1014 C CA . SER A 1 140 ? 5.742 -17.609 11.469 1 98.38 140 SER A CA 1
ATOM 1015 C C . SER A 1 140 ? 6.246 -16.844 10.25 1 98.38 140 SER A C 1
ATOM 1017 O O . SER A 1 140 ? 7.348 -16.297 10.273 1 98.38 140 SER A O 1
ATOM 1019 N N . CYS A 1 141 ? 5.445 -16.797 9.195 1 98.56 141 CYS A N 1
ATOM 1020 C CA . CYS A 1 141 ? 5.867 -16.188 7.934 1 98.56 141 CYS A CA 1
ATOM 1021 C C . CYS A 1 141 ? 6.062 -14.688 8.094 1 98.56 141 CYS A C 1
ATOM 1023 O O . CYS A 1 141 ? 5.336 -14.031 8.844 1 98.56 141 CYS A O 1
ATOM 1025 N N . LYS A 1 142 ? 7.039 -14.164 7.363 1 98.81 142 LYS A N 1
ATOM 1026 C CA . LYS A 1 142 ? 7.277 -12.727 7.305 1 98.81 142 LYS A CA 1
ATOM 1027 C C . LYS A 1 142 ? 7.242 -12.219 5.863 1 98.81 142 LYS A C 1
ATOM 1029 O O . LYS A 1 142 ? 7.699 -12.906 4.949 1 98.81 142 LYS A O 1
ATOM 1034 N N . PHE A 1 143 ? 6.707 -11.047 5.738 1 98.88 143 PHE A N 1
ATOM 1035 C CA . PHE A 1 143 ? 6.582 -10.391 4.441 1 98.88 143 PHE A CA 1
ATOM 1036 C C . PHE A 1 143 ? 7.348 -9.07 4.422 1 98.88 143 PHE A C 1
ATOM 1038 O O . PHE A 1 143 ? 7.336 -8.328 5.406 1 98.88 143 PHE A O 1
ATOM 1045 N N . GLY A 1 144 ? 8.031 -8.805 3.33 1 98.69 144 GLY A N 1
ATOM 1046 C CA . GLY A 1 144 ? 8.742 -7.531 3.248 1 98.69 144 GLY A CA 1
ATOM 1047 C C . GLY A 1 144 ? 8.984 -7.074 1.823 1 98.69 144 GLY A C 1
ATOM 1048 O O . GLY A 1 144 ? 9.117 -7.895 0.916 1 98.69 144 GLY A O 1
ATOM 1049 N N . VAL A 1 145 ? 8.953 -5.801 1.587 1 98.62 145 VAL A N 1
ATOM 1050 C CA . VAL A 1 145 ? 9.453 -5.129 0.394 1 98.62 145 VAL A CA 1
ATOM 1051 C C . VAL A 1 145 ? 10.672 -4.277 0.754 1 98.62 145 VAL A C 1
ATOM 1053 O O . VAL A 1 145 ? 10.648 -3.055 0.596 1 98.62 145 VAL A O 1
ATOM 1056 N N . ASN A 1 146 ? 11.703 -4.98 1.051 1 97.44 146 ASN A N 1
ATOM 1057 C CA . ASN A 1 146 ? 12.828 -4.445 1.817 1 97.44 146 ASN A CA 1
ATOM 1058 C C . ASN A 1 146 ? 13.992 -4.059 0.911 1 97.44 146 ASN A C 1
ATOM 1060 O O . ASN A 1 146 ? 15.117 -3.906 1.378 1 97.44 146 ASN A O 1
ATOM 1064 N N . GLY A 1 147 ? 13.758 -3.896 -0.364 1 97.44 147 GLY A N 1
ATOM 1065 C CA . GLY A 1 147 ? 14.805 -3.541 -1.305 1 97.44 147 GLY A CA 1
ATOM 1066 C C . GLY A 1 147 ? 15.531 -2.262 -0.933 1 97.44 147 GLY A C 1
ATOM 1067 O O . GLY A 1 147 ? 16.719 -2.107 -1.224 1 97.44 147 GLY A O 1
ATOM 1068 N N . VAL A 1 148 ? 14.867 -1.38 -0.212 1 97.69 148 VAL A N 1
ATOM 1069 C CA . VAL A 1 148 ? 15.422 -0.077 0.137 1 97.69 148 VAL A CA 1
ATOM 1070 C C . VAL A 1 148 ? 16.625 -0.259 1.058 1 97.69 148 VAL A C 1
ATOM 1072 O O . VAL A 1 148 ? 17.484 0.621 1.147 1 97.69 148 VAL A O 1
ATOM 1075 N N . ASN A 1 149 ? 16.734 -1.361 1.781 1 96.56 149 ASN A N 1
ATOM 1076 C CA . ASN A 1 149 ? 17.859 -1.657 2.654 1 96.56 149 ASN A CA 1
ATOM 1077 C C . ASN A 1 149 ? 19.156 -1.798 1.865 1 96.56 149 ASN A C 1
ATOM 1079 O O . ASN A 1 149 ? 20.25 -1.662 2.424 1 96.56 149 ASN A O 1
ATOM 1083 N N . ILE A 1 150 ? 19.062 -2.068 0.558 1 95.88 150 ILE A N 1
ATOM 1084 C CA . ILE A 1 150 ? 20.25 -2.225 -0.256 1 95.88 150 ILE A CA 1
ATOM 1085 C C . ILE A 1 150 ? 20.281 -1.152 -1.343 1 95.88 150 ILE A C 1
ATOM 1087 O O . ILE A 1 150 ? 21.031 -1.272 -2.322 1 95.88 150 ILE A O 1
ATOM 1091 N N . GLY A 1 151 ? 19.375 -0.18 -1.213 1 96.88 151 GLY A N 1
ATOM 1092 C CA . GLY A 1 151 ? 19.406 0.958 -2.117 1 96.88 151 GLY A CA 1
ATOM 1093 C C . GLY A 1 151 ? 18.562 0.759 -3.355 1 96.88 151 GLY A C 1
ATOM 1094 O O . GLY A 1 151 ? 18.672 1.51 -4.328 1 96.88 151 GLY A O 1
ATOM 1095 N N . LEU A 1 152 ? 17.766 -0.251 -3.357 1 97 152 LEU A N 1
ATOM 1096 C CA . LEU A 1 152 ? 16.859 -0.511 -4.465 1 97 152 LEU A CA 1
ATOM 1097 C C . LEU A 1 152 ? 15.406 -0.461 -3.998 1 97 152 LEU A C 1
ATOM 1099 O O . LEU A 1 152 ? 14.93 -1.388 -3.338 1 97 152 LEU A O 1
ATOM 1103 N N . PHE A 1 153 ? 14.734 0.649 -4.344 1 98.25 153 PHE A N 1
ATOM 1104 C CA . PHE A 1 153 ? 13.336 0.787 -3.963 1 98.25 153 PHE A CA 1
ATOM 1105 C C . PHE A 1 153 ? 12.469 -0.224 -4.707 1 98.25 153 PHE A C 1
ATOM 1107 O O . PHE A 1 153 ? 12.594 -0.38 -5.922 1 98.25 153 PHE A O 1
ATOM 1114 N N . CYS A 1 154 ? 11.609 -0.921 -4.047 1 98.31 154 CYS A N 1
ATOM 1115 C CA . CYS A 1 154 ? 10.734 -1.941 -4.613 1 98.31 154 CYS A CA 1
ATOM 1116 C C . CYS A 1 154 ? 9.586 -1.307 -5.391 1 98.31 154 CYS A C 1
ATOM 1118 O O . CYS A 1 154 ? 8.414 -1.5 -5.047 1 98.31 154 CYS A O 1
ATOM 1120 N N . SER A 1 155 ? 9.859 -0.685 -6.516 1 98.31 155 SER A N 1
ATOM 1121 C CA . SER A 1 155 ? 8.867 0.066 -7.277 1 98.31 155 SER A CA 1
ATOM 1122 C C . SER A 1 155 ? 7.852 -0.865 -7.934 1 98.31 155 SER A C 1
ATOM 1124 O O . SER A 1 155 ? 6.645 -0.612 -7.891 1 98.31 155 SER A O 1
ATOM 1126 N N . THR A 1 156 ? 8.297 -1.959 -8.555 1 98.06 156 THR A N 1
ATOM 1127 C CA . THR A 1 156 ? 7.344 -2.857 -9.195 1 98.06 156 THR A CA 1
ATOM 1128 C C . THR A 1 156 ? 6.555 -3.648 -8.156 1 98.06 156 THR A C 1
ATOM 1130 O O . THR A 1 156 ? 5.328 -3.766 -8.258 1 98.06 156 THR A O 1
ATOM 1133 N N . PRO A 1 157 ? 7.219 -4.172 -7.086 1 98.69 157 PRO A N 1
ATOM 1134 C CA . PRO A 1 157 ? 6.43 -4.812 -6.031 1 98.69 157 PRO A CA 1
ATOM 1135 C C . PRO A 1 157 ? 5.383 -3.877 -5.43 1 98.69 157 PRO A C 1
ATOM 1137 O O . PRO A 1 157 ? 4.312 -4.328 -5.012 1 98.69 157 PRO A O 1
ATOM 1140 N N . MET A 1 158 ? 5.688 -2.592 -5.398 1 98.75 158 MET A N 1
ATOM 1141 C CA . MET A 1 158 ? 4.805 -1.563 -4.855 1 98.75 158 MET A CA 1
ATOM 1142 C C . MET A 1 158 ? 3.453 -1.578 -5.559 1 98.75 158 MET A C 1
ATOM 1144 O O . MET A 1 158 ? 2.42 -1.346 -4.926 1 98.75 158 MET A O 1
ATOM 1148 N N . VAL A 1 159 ? 3.396 -1.907 -6.832 1 98.5 159 VAL A N 1
ATOM 1149 C CA . VAL A 1 159 ? 2.162 -1.881 -7.609 1 98.5 159 VAL A CA 1
ATOM 1150 C C . VAL A 1 159 ? 1.163 -2.879 -7.027 1 98.5 159 VAL A C 1
ATOM 1152 O O . VAL A 1 159 ? 0.016 -2.525 -6.742 1 98.5 159 VAL A O 1
ATOM 1155 N N . ALA A 1 160 ? 1.631 -4.074 -6.816 1 98.62 160 ALA A N 1
ATOM 1156 C CA . ALA A 1 160 ? 0.758 -5.098 -6.246 1 98.62 160 ALA A CA 1
ATOM 1157 C C . ALA A 1 160 ? 0.446 -4.797 -4.781 1 98.62 160 ALA A C 1
ATOM 1159 O O . ALA A 1 160 ? -0.701 -4.926 -4.348 1 98.62 160 ALA A O 1
ATOM 1160 N N . LEU A 1 161 ? 1.475 -4.375 -4.031 1 98.69 161 LEU A N 1
ATOM 1161 C CA . LEU A 1 161 ? 1.324 -4.137 -2.602 1 98.69 161 LEU A CA 1
ATOM 1162 C C . LEU A 1 161 ? 0.268 -3.066 -2.338 1 98.69 161 LEU A C 1
ATOM 1164 O O . LEU A 1 161 ? -0.62 -3.258 -1.504 1 98.69 161 LEU A O 1
ATOM 1168 N N . THR A 1 162 ? 0.319 -1.954 -3.057 1 98.06 162 THR A N 1
ATOM 1169 C CA . THR A 1 162 ? -0.539 -0.804 -2.795 1 98.06 162 THR A CA 1
ATOM 1170 C C . THR A 1 162 ? -1.969 -1.081 -3.248 1 98.06 162 THR A C 1
ATOM 1172 O O . THR A 1 162 ? -2.891 -0.339 -2.902 1 98.06 162 THR A O 1
ATOM 1175 N N . ARG A 1 163 ? -2.182 -2.078 -3.949 1 97.56 163 ARG A N 1
ATOM 1176 C CA . ARG A 1 163 ? -3.523 -2.453 -4.383 1 97.56 163 ARG A CA 1
ATOM 1177 C C . ARG A 1 163 ? -4.145 -3.463 -3.422 1 97.56 163 ARG A C 1
ATOM 1179 O O . ARG A 1 163 ? -5.301 -3.855 -3.59 1 97.56 163 ARG A O 1
ATOM 1186 N N . ASN A 1 164 ? -3.357 -3.838 -2.389 1 97.81 164 ASN A N 1
ATOM 1187 C CA . ASN A 1 164 ? -3.871 -4.773 -1.393 1 97.81 164 ASN A CA 1
ATOM 1188 C C . ASN A 1 164 ? -4.027 -4.109 -0.028 1 97.81 164 ASN A C 1
ATOM 1190 O O . ASN A 1 164 ? -4.965 -4.414 0.711 1 97.81 164 ASN A O 1
ATOM 1194 N N . ILE A 1 165 ? -3.061 -3.197 0.359 1 96.69 165 ILE A N 1
ATOM 1195 C CA . ILE A 1 165 ? -3.102 -2.695 1.729 1 96.69 165 ILE A CA 1
ATOM 1196 C C . ILE A 1 165 ? -3.129 -1.169 1.719 1 96.69 165 ILE A C 1
ATOM 1198 O O . ILE A 1 165 ? -2.893 -0.544 0.683 1 96.69 165 ILE A O 1
ATOM 1202 N N . ALA A 1 166 ? -3.367 -0.557 2.922 1 95.81 166 ALA A N 1
ATOM 1203 C CA . ALA A 1 166 ? -3.498 0.891 3.066 1 95.81 166 ALA A CA 1
ATOM 1204 C C . ALA A 1 166 ? -2.197 1.6 2.701 1 95.81 166 ALA A C 1
ATOM 1206 O O . ALA A 1 166 ? -1.108 1.087 2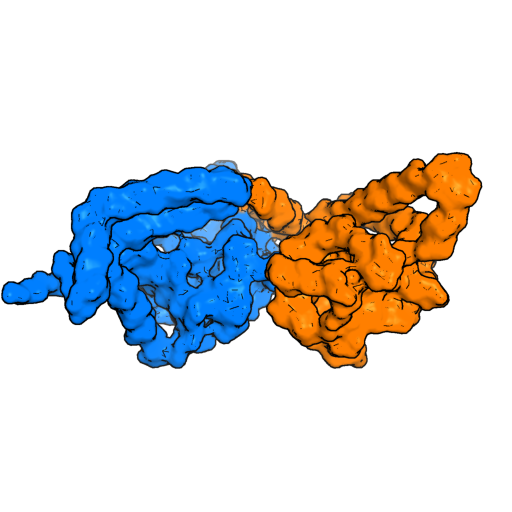.969 1 95.81 166 ALA A O 1
ATOM 1207 N N . ARG A 1 167 ? -2.318 2.809 2.283 1 96.81 167 ARG A N 1
ATOM 1208 C CA . ARG A 1 167 ? -1.227 3.572 1.689 1 96.81 167 ARG A CA 1
ATOM 1209 C C . ARG A 1 167 ? -0.111 3.809 2.701 1 96.81 167 ARG A C 1
ATOM 1211 O O . ARG A 1 167 ? 1.064 3.596 2.398 1 96.81 167 ARG A O 1
ATOM 1218 N N . LYS A 1 168 ? -0.442 4.254 3.885 1 98.38 168 LYS A N 1
ATOM 1219 C CA . LYS A 1 168 ? 0.599 4.609 4.844 1 98.38 168 LYS A CA 1
ATOM 1220 C C . LYS A 1 168 ? 1.376 3.373 5.293 1 98.38 168 LYS A C 1
ATOM 1222 O O . LYS A 1 168 ? 2.592 3.436 5.492 1 98.38 168 LYS A O 1
ATOM 1227 N N . GLN A 1 169 ? 0.647 2.275 5.43 1 98.25 169 GLN A N 1
ATOM 1228 C CA . GLN A 1 169 ? 1.333 1.042 5.801 1 98.25 169 GLN A CA 1
ATOM 1229 C C . GLN A 1 169 ? 2.24 0.556 4.672 1 98.25 169 GLN A C 1
ATOM 1231 O O . GLN A 1 169 ? 3.365 0.116 4.922 1 98.25 169 GLN A O 1
ATOM 1236 N N . ALA A 1 170 ? 1.716 0.63 3.439 1 98.62 170 ALA A N 1
ATOM 1237 C CA . ALA A 1 170 ? 2.539 0.256 2.293 1 98.62 170 ALA A CA 1
ATOM 1238 C C . ALA A 1 170 ? 3.775 1.146 2.191 1 98.62 170 ALA A C 1
ATOM 1240 O O . ALA A 1 170 ? 4.891 0.651 2.004 1 98.62 170 ALA A O 1
ATOM 1241 N N . PHE A 1 171 ? 3.578 2.428 2.338 1 98.75 171 PHE A N 1
ATOM 1242 C CA . PHE A 1 171 ? 4.676 3.381 2.23 1 98.75 171 PHE A CA 1
ATOM 1243 C C . PHE A 1 171 ? 5.715 3.135 3.316 1 98.75 171 PHE A C 1
ATOM 1245 O O . PHE A 1 171 ? 6.918 3.24 3.068 1 98.75 171 PHE A O 1
ATOM 1252 N N . GLU A 1 172 ? 5.266 2.863 4.523 1 98.75 172 GLU A N 1
ATOM 1253 C CA . GLU A 1 172 ? 6.172 2.547 5.621 1 98.75 172 GLU A CA 1
ATOM 1254 C C . GLU A 1 172 ? 7.031 1.33 5.297 1 98.75 172 GLU A C 1
ATOM 1256 O O . GLU A 1 172 ? 8.258 1.367 5.453 1 98.75 172 GLU A O 1
ATOM 1261 N N . MET A 1 173 ? 6.418 0.248 4.816 1 98.69 173 MET A N 1
ATOM 1262 C CA . MET A 1 173 ? 7.172 -0.948 4.449 1 98.69 173 MET A CA 1
ATOM 1263 C C . MET A 1 173 ? 8.203 -0.632 3.375 1 98.69 173 MET A C 1
ATOM 1265 O O . MET A 1 173 ? 9.352 -1.066 3.467 1 98.69 173 MET A O 1
ATOM 1269 N N . LEU A 1 174 ? 7.812 0.153 2.396 1 98.81 174 LEU A N 1
ATOM 1270 C CA . LEU A 1 174 ? 8.625 0.429 1.217 1 98.81 174 LEU A CA 1
ATOM 1271 C C . LEU A 1 174 ? 9.812 1.316 1.572 1 98.81 174 LEU A C 1
ATOM 1273 O O . LEU A 1 174 ? 10.883 1.197 0.973 1 98.81 174 LEU A O 1
ATOM 1277 N N . THR A 1 175 ? 9.664 2.217 2.57 1 98.5 175 THR A N 1
ATOM 1278 C CA . THR A 1 175 ? 10.695 3.209 2.844 1 98.5 175 THR A CA 1
ATOM 1279 C C . THR A 1 175 ? 11.578 2.764 4.004 1 98.5 175 THR A C 1
ATOM 1281 O O . THR A 1 175 ? 12.734 3.182 4.105 1 98.5 175 THR A O 1
ATOM 1284 N N . THR A 1 176 ? 11.047 1.94 4.906 1 98.19 176 THR A N 1
ATOM 1285 C CA . THR A 1 176 ? 11.836 1.489 6.047 1 98.19 176 THR A CA 1
ATOM 1286 C C . THR A 1 176 ? 12.453 0.12 5.773 1 98.19 176 THR A C 1
ATOM 1288 O O . THR A 1 176 ? 13.469 -0.241 6.367 1 98.19 176 THR A O 1
ATOM 1291 N N . GLY A 1 177 ? 11.805 -0.685 4.98 1 98.19 177 GLY A N 1
ATOM 1292 C CA . GLY A 1 177 ? 12.211 -2.062 4.754 1 98.19 177 GLY A CA 1
ATOM 1293 C C . GLY A 1 177 ? 11.797 -3 5.871 1 98.19 177 GLY A C 1
ATOM 1294 O O . GLY A 1 177 ? 12.305 -4.117 5.977 1 98.19 177 GLY A O 1
ATOM 1295 N N . ARG A 1 178 ? 10.898 -2.549 6.68 1 97.56 178 ARG A N 1
ATOM 1296 C CA . ARG A 1 178 ? 10.492 -3.395 7.801 1 97.56 178 ARG A CA 1
ATOM 1297 C C . ARG A 1 178 ? 9.656 -4.578 7.32 1 97.56 178 ARG A C 1
ATOM 1299 O O . ARG A 1 178 ? 8.922 -4.465 6.34 1 97.56 178 ARG A O 1
ATOM 1306 N N . PHE A 1 179 ? 9.703 -5.668 8.07 1 98.5 179 PHE A N 1
ATOM 1307 C CA . PHE A 1 179 ? 8.891 -6.848 7.824 1 98.5 179 PHE A CA 1
ATOM 1308 C C . PHE A 1 179 ? 7.598 -6.793 8.641 1 98.5 179 PHE A C 1
ATOM 1310 O O . PHE A 1 179 ? 7.555 -6.164 9.695 1 98.5 179 PHE A O 1
ATOM 1317 N N . ILE A 1 180 ? 6.613 -7.398 8.07 1 98.56 180 ILE A N 1
ATOM 1318 C CA . ILE A 1 180 ? 5.402 -7.625 8.859 1 98.56 180 ILE A CA 1
ATOM 1319 C C . ILE A 1 180 ? 5.164 -9.125 9.016 1 98.56 180 ILE A C 1
ATOM 1321 O O . ILE A 1 180 ? 5.5 -9.914 8.133 1 98.56 180 ILE A O 1
ATOM 1325 N N . GLY A 1 181 ? 4.621 -9.5 10.18 1 98.69 181 GLY A N 1
ATOM 1326 C CA . GLY A 1 181 ? 4.238 -10.883 10.406 1 98.69 181 GLY A CA 1
ATOM 1327 C C . GLY A 1 181 ? 2.92 -11.258 9.758 1 98.69 181 GLY A C 1
ATOM 1328 O O . GLY A 1 181 ? 2.201 -10.383 9.258 1 98.69 181 GLY A O 1
ATOM 1329 N N . ALA A 1 182 ? 2.59 -12.523 9.82 1 98.75 182 ALA A N 1
ATOM 1330 C CA . ALA A 1 182 ? 1.417 -13.07 9.141 1 98.75 182 ALA A CA 1
ATOM 1331 C C . ALA A 1 182 ? 0.13 -12.492 9.727 1 98.75 182 ALA A C 1
ATOM 1333 O O . ALA A 1 182 ? -0.812 -12.188 8.984 1 98.75 182 ALA A O 1
ATOM 1334 N N . VAL A 1 183 ? 0.056 -12.297 10.969 1 98.19 183 VAL A N 1
ATOM 1335 C CA . VAL A 1 183 ? -1.146 -11.773 11.609 1 98.19 183 VAL A CA 1
ATOM 1336 C C . VAL A 1 183 ? -1.377 -10.328 11.164 1 98.19 183 VAL A C 1
ATOM 1338 O O . VAL A 1 183 ? -2.496 -9.953 10.805 1 98.19 183 VAL A O 1
ATOM 1341 N N . GLU A 1 184 ? -0.329 -9.508 11.219 1 97.81 184 GLU A N 1
ATOM 1342 C CA . GLU A 1 184 ? -0.45 -8.133 10.727 1 97.81 184 GLU A CA 1
ATOM 1343 C C . GLU A 1 184 ? -0.803 -8.109 9.242 1 97.81 184 GLU A C 1
ATOM 1345 O O . GLU A 1 184 ? -1.617 -7.297 8.805 1 97.81 184 GLU A O 1
ATOM 1350 N N . ALA A 1 185 ? -0.208 -9.039 8.469 1 98.81 185 ALA A N 1
ATOM 1351 C CA . ALA A 1 185 ? -0.494 -9.125 7.039 1 98.81 185 ALA A CA 1
ATOM 1352 C C . ALA A 1 185 ? -1.971 -9.414 6.789 1 98.81 185 ALA A C 1
ATOM 1354 O O . ALA A 1 185 ? -2.574 -8.867 5.867 1 98.81 185 ALA A O 1
ATOM 1355 N N . GLN A 1 186 ? -2.543 -10.266 7.59 1 98.62 186 GLN A N 1
ATOM 1356 C CA . GLN A 1 186 ? -3.967 -10.562 7.48 1 98.62 186 GLN A CA 1
ATOM 1357 C C . GLN A 1 186 ? -4.812 -9.344 7.832 1 98.62 186 GLN A C 1
ATOM 1359 O O . GLN A 1 186 ? -5.766 -9.016 7.121 1 98.62 1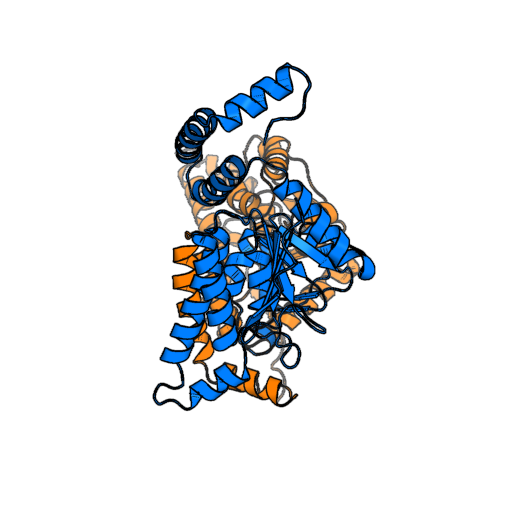86 GLN A O 1
ATOM 1364 N N . THR A 1 187 ? -4.43 -8.68 8.891 1 96.94 187 THR A N 1
ATOM 1365 C CA . THR A 1 187 ? -5.156 -7.5 9.336 1 96.94 187 THR A CA 1
ATOM 1366 C C . THR A 1 187 ? -5.141 -6.414 8.266 1 96.94 187 THR A C 1
ATOM 1368 O O . THR A 1 187 ? -6.156 -5.754 8.031 1 96.94 187 THR A O 1
ATOM 1371 N N . LEU A 1 188 ? -4.047 -6.27 7.582 1 97.19 188 LEU A N 1
ATOM 1372 C CA . LEU A 1 188 ? -3.879 -5.207 6.594 1 97.19 188 LEU A CA 1
ATOM 1373 C C . LEU A 1 188 ? -4.539 -5.586 5.273 1 97.19 188 LEU A C 1
ATOM 1375 O O . LEU A 1 188 ? -4.773 -4.723 4.422 1 97.19 188 LEU A O 1
ATOM 1379 N N . GLY A 1 189 ? -4.742 -6.883 5.066 1 98.19 189 GLY A N 1
ATOM 1380 C CA . GLY A 1 189 ? -5.418 -7.305 3.85 1 98.19 189 GLY A CA 1
ATOM 1381 C C . GLY A 1 189 ? -4.477 -7.895 2.816 1 98.19 189 GLY A C 1
ATOM 1382 O O . GLY A 1 189 ? -4.879 -8.164 1.683 1 98.19 189 GLY A O 1
ATOM 1383 N N . LEU A 1 190 ? -3.207 -8.156 3.229 1 98.75 190 LEU A N 1
ATOM 1384 C CA . LEU A 1 190 ? -2.232 -8.703 2.293 1 98.75 190 LEU A CA 1
ATOM 1385 C C . LEU A 1 190 ? -2.482 -10.188 2.057 1 98.75 190 LEU A C 1
ATOM 1387 O O . LEU A 1 190 ? -2.203 -10.703 0.971 1 98.75 190 LEU A O 1
ATOM 1391 N N . ILE A 1 191 ? -2.996 -10.883 3.09 1 98.94 191 ILE A N 1
ATOM 1392 C CA . ILE A 1 191 ? -3.32 -12.297 2.977 1 98.94 191 ILE A CA 1
ATOM 1393 C C . ILE A 1 191 ? -4.707 -12.562 3.566 1 98.94 191 ILE A C 1
ATOM 1395 O O . ILE A 1 191 ? -5.258 -11.711 4.273 1 98.94 191 ILE A O 1
ATOM 1399 N N . ASN A 1 192 ? -5.215 -13.695 3.256 1 98.81 192 ASN A N 1
ATOM 1400 C CA . ASN A 1 192 ? -6.543 -14.062 3.73 1 98.81 192 ASN A CA 1
ATOM 1401 C C . ASN A 1 192 ? -6.492 -14.672 5.129 1 98.81 192 ASN A C 1
ATOM 1403 O O . ASN A 1 192 ? -7.371 -14.414 5.953 1 98.81 192 ASN A O 1
ATOM 1407 N N . LYS A 1 193 ? -5.477 -15.5 5.34 1 98.38 193 LYS A N 1
ATOM 1408 C CA . LYS A 1 193 ? -5.453 -16.266 6.582 1 98.38 193 LYS A CA 1
ATOM 1409 C C . LYS A 1 193 ? -4.02 -16.484 7.059 1 98.38 193 LYS A C 1
ATOM 1411 O O . LYS A 1 193 ? -3.135 -16.797 6.258 1 98.38 193 LYS A O 1
ATOM 1416 N N . SER A 1 194 ? -3.846 -16.281 8.32 1 98.81 194 SER A N 1
ATOM 1417 C CA . SER A 1 194 ? -2.68 -16.75 9.062 1 98.81 194 SER A CA 1
ATOM 1418 C C . SER A 1 194 ? -3.016 -17.984 9.883 1 98.81 194 SER A C 1
ATOM 1420 O O . SER A 1 194 ? -3.934 -17.969 10.703 1 98.81 194 SER A O 1
ATOM 1422 N N . VAL A 1 195 ? -2.26 -19.094 9.648 1 98.88 195 VAL A N 1
ATOM 1423 C CA . VAL A 1 195 ? -2.609 -20.344 10.297 1 98.88 195 VAL A CA 1
ATOM 1424 C C . VAL A 1 195 ? -1.39 -20.922 11.016 1 98.88 195 VAL A C 1
ATOM 1426 O O . VAL A 1 195 ? -0.255 -20.531 10.734 1 98.88 195 VAL A O 1
ATOM 1429 N N . ALA A 1 196 ? -1.667 -21.844 11.945 1 98.62 196 ALA A N 1
ATOM 1430 C CA . ALA A 1 196 ? -0.549 -22.547 12.57 1 98.62 196 ALA A CA 1
ATOM 1431 C C . ALA A 1 196 ? 0.354 -23.188 11.523 1 98.62 196 ALA A C 1
ATOM 1433 O O . ALA A 1 196 ? -0.13 -23.734 10.531 1 98.62 196 ALA A O 1
ATOM 1434 N N . ASP A 1 197 ? 1.643 -23.188 11.695 1 98.38 197 ASP A N 1
ATOM 1435 C CA . ASP A 1 197 ? 2.615 -23.625 10.703 1 98.38 197 ASP A CA 1
ATOM 1436 C C . ASP A 1 197 ? 2.311 -25.047 10.227 1 98.38 197 ASP A C 1
ATOM 1438 O O . ASP A 1 197 ? 2.379 -25.328 9.031 1 98.38 197 ASP A O 1
ATOM 1442 N N . GLY A 1 198 ? 1.966 -25.906 11.094 1 98.25 198 GLY A N 1
ATOM 1443 C CA . GLY A 1 198 ? 1.694 -27.297 10.766 1 98.25 198 GLY A CA 1
ATOM 1444 C C . GLY A 1 198 ? 0.407 -27.484 9.984 1 98.25 198 GLY A C 1
ATOM 1445 O O . GLY A 1 198 ? 0.177 -28.547 9.406 1 98.25 198 GLY A O 1
ATOM 1446 N N . ASP A 1 199 ? -0.458 -26.453 9.898 1 98.69 199 ASP A N 1
ATOM 1447 C CA . ASP A 1 199 ? -1.773 -26.562 9.273 1 98.69 199 ASP A CA 1
ATOM 1448 C C . ASP A 1 199 ? -1.79 -25.875 7.906 1 98.69 199 ASP A C 1
ATOM 1450 O O . ASP A 1 199 ? -2.816 -25.875 7.223 1 98.69 199 ASP A O 1
ATOM 1454 N N . LEU A 1 200 ? -0.685 -25.375 7.469 1 98.75 200 LEU A N 1
ATOM 1455 C CA . LEU A 1 200 ? -0.627 -24.531 6.277 1 98.75 200 LEU A CA 1
ATOM 1456 C C . LEU A 1 200 ? -1.137 -25.281 5.055 1 98.75 200 LEU A C 1
ATOM 1458 O O . LEU A 1 200 ? -2.043 -24.797 4.363 1 98.75 200 LEU A O 1
ATOM 1462 N N . ALA A 1 201 ? -0.639 -26.453 4.773 1 98.56 201 ALA A N 1
ATOM 1463 C CA . ALA A 1 201 ? -1.028 -27.234 3.592 1 98.56 201 ALA A CA 1
ATOM 1464 C C . ALA A 1 201 ? -2.504 -27.609 3.65 1 98.56 201 ALA A C 1
ATOM 1466 O O . ALA A 1 201 ? -3.225 -27.484 2.66 1 98.56 201 ALA A O 1
ATOM 1467 N N . ARG A 1 202 ? -2.906 -28.062 4.781 1 98.56 202 ARG A N 1
ATOM 1468 C CA . ARG A 1 202 ? -4.285 -28.5 4.961 1 98.56 202 ARG A CA 1
ATOM 1469 C C . ARG A 1 202 ? -5.266 -27.359 4.746 1 98.56 202 ARG A C 1
ATOM 1471 O O . ARG A 1 202 ? -6.254 -27.5 4.027 1 98.56 202 ARG A O 1
ATOM 1478 N N . GLU A 1 203 ? -5.008 -26.219 5.383 1 98.81 203 GLU A N 1
ATOM 1479 C CA . GLU A 1 203 ? -5.902 -25.062 5.289 1 98.81 203 GLU A CA 1
ATOM 1480 C C . GLU A 1 203 ? -5.938 -24.516 3.871 1 98.81 203 GLU A C 1
ATOM 1482 O O . GLU A 1 203 ? -6.992 -24.094 3.385 1 98.81 203 GLU A O 1
ATOM 1487 N N . THR A 1 204 ? -4.758 -24.484 3.189 1 98.88 204 THR A N 1
ATOM 1488 C CA . THR A 1 204 ? -4.711 -24 1.81 1 98.88 204 THR A CA 1
ATOM 1489 C C . THR A 1 204 ? -5.504 -24.938 0.895 1 98.88 204 THR A C 1
ATOM 1491 O O . THR A 1 204 ? -6.273 -24.469 0.052 1 98.88 204 THR A O 1
ATOM 1494 N N . ARG A 1 205 ? -5.355 -26.203 1.089 1 98.62 205 ARG A N 1
ATOM 1495 C CA . ARG A 1 205 ? -6.07 -27.172 0.27 1 98.62 205 ARG A CA 1
ATOM 1496 C C . ARG A 1 205 ? -7.574 -27.094 0.501 1 98.62 205 ARG A C 1
ATOM 1498 O O . ARG A 1 205 ? -8.359 -27.219 -0.438 1 98.62 205 ARG A O 1
ATOM 1505 N N . ALA A 1 206 ? -7.965 -26.906 1.732 1 98.75 206 ALA A N 1
ATOM 1506 C CA . ALA A 1 206 ? -9.383 -26.781 2.041 1 98.75 206 ALA A CA 1
ATOM 1507 C C . ALA A 1 206 ? -10 -25.594 1.305 1 98.75 206 ALA A C 1
ATOM 1509 O O . ALA A 1 206 ? -11.102 -25.688 0.763 1 98.75 206 ALA A O 1
ATOM 1510 N N . LEU A 1 207 ? -9.273 -24.5 1.286 1 98.75 207 LEU A N 1
ATOM 1511 C CA . LEU A 1 207 ? -9.727 -23.328 0.555 1 98.75 207 LEU A CA 1
ATOM 1512 C C . LEU A 1 207 ? -9.812 -23.609 -0.94 1 98.75 207 LEU A C 1
ATOM 1514 O O . LEU A 1 207 ? -10.812 -23.281 -1.584 1 98.75 207 LEU A O 1
ATOM 1518 N N . ALA A 1 208 ? -8.836 -24.266 -1.467 1 98.81 208 ALA A N 1
ATOM 1519 C CA . ALA A 1 208 ? -8.812 -24.625 -2.881 1 98.81 208 ALA A CA 1
ATOM 1520 C C . ALA A 1 208 ? -9.969 -25.547 -3.23 1 98.81 208 ALA A C 1
ATOM 1522 O O . ALA A 1 208 ? -10.625 -25.375 -4.258 1 98.81 208 ALA A O 1
ATOM 1523 N N . GLN A 1 209 ? -10.227 -26.484 -2.375 1 98.31 209 GLN A N 1
ATOM 1524 C CA . GLN A 1 209 ? -11.297 -27.453 -2.604 1 98.31 209 GLN A CA 1
ATOM 1525 C C . GLN A 1 209 ? -12.656 -26.781 -2.611 1 98.31 209 GLN A C 1
ATOM 1527 O O . GLN A 1 209 ? -13.523 -27.125 -3.416 1 98.31 209 GLN A O 1
ATOM 1532 N N . THR A 1 210 ? -12.836 -25.891 -1.719 1 98.25 210 THR A N 1
ATOM 1533 C CA . THR A 1 210 ? -14.086 -25.141 -1.673 1 98.25 210 THR A CA 1
ATOM 1534 C C . THR A 1 210 ? -14.352 -24.453 -3.008 1 98.25 210 THR A C 1
ATOM 1536 O O . THR A 1 210 ? -15.469 -24.5 -3.529 1 98.25 210 THR A O 1
ATOM 1539 N N . ILE A 1 211 ? -13.359 -23.859 -3.584 1 98.44 211 ILE A N 1
ATOM 1540 C CA . ILE A 1 211 ? -13.484 -23.156 -4.852 1 98.44 211 ILE A CA 1
ATOM 1541 C C . ILE A 1 211 ? -13.641 -24.156 -5.992 1 98.44 211 ILE A C 1
ATOM 1543 O O . ILE A 1 211 ? -14.469 -23.953 -6.891 1 98.44 211 ILE A O 1
ATOM 1547 N N . ALA A 1 212 ? -12.883 -25.266 -5.938 1 97.38 212 ALA A N 1
ATOM 1548 C CA . ALA A 1 212 ? -12.906 -26.266 -6.996 1 97.38 212 ALA A CA 1
ATOM 1549 C C . ALA A 1 212 ? -14.281 -26.922 -7.094 1 97.38 212 ALA A C 1
ATOM 1551 O O . ALA A 1 212 ? -14.633 -27.484 -8.141 1 97.38 212 ALA A O 1
ATOM 1552 N N . ASN A 1 213 ? -15.055 -26.875 -6.027 1 95.88 213 ASN A N 1
ATOM 1553 C CA . ASN A 1 213 ? -16.375 -27.484 -5.988 1 95.88 213 ASN A CA 1
ATOM 1554 C C . ASN A 1 213 ? -17.438 -26.578 -6.617 1 95.88 213 ASN A C 1
ATOM 1556 O O . ASN A 1 213 ? -18.594 -26.969 -6.742 1 95.88 213 ASN A O 1
ATOM 1560 N N . LYS A 1 214 ? -17.078 -25.438 -7.059 1 96.62 214 LYS A N 1
ATOM 1561 C CA . LYS A 1 214 ? -18.016 -24.531 -7.715 1 96.62 214 LYS A CA 1
ATOM 1562 C C . LYS A 1 214 ? -18.031 -24.75 -9.227 1 96.62 214 LYS A C 1
ATOM 1564 O O . LYS A 1 214 ? -17.172 -25.453 -9.766 1 96.62 214 LYS A O 1
ATOM 1569 N N . LEU A 1 215 ? -19.109 -24.234 -9.867 1 95.06 215 LEU A N 1
ATOM 1570 C CA . LEU A 1 215 ? -19.156 -24.281 -11.328 1 95.06 215 LEU A CA 1
ATOM 1571 C C . LEU A 1 215 ? -18.016 -23.5 -11.945 1 95.06 215 LEU A C 1
ATOM 1573 O O . LEU A 1 215 ? -17.922 -22.281 -11.766 1 95.06 215 LEU A O 1
ATOM 1577 N N . PRO A 1 216 ? -17.078 -24.156 -12.695 1 93.88 216 PRO A N 1
ATOM 1578 C CA . PRO A 1 216 ? -15.852 -23.516 -13.164 1 93.88 216 PRO A CA 1
ATOM 1579 C C . PRO A 1 216 ? -16.125 -22.281 -14.031 1 93.88 216 PRO A C 1
ATOM 1581 O O . PRO A 1 216 ? -15.461 -21.25 -13.867 1 93.88 216 PRO A O 1
ATOM 1584 N N . ILE A 1 217 ? -17.094 -22.328 -14.867 1 93.25 217 ILE A N 1
ATOM 1585 C CA . ILE A 1 217 ? -17.344 -21.219 -15.789 1 93.25 217 ILE A CA 1
ATOM 1586 C C . ILE A 1 217 ? -17.781 -19.984 -15 1 93.25 217 ILE A C 1
ATOM 1588 O O . ILE A 1 217 ? -17.469 -18.859 -15.367 1 93.25 217 ILE A O 1
ATOM 1592 N N . ALA A 1 218 ? -18.562 -20.172 -13.906 1 96.56 218 ALA A N 1
ATOM 1593 C CA . ALA A 1 218 ? -18.984 -19.062 -13.055 1 96.56 218 ALA A CA 1
ATOM 1594 C C . ALA A 1 218 ? -17.781 -18.406 -12.391 1 96.56 218 ALA A C 1
ATOM 1596 O O . ALA A 1 218 ? -17.672 -17.172 -12.391 1 96.56 218 ALA A O 1
ATOM 1597 N N . VAL A 1 219 ? -16.859 -19.203 -11.93 1 97.62 219 VAL A N 1
ATOM 1598 C CA . VAL A 1 219 ? -15.672 -18.688 -11.242 1 97.62 219 VAL A CA 1
ATOM 1599 C C . VAL A 1 219 ? -14.781 -17.969 -12.242 1 97.62 219 VAL A C 1
ATOM 1601 O O . VAL A 1 219 ? -14.305 -16.859 -11.961 1 97.62 219 VAL A O 1
ATOM 1604 N N . LYS A 1 220 ? -14.578 -18.547 -13.383 1 96.5 220 LYS A N 1
ATOM 1605 C CA . LYS A 1 220 ? -13.742 -17.969 -14.43 1 96.5 220 LYS A CA 1
ATOM 1606 C C . LYS A 1 220 ? -14.281 -16.609 -14.867 1 96.5 220 LYS A C 1
ATOM 1608 O O . LYS A 1 220 ? -13.539 -15.633 -14.945 1 96.5 220 LYS A O 1
ATOM 1613 N N . THR A 1 221 ? -15.555 -16.547 -15.156 1 95.75 221 THR A N 1
ATOM 1614 C CA . THR A 1 221 ? -16.203 -15.32 -15.586 1 95.75 221 THR A CA 1
ATOM 1615 C C . THR A 1 221 ? -16.125 -14.258 -14.5 1 95.75 221 THR A C 1
ATOM 1617 O O . THR A 1 221 ? -15.836 -13.094 -14.781 1 95.75 221 THR A O 1
ATOM 1620 N N . GLY A 1 222 ? -16.375 -14.656 -13.305 1 97.88 222 GLY A N 1
ATOM 1621 C CA . GLY A 1 222 ? -16.312 -13.75 -12.172 1 97.88 222 GLY A CA 1
ATOM 1622 C C . GLY A 1 222 ? -14.93 -13.164 -11.938 1 97.88 222 GLY A C 1
ATOM 1623 O O . GLY A 1 222 ? -14.789 -11.969 -11.695 1 97.88 222 GLY A O 1
ATOM 1624 N N . LYS A 1 223 ? -13.906 -14.008 -12.016 1 98.19 223 LYS A N 1
ATOM 1625 C CA . LYS A 1 223 ? -12.539 -13.539 -11.797 1 98.19 223 LYS A CA 1
ATOM 1626 C C . LYS A 1 223 ? -12.141 -12.5 -12.836 1 98.19 223 LYS A C 1
ATOM 1628 O O . LYS A 1 223 ? -11.562 -11.469 -12.5 1 98.19 223 LYS A O 1
ATOM 1633 N N . GLN A 1 224 ? -12.445 -12.758 -14.062 1 97.12 224 GLN A N 1
ATOM 1634 C CA . GLN A 1 224 ? -12.148 -11.797 -15.125 1 97.12 224 GLN A CA 1
ATOM 1635 C C . GLN A 1 224 ? -12.828 -10.461 -14.859 1 97.12 224 GLN A C 1
ATOM 1637 O O . GLN A 1 224 ? -12.203 -9.406 -14.977 1 97.12 224 GLN A O 1
ATOM 1642 N N . ALA A 1 225 ? -14.086 -10.523 -14.469 1 97.81 225 ALA A N 1
ATOM 1643 C CA . ALA A 1 225 ? -14.852 -9.312 -14.203 1 97.81 225 ALA A CA 1
ATOM 1644 C C . ALA A 1 225 ? -14.312 -8.578 -12.977 1 97.81 225 ALA A C 1
ATOM 1646 O O . ALA A 1 225 ? -14.344 -7.348 -12.922 1 97.81 225 ALA A O 1
ATOM 1647 N N . PHE A 1 226 ? -13.906 -9.359 -12.031 1 98.25 226 PHE A N 1
ATOM 1648 C CA . PHE A 1 226 ? -13.375 -8.805 -10.797 1 98.25 226 PHE A CA 1
ATOM 1649 C C . PHE A 1 226 ? -12.258 -7.812 -11.078 1 98.25 226 PHE A C 1
ATOM 1651 O O . PHE A 1 226 ? -12.312 -6.664 -10.633 1 98.25 226 PHE A O 1
ATOM 1658 N N . TYR A 1 227 ? -11.289 -8.102 -11.82 1 97.56 227 TYR A N 1
ATOM 1659 C CA . TYR A 1 227 ? -10.133 -7.25 -12.07 1 97.56 227 TYR A CA 1
ATOM 1660 C C . TYR A 1 227 ? -10.461 -6.172 -13.094 1 97.56 227 TYR A C 1
ATOM 1662 O O . TYR A 1 227 ? -10 -5.035 -12.977 1 97.56 227 TYR A O 1
ATOM 1670 N N . ALA A 1 228 ? -11.297 -6.508 -14.078 1 96.69 228 ALA A N 1
ATOM 1671 C CA . ALA A 1 228 ? -11.648 -5.539 -15.117 1 96.69 228 ALA A CA 1
ATOM 1672 C C . ALA A 1 228 ? -12.438 -4.371 -14.531 1 96.69 228 ALA A C 1
ATOM 1674 O O . ALA A 1 228 ? -12.109 -3.207 -14.766 1 96.69 228 ALA A O 1
ATOM 1675 N N . GLN A 1 229 ? -13.469 -4.668 -13.766 1 96.56 229 GLN A N 1
ATOM 1676 C CA . GLN A 1 229 ? -14.391 -3.641 -13.297 1 96.56 229 GLN A CA 1
ATOM 1677 C C . GLN A 1 229 ? -13.703 -2.68 -12.336 1 96.56 229 GLN A C 1
ATOM 1679 O O . GLN A 1 229 ? -14.094 -1.516 -12.227 1 96.56 229 GLN A O 1
ATOM 1684 N N . ALA A 1 230 ? -12.688 -3.176 -11.672 1 94.69 230 ALA A N 1
ATOM 1685 C CA . ALA A 1 230 ? -12 -2.383 -10.656 1 94.69 230 ALA A CA 1
ATOM 1686 C C . ALA A 1 230 ? -11.328 -1.163 -11.281 1 94.69 230 ALA A C 1
ATOM 1688 O O . ALA A 1 230 ? -10.992 -0.207 -10.578 1 94.69 230 ALA A O 1
ATOM 1689 N N . GLN A 1 231 ? -11.109 -1.121 -12.531 1 94.06 231 GLN A N 1
ATOM 1690 C CA . GLN A 1 231 ? -10.406 -0.044 -13.219 1 94.06 231 GLN A CA 1
ATOM 1691 C C . GLN A 1 231 ? -11.383 0.858 -13.969 1 94.06 231 GLN A C 1
ATOM 1693 O O . GLN A 1 231 ? -10.977 1.686 -14.781 1 94.06 231 GLN A O 1
ATOM 1698 N N . MET A 1 232 ? -12.758 0.678 -13.656 1 94.69 232 MET A N 1
ATOM 1699 C CA . MET A 1 232 ? -13.82 1.397 -14.352 1 94.69 232 MET A CA 1
ATOM 1700 C C . MET A 1 232 ? -14.516 2.387 -13.422 1 94.69 232 MET A C 1
ATOM 1702 O O . MET A 1 232 ? -14.398 2.275 -12.195 1 94.69 232 MET A O 1
ATOM 1706 N N . THR A 1 233 ? -15.195 3.33 -14.086 1 95.88 233 THR A N 1
ATOM 1707 C CA . THR A 1 233 ? -16.156 4.102 -13.305 1 95.88 233 THR A CA 1
ATOM 1708 C C . THR A 1 233 ? -17.281 3.213 -12.805 1 95.88 233 THR A C 1
ATOM 1710 O O . THR A 1 233 ? -17.516 2.127 -13.344 1 95.88 233 THR A O 1
ATOM 1713 N N . THR A 1 234 ? -18.047 3.664 -11.773 1 96.12 234 THR A N 1
ATOM 1714 C CA . THR A 1 234 ? -19.141 2.877 -11.211 1 96.12 234 THR A CA 1
ATOM 1715 C C . THR A 1 234 ? -20.188 2.568 -12.273 1 96.12 234 THR A C 1
ATOM 1717 O O . THR A 1 234 ? -20.641 1.428 -12.391 1 96.12 234 THR A O 1
ATOM 1720 N N . ALA A 1 235 ? -20.484 3.559 -12.992 1 97.31 235 ALA A N 1
ATOM 1721 C CA . ALA A 1 235 ? -21.5 3.371 -14.023 1 97.31 235 ALA A CA 1
ATOM 1722 C C . ALA A 1 235 ? -21.031 2.373 -15.078 1 97.31 235 ALA A C 1
ATOM 1724 O O . ALA A 1 235 ? -21.766 1.461 -15.453 1 97.31 235 ALA A O 1
ATOM 1725 N N . ASP A 1 236 ? -19.766 2.475 -15.555 1 97.94 236 ASP A N 1
ATOM 1726 C CA . ASP A 1 236 ? -19.203 1.562 -16.547 1 97.94 236 ASP A CA 1
ATOM 1727 C C . ASP A 1 236 ? -19.078 0.147 -15.992 1 97.94 236 ASP A C 1
ATOM 1729 O O . ASP A 1 236 ? -19.312 -0.831 -16.703 1 97.94 236 ASP A O 1
ATOM 1733 N N . ALA A 1 237 ? -18.734 0.028 -14.742 1 98.06 237 ALA A N 1
ATOM 1734 C CA . ALA A 1 237 ? -18.594 -1.266 -14.078 1 98.06 237 ALA A CA 1
ATOM 1735 C C . ALA A 1 237 ? -19.922 -2.02 -14.055 1 98.06 237 ALA A C 1
ATOM 1737 O O . ALA A 1 237 ? -19.969 -3.211 -14.367 1 98.06 237 ALA A O 1
ATOM 1738 N N . TYR A 1 238 ? -20.953 -1.313 -13.711 1 98 238 TYR A N 1
ATOM 1739 C CA . TYR A 1 238 ? -22.266 -1.957 -13.648 1 98 238 TYR A CA 1
ATOM 1740 C C . TYR A 1 238 ? -22.719 -2.377 -15.039 1 98 238 TYR A C 1
ATOM 1742 O O . TYR A 1 238 ? -23.312 -3.447 -15.211 1 98 238 TYR A O 1
ATOM 1750 N N . ALA A 1 239 ? -22.5 -1.529 -16.016 1 98.31 239 ALA A N 1
ATOM 1751 C CA . ALA A 1 239 ? -22.844 -1.915 -17.375 1 98.31 239 ALA A CA 1
ATOM 1752 C C . ALA A 1 239 ? -22.062 -3.16 -17.812 1 98.31 239 ALA A C 1
ATOM 1754 O O . ALA A 1 239 ? -22.656 -4.113 -18.328 1 98.31 239 ALA A O 1
ATOM 1755 N N . TYR A 1 240 ? -20.797 -3.207 -17.609 1 98.38 240 TYR A N 1
ATOM 1756 C CA . TYR A 1 240 ? -19.906 -4.316 -17.953 1 98.38 240 TYR A CA 1
ATOM 1757 C C . TYR A 1 240 ? -20.312 -5.59 -17.219 1 98.38 240 TYR A C 1
ATOM 1759 O O . TYR A 1 240 ? -20.484 -6.641 -17.844 1 98.38 240 TYR A O 1
ATOM 1767 N N . THR A 1 241 ? -20.562 -5.449 -15.93 1 98.19 241 THR A N 1
ATOM 1768 C CA . THR A 1 241 ? -20.844 -6.633 -15.117 1 98.19 241 THR A CA 1
ATOM 1769 C C . THR A 1 241 ? -22.266 -7.121 -15.367 1 98.19 241 THR A C 1
ATOM 1771 O O . THR A 1 241 ? -22.562 -8.312 -15.211 1 98.19 241 THR A O 1
ATOM 1774 N N . GLY A 1 242 ? -23.141 -6.195 -15.703 1 97.88 242 GLY A N 1
ATOM 1775 C CA . GLY A 1 242 ? -24.453 -6.633 -16.125 1 97.88 242 GLY A CA 1
ATOM 1776 C C . GLY A 1 242 ? -24.422 -7.574 -17.312 1 97.88 242 GLY A C 1
ATOM 1777 O O . GLY A 1 242 ? -25.109 -8.602 -17.312 1 97.88 242 GLY A O 1
ATOM 1778 N N . ALA A 1 243 ? -23.656 -7.219 -18.25 1 97.5 243 ALA A N 1
ATOM 1779 C CA . ALA A 1 243 ? -23.5 -8.07 -19.422 1 97.5 243 ALA A CA 1
ATOM 1780 C C . ALA A 1 243 ? -22.891 -9.414 -19.047 1 97.5 243 ALA A C 1
ATOM 1782 O O . ALA A 1 243 ? -23.281 -10.453 -19.594 1 97.5 243 ALA A O 1
ATOM 1783 N N . ARG A 1 244 ? -21.922 -9.469 -18.125 1 96.62 244 ARG A N 1
ATOM 1784 C CA . ARG A 1 244 ? -21.297 -10.711 -17.672 1 96.62 244 ARG A CA 1
ATOM 1785 C C . ARG A 1 244 ? -22.297 -11.602 -16.953 1 96.62 244 ARG A C 1
ATOM 1787 O O . ARG A 1 244 ? -22.234 -12.828 -17.062 1 96.62 244 ARG A O 1
ATOM 1794 N N . MET A 1 245 ? -23.219 -10.953 -16.219 1 97.12 245 MET A N 1
ATOM 1795 C CA . MET A 1 245 ? -24.25 -11.711 -15.516 1 97.12 245 MET A CA 1
ATOM 1796 C C . MET A 1 245 ? -25.172 -12.406 -16.5 1 97.12 245 MET A C 1
ATOM 1798 O O . MET A 1 245 ? -25.547 -13.562 -16.297 1 97.12 245 MET A O 1
ATOM 1802 N N . VAL A 1 246 ? -25.5 -11.703 -17.531 1 96.62 246 VAL A N 1
ATOM 1803 C CA . VAL A 1 246 ? -26.344 -12.297 -18.547 1 96.62 246 VAL A CA 1
ATOM 1804 C C . VAL A 1 246 ? -25.641 -13.492 -19.188 1 96.62 246 VAL A C 1
ATOM 1806 O O . VAL A 1 246 ? -26.234 -14.562 -19.359 1 96.62 246 VAL A O 1
ATOM 1809 N N . GLU A 1 247 ? -24.422 -13.328 -19.516 1 95.81 247 GLU A N 1
ATOM 1810 C CA . GLU A 1 247 ? -23.625 -14.414 -20.078 1 95.81 247 GLU A CA 1
ATOM 1811 C C . GLU A 1 247 ? -23.625 -15.633 -19.172 1 95.81 247 GLU A C 1
ATOM 1813 O O . GLU A 1 247 ? -23.828 -16.75 -19.625 1 95.81 247 GLU A O 1
ATOM 1818 N N . ASN A 1 248 ? -23.375 -15.438 -17.906 1 96.75 248 ASN A N 1
ATOM 1819 C CA . ASN A 1 248 ? -23.359 -16.516 -16.938 1 96.75 248 ASN A CA 1
ATOM 1820 C C . ASN A 1 248 ? -24.719 -17.188 -16.797 1 96.75 248 ASN A C 1
ATOM 1822 O O . ASN A 1 248 ? -24.828 -18.406 -16.766 1 96.75 248 ASN A O 1
ATOM 1826 N N . MET A 1 249 ? -25.766 -16.375 -16.812 1 95.69 249 MET A N 1
ATOM 1827 C CA . MET A 1 249 ? -27.141 -16.859 -16.641 1 95.69 249 MET A CA 1
ATOM 1828 C C . MET A 1 249 ? -27.547 -17.734 -17.812 1 95.69 249 MET A C 1
ATOM 1830 O O . MET A 1 249 ? -28.375 -18.641 -17.656 1 95.69 249 MET A O 1
ATOM 1834 N N . MET A 1 250 ? -26.938 -17.469 -18.969 1 96.44 250 MET A N 1
ATOM 1835 C CA . MET A 1 250 ? -27.312 -18.188 -20.188 1 96.44 250 MET A CA 1
ATOM 1836 C C . MET A 1 250 ? -26.641 -19.562 -20.234 1 96.44 250 MET A C 1
ATOM 1838 O O . MET A 1 250 ? -26.969 -20.391 -21.078 1 96.44 250 MET A O 1
ATOM 1842 N N . ASP A 1 251 ? -25.75 -19.859 -19.328 1 95.06 251 ASP A N 1
ATOM 1843 C CA . ASP A 1 251 ? -25.094 -21.156 -19.25 1 95.06 251 ASP A CA 1
ATOM 1844 C C . ASP A 1 251 ? -26.047 -22.234 -18.734 1 95.06 251 ASP A C 1
ATOM 1846 O O . ASP A 1 251 ? -26.734 -22.016 -17.75 1 95.06 251 ASP A O 1
ATOM 1850 N N . ALA A 1 252 ? -26.016 -23.391 -19.406 1 96.12 252 ALA A N 1
ATOM 1851 C CA . ALA A 1 252 ? -26.938 -24.484 -19.062 1 96.12 252 ALA A CA 1
ATOM 1852 C C . ALA A 1 252 ? -26.641 -25.016 -17.672 1 96.12 252 ALA A C 1
ATOM 1854 O O . ALA A 1 252 ? -27.562 -25.438 -16.953 1 96.12 252 ALA A O 1
ATOM 1855 N N . GLN A 1 253 ? -25.453 -25.016 -17.297 1 95.62 253 GLN A N 1
ATOM 1856 C CA . GLN A 1 253 ? -25.078 -25.531 -15.984 1 95.62 253 GLN A CA 1
ATOM 1857 C C . GLN A 1 253 ? -25.531 -24.594 -14.867 1 95.62 253 GLN A C 1
ATOM 1859 O O . GLN A 1 253 ? -25.812 -25.031 -13.758 1 95.62 253 GLN A O 1
ATOM 1864 N N . THR A 1 254 ? -25.578 -23.328 -15.18 1 96 254 THR A N 1
ATOM 1865 C CA . THR A 1 254 ? -26.125 -22.359 -14.227 1 96 254 THR A CA 1
ATOM 1866 C C . THR A 1 254 ? -27.609 -22.609 -14.016 1 96 254 THR A C 1
ATOM 1868 O O . THR A 1 254 ? -28.094 -22.594 -12.883 1 96 254 THR A O 1
ATOM 1871 N N . SER A 1 255 ? -28.281 -22.844 -15.094 1 95.88 255 SER A N 1
ATOM 1872 C CA . SER A 1 255 ? -29.688 -23.203 -14.977 1 95.88 255 SER A CA 1
ATOM 1873 C C . SER A 1 255 ? -29.875 -24.438 -14.086 1 95.88 255 SER A C 1
ATOM 1875 O O . SER A 1 255 ? -30.75 -24.453 -13.234 1 95.88 255 SER A O 1
ATOM 1877 N N . GLU A 1 256 ? -29.062 -25.391 -14.289 1 96.44 256 GLU A N 1
ATOM 1878 C CA . GLU A 1 256 ? -29.078 -26.594 -13.461 1 96.44 256 GLU A CA 1
ATOM 1879 C C . GLU A 1 256 ? -28.828 -26.25 -11.992 1 96.44 256 GLU A C 1
ATOM 1881 O O . GLU A 1 256 ? -29.5 -26.766 -11.102 1 96.44 256 GLU A O 1
ATOM 1886 N N . GLY A 1 257 ? -27.859 -25.422 -11.742 1 96.12 257 GLY A N 1
ATOM 1887 C CA . GLY A 1 257 ? -27.578 -25 -10.383 1 96.12 257 GLY A CA 1
ATOM 1888 C C . GLY A 1 257 ? -28.766 -24.344 -9.703 1 96.12 257 GLY A C 1
ATOM 1889 O O . GLY A 1 257 ? -29.078 -24.656 -8.555 1 96.12 257 GLY A O 1
ATOM 1890 N N . ILE A 1 258 ? -29.469 -23.469 -10.43 1 96.12 258 ILE A N 1
ATOM 1891 C CA . ILE A 1 258 ? -30.625 -22.766 -9.914 1 96.12 258 ILE A CA 1
ATOM 1892 C C . ILE A 1 258 ? -31.766 -23.75 -9.68 1 96.12 258 ILE A C 1
ATOM 1894 O O . ILE A 1 258 ? -32.406 -23.734 -8.625 1 96.12 258 ILE A O 1
ATOM 1898 N N . ASN A 1 259 ? -31.953 -24.609 -10.562 1 96.81 259 ASN A N 1
ATOM 1899 C CA . ASN A 1 259 ? -33 -25.625 -10.414 1 96.81 259 ASN A CA 1
ATOM 1900 C C . ASN A 1 259 ? -32.719 -26.516 -9.219 1 96.81 259 ASN A C 1
ATOM 1902 O O . ASN A 1 259 ? -33.625 -26.828 -8.445 1 96.81 259 ASN A O 1
ATOM 1906 N N . ALA A 1 260 ? -31.531 -26.969 -9.133 1 97.25 260 ALA A N 1
ATOM 1907 C CA . ALA A 1 260 ? -31.156 -27.828 -8.008 1 97.25 260 ALA A CA 1
ATOM 1908 C C . ALA A 1 260 ? -31.438 -27.141 -6.676 1 97.25 260 ALA A C 1
ATOM 1910 O O . ALA A 1 260 ? -31.953 -27.766 -5.746 1 97.25 260 ALA A O 1
ATOM 1911 N N . PHE A 1 261 ? -31.141 -25.891 -6.543 1 95.62 261 PHE A N 1
ATOM 1912 C CA . PHE A 1 261 ? -31.375 -25.109 -5.34 1 95.62 261 PHE A CA 1
ATOM 1913 C C . PHE A 1 261 ? -32.875 -25.047 -5.02 1 95.62 261 PHE A C 1
ATOM 1915 O O . PHE A 1 261 ? -33.281 -25.281 -3.881 1 95.62 261 PHE A O 1
ATOM 1922 N N . LEU A 1 262 ? -33.594 -24.781 -6.07 1 96.75 262 LEU A N 1
ATOM 1923 C CA . LEU A 1 262 ? -35.031 -24.656 -5.895 1 96.75 262 LEU A CA 1
ATOM 1924 C C . LEU A 1 262 ? -35.656 -26 -5.488 1 96.75 262 LEU A C 1
ATOM 1926 O O . LEU A 1 262 ? -36.625 -26.031 -4.73 1 96.75 262 LEU A O 1
ATOM 1930 N N . GLU A 1 263 ? -35.062 -27.016 -5.863 1 97.62 263 GLU A N 1
ATOM 1931 C CA . GLU A 1 263 ? -35.562 -28.359 -5.602 1 97.62 263 GLU A CA 1
ATOM 1932 C C . GLU A 1 263 ? -34.906 -28.984 -4.379 1 97.62 263 GLU A C 1
ATOM 1934 O O . GLU A 1 263 ? -35.188 -30.125 -4.027 1 97.62 263 GLU A O 1
ATOM 1939 N N . LYS A 1 264 ? -34 -28.203 -3.736 1 96.94 264 LYS A N 1
ATOM 1940 C CA . LYS A 1 264 ? -33.312 -28.609 -2.52 1 96.94 264 LYS A CA 1
ATOM 1941 C C . LYS A 1 264 ? -32.5 -29.891 -2.748 1 96.94 264 LYS A C 1
ATOM 1943 O O . LYS A 1 264 ? -32.594 -30.828 -1.96 1 96.94 264 LYS A O 1
ATOM 1948 N N . ARG A 1 265 ? -31.75 -29.953 -3.879 1 96.25 265 ARG A N 1
ATOM 1949 C CA . ARG A 1 265 ? -30.797 -31.016 -4.199 1 96.25 265 ARG A CA 1
ATOM 1950 C C . ARG A 1 265 ? -29.438 -30.438 -4.605 1 96.25 265 ARG A C 1
ATOM 1952 O O . ARG A 1 265 ? -29.312 -29.234 -4.82 1 96.25 265 ARG A O 1
ATOM 1959 N N . ASP A 1 266 ? -28.469 -31.391 -4.711 1 94 266 ASP A N 1
ATOM 1960 C CA . ASP A 1 266 ? -27.156 -30.969 -5.199 1 94 266 ASP A CA 1
ATOM 1961 C C . ASP A 1 266 ? -27.172 -30.797 -6.719 1 94 266 ASP A C 1
ATOM 1963 O O . ASP A 1 266 ? -27.812 -31.562 -7.434 1 94 266 ASP A O 1
ATOM 1967 N N . PRO A 1 267 ? -26.516 -29.719 -7.18 1 94 267 PRO A N 1
ATOM 1968 C CA . PRO A 1 267 ? -26.406 -29.594 -8.633 1 94 267 PRO A CA 1
ATOM 1969 C C . PRO A 1 267 ? -25.594 -30.719 -9.273 1 94 267 PRO A C 1
ATOM 1971 O O . PRO A 1 267 ? -24.688 -31.266 -8.633 1 94 267 PRO A O 1
ATOM 1974 N N . ASP A 1 268 ? -26.031 -31.016 -10.602 1 88.56 268 ASP A N 1
ATOM 1975 C CA . ASP A 1 268 ? -25.406 -32.094 -11.328 1 88.56 268 ASP A CA 1
ATOM 1976 C C . ASP A 1 268 ? -24.141 -31.641 -12.039 1 88.56 268 ASP A C 1
ATOM 1978 O O . ASP A 1 268 ? -24.125 -31.453 -13.258 1 88.56 268 ASP A O 1
ATOM 1982 N N . TRP A 1 269 ? -23.188 -31.047 -11.359 1 82.25 269 TRP A N 1
ATOM 1983 C CA . TRP A 1 269 ? -21.875 -30.719 -11.891 1 82.25 269 TRP A CA 1
ATOM 1984 C C . TRP A 1 269 ? -20.781 -30.969 -10.852 1 82.25 269 TRP A C 1
ATOM 1986 O O . TRP A 1 269 ? -21.078 -31.047 -9.656 1 82.25 269 TRP A O 1
ATOM 1996 N N . MET B 1 1 ? 34.719 14.555 11.219 1 26.41 1 MET B N 1
ATOM 1997 C CA . MET B 1 1 ? 34.219 15.898 10.961 1 26.41 1 MET B CA 1
ATOM 1998 C C . MET B 1 1 ? 32.906 16.141 11.727 1 26.41 1 MET B C 1
ATOM 2000 O O . MET B 1 1 ? 32.031 15.266 11.789 1 26.41 1 MET B O 1
ATOM 2004 N N . SER B 1 2 ? 32.844 17.141 12.586 1 28.86 2 SER B N 1
ATOM 2005 C CA . SER B 1 2 ? 31.906 17.672 13.57 1 28.86 2 SER B CA 1
ATOM 2006 C C . SER B 1 2 ? 30.531 17.906 12.961 1 28.86 2 SER B C 1
ATOM 2008 O O . SER B 1 2 ? 30.406 18.484 11.883 1 28.86 2 SER B O 1
ATOM 2010 N N . LEU B 1 3 ? 29.531 17 13.164 1 38.59 3 LEU B N 1
ATOM 2011 C CA . LEU B 1 3 ? 28.141 17.156 12.766 1 38.59 3 LEU B CA 1
ATOM 2012 C C . LEU B 1 3 ? 27.672 18.578 12.977 1 38.59 3 LEU B C 1
ATOM 2014 O O . LEU B 1 3 ? 27.828 19.156 14.055 1 38.59 3 LEU B O 1
ATOM 2018 N N . ALA B 1 4 ? 27.766 19.438 11.977 1 40.94 4 ALA B N 1
ATOM 2019 C CA . ALA B 1 4 ? 27.391 20.859 12.039 1 40.94 4 ALA B CA 1
ATOM 2020 C C . ALA B 1 4 ? 26.188 21.062 12.961 1 40.94 4 ALA B C 1
ATOM 2022 O O . ALA B 1 4 ? 25.312 20.203 13.047 1 40.94 4 ALA B O 1
ATOM 2023 N N . PRO B 1 5 ? 26.031 22.094 13.859 1 44.88 5 PRO B N 1
ATOM 2024 C CA . PRO B 1 5 ? 25.047 22.547 14.836 1 44.88 5 PRO B CA 1
ATOM 2025 C C . PRO B 1 5 ? 23.625 22.547 14.281 1 44.88 5 PRO B C 1
ATOM 2027 O O . PRO B 1 5 ? 23.438 22.672 13.062 1 44.88 5 PRO B O 1
ATOM 2030 N N . ASN B 1 6 ? 22.5 22 15.062 1 54.31 6 ASN B N 1
ATOM 2031 C CA . ASN B 1 6 ? 21.047 22.125 15.094 1 54.31 6 ASN B CA 1
ATOM 2032 C C . ASN B 1 6 ? 20.594 23.516 14.68 1 54.31 6 ASN B C 1
ATOM 2034 O O . ASN B 1 6 ? 20.703 24.469 15.461 1 54.31 6 ASN B O 1
ATOM 2038 N N . ALA B 1 7 ? 20.766 23.953 13.484 1 61.19 7 ALA B N 1
ATOM 2039 C CA . ALA B 1 7 ? 20.359 25.312 13.148 1 61.19 7 ALA B CA 1
ATOM 2040 C C . ALA B 1 7 ? 18.844 25.484 13.242 1 61.19 7 ALA B C 1
ATOM 2042 O O . ALA B 1 7 ? 18.094 24.781 12.57 1 61.19 7 ALA B O 1
ATOM 2043 N N . ARG B 1 8 ? 18.406 26.031 14.375 1 71.81 8 ARG B N 1
ATOM 2044 C CA . ARG B 1 8 ? 17.016 26.438 14.531 1 71.81 8 ARG B CA 1
ATOM 2045 C C . ARG B 1 8 ? 16.75 27.766 13.82 1 71.81 8 ARG B C 1
ATOM 2047 O O . ARG B 1 8 ? 17.484 28.734 14.008 1 71.81 8 ARG B O 1
ATOM 2054 N N . HIS B 1 9 ? 15.828 27.688 12.82 1 74.06 9 HIS B N 1
ATOM 2055 C CA . HIS B 1 9 ? 15.406 28.891 12.117 1 74.06 9 HIS B CA 1
ATOM 2056 C C . HIS B 1 9 ? 13.961 29.25 12.469 1 74.06 9 HIS B C 1
ATOM 2058 O O . HIS B 1 9 ? 13.047 28.453 12.234 1 74.06 9 HIS B O 1
ATOM 2064 N N . LYS B 1 10 ? 13.789 30.359 13.219 1 76.81 10 LYS B N 1
ATOM 2065 C CA . LYS B 1 10 ? 12.453 30.828 13.578 1 76.81 10 LYS B CA 1
ATOM 2066 C C . LYS B 1 10 ? 11.867 31.688 12.469 1 76.81 10 LYS B C 1
ATOM 2068 O O . LYS B 1 10 ? 12.539 32.594 11.938 1 76.81 10 LYS B O 1
ATOM 2073 N N . MET B 1 11 ? 10.648 31.281 12.016 1 78.56 11 MET B N 1
ATOM 2074 C CA . MET B 1 11 ? 9.875 32.031 11.023 1 78.56 11 MET B CA 1
ATOM 2075 C C . MET B 1 11 ? 8.484 32.344 11.562 1 78.56 11 MET B C 1
ATOM 2077 O O . MET B 1 11 ? 8.047 31.781 12.562 1 78.56 11 MET B O 1
ATOM 2081 N N . PRO B 1 12 ? 7.969 33.344 10.953 1 85.12 12 PRO B N 1
ATOM 2082 C CA . PRO B 1 12 ? 6.582 33.531 11.375 1 85.12 12 PRO B CA 1
ATOM 2083 C C . PRO B 1 12 ? 5.723 32.281 11.234 1 85.12 12 PRO B C 1
ATOM 2085 O O . PRO B 1 12 ? 5.734 31.641 10.18 1 85.12 12 PRO B O 1
ATOM 2088 N N . HIS B 1 13 ? 5.148 31.859 12.266 1 92.75 13 HIS B N 1
ATOM 2089 C CA . HIS B 1 13 ? 4.172 30.781 12.312 1 92.75 13 HIS B CA 1
ATOM 2090 C C . HIS B 1 13 ? 4.863 29.422 12.367 1 92.75 13 HIS B C 1
ATOM 2092 O O . HIS B 1 13 ? 4.207 28.391 12.562 1 92.75 13 HIS B O 1
ATOM 2098 N N . LEU B 1 14 ? 6.254 29.281 12.102 1 96.75 14 LEU B N 1
ATOM 2099 C CA . LEU B 1 14 ? 6.938 28 12.055 1 96.75 14 LEU B CA 1
ATOM 2100 C C . LEU B 1 14 ? 8.328 28.094 12.672 1 96.75 14 LEU B C 1
ATOM 2102 O O . LEU B 1 14 ? 8.93 29.172 12.695 1 96.75 14 LEU B O 1
ATOM 2106 N N . THR B 1 15 ? 8.805 27.031 13.156 1 96.88 15 THR B N 1
ATOM 2107 C CA . THR B 1 15 ? 10.219 26.828 13.445 1 96.88 15 THR B CA 1
ATOM 2108 C C . THR B 1 15 ? 10.734 25.578 12.742 1 96.88 15 THR B C 1
ATOM 2110 O O . THR B 1 15 ? 9.992 24.609 12.555 1 96.88 15 THR B O 1
ATOM 2113 N N . ARG B 1 16 ? 11.961 25.594 12.273 1 96.62 16 ARG B N 1
ATOM 2114 C CA . ARG B 1 16 ? 12.594 24.438 11.648 1 96.62 16 ARG B CA 1
ATOM 2115 C C . ARG B 1 16 ? 13.938 24.141 12.297 1 96.62 16 ARG B C 1
ATOM 2117 O O . ARG B 1 16 ? 14.727 25.047 12.555 1 96.62 16 ARG B O 1
ATOM 2124 N N . THR B 1 17 ? 14.156 22.953 12.648 1 96.5 17 THR B N 1
ATOM 2125 C CA . THR B 1 17 ? 15.43 22.438 13.141 1 96.5 17 THR B CA 1
ATOM 2126 C C . THR B 1 17 ? 15.922 21.281 12.281 1 96.5 17 THR B C 1
ATOM 2128 O O . THR B 1 17 ? 15.164 20.344 12 1 96.5 17 THR B O 1
ATOM 2131 N N . ASP B 1 18 ? 17.156 21.391 11.852 1 95.69 18 ASP B N 1
ATOM 2132 C CA . ASP B 1 18 ? 17.766 20.344 11.023 1 95.69 18 ASP B CA 1
ATOM 2133 C C . ASP B 1 18 ? 18.844 19.594 11.805 1 95.69 18 ASP B C 1
ATOM 2135 O O . ASP B 1 18 ? 19.703 20.203 12.43 1 95.69 18 ASP B O 1
ATOM 2139 N N . ALA B 1 19 ? 18.672 18.312 11.758 1 95.5 19 ALA B N 1
ATOM 2140 C CA . ALA B 1 19 ? 19.703 17.484 12.375 1 95.5 19 ALA B CA 1
ATOM 2141 C C . ALA B 1 19 ? 19.766 16.109 11.703 1 95.5 19 ALA B C 1
ATOM 2143 O O . ALA B 1 19 ? 18.75 15.422 11.578 1 95.5 19 ALA B O 1
ATOM 2144 N N . ASN B 1 20 ? 20.969 15.719 11.281 1 94.88 20 ASN B N 1
ATOM 2145 C CA . ASN B 1 20 ? 21.219 14.367 10.797 1 94.88 20 ASN B CA 1
ATOM 2146 C C . ASN B 1 20 ? 20.297 14.008 9.633 1 94.88 20 ASN B C 1
ATOM 2148 O O . ASN B 1 20 ? 19.703 12.93 9.625 1 94.88 20 ASN B O 1
ATOM 2152 N N . GLY B 1 21 ? 20.047 14.953 8.727 1 96.75 21 GLY B N 1
ATOM 2153 C CA . GLY B 1 21 ? 19.266 14.703 7.527 1 96.75 21 GLY B CA 1
ATOM 2154 C C . GLY B 1 21 ? 17.766 14.773 7.766 1 96.75 21 GLY B C 1
ATOM 2155 O O . GLY B 1 21 ? 16.969 14.461 6.871 1 96.75 21 GLY B O 1
ATOM 2156 N N . ILE B 1 22 ? 17.406 15.156 8.992 1 98.5 22 ILE B N 1
ATOM 2157 C CA . ILE B 1 22 ? 16 15.273 9.344 1 98.5 22 ILE B CA 1
ATOM 2158 C C . ILE B 1 22 ? 15.648 16.734 9.594 1 98.5 22 ILE B C 1
ATOM 2160 O O . ILE B 1 22 ? 16.266 17.391 10.43 1 98.5 22 ILE B O 1
ATOM 2164 N N . ALA B 1 23 ? 14.742 17.25 8.836 1 98.5 23 ALA B N 1
ATOM 2165 C CA . ALA B 1 23 ? 14.188 18.578 9.086 1 98.5 23 ALA B CA 1
ATOM 2166 C C . ALA B 1 23 ? 12.906 18.484 9.914 1 98.5 23 ALA B C 1
ATOM 2168 O O . ALA B 1 23 ? 11.945 17.828 9.508 1 98.5 23 ALA B O 1
ATOM 2169 N N . HIS B 1 24 ? 12.914 19.109 11 1 98.5 24 HIS B N 1
ATOM 2170 C CA . HIS B 1 24 ? 11.719 19.172 11.836 1 98.5 24 HIS B CA 1
ATOM 2171 C C . HIS B 1 24 ? 11.039 20.531 11.734 1 98.5 24 HIS B C 1
ATOM 2173 O O . HIS B 1 24 ? 11.586 21.531 12.195 1 98.5 24 HIS B O 1
ATOM 2179 N N . ILE B 1 25 ? 9.914 20.547 11.133 1 98.62 25 ILE B N 1
ATOM 2180 C CA . ILE B 1 25 ? 9.102 21.766 11.008 1 98.62 25 ILE B CA 1
ATOM 2181 C C . ILE B 1 25 ? 7.984 21.734 12.047 1 98.62 25 ILE B C 1
ATOM 2183 O O . ILE B 1 25 ? 7.176 20.812 12.086 1 98.62 25 ILE B O 1
ATOM 2187 N N . GLU B 1 26 ? 7.934 22.734 12.82 1 98.62 26 GLU B N 1
ATOM 2188 C CA . GLU B 1 26 ? 6.918 22.859 13.859 1 98.62 26 GLU B CA 1
ATOM 2189 C C . GLU B 1 26 ? 6.031 24.078 13.625 1 98.62 26 GLU B C 1
ATOM 2191 O O . GLU B 1 26 ? 6.523 25.203 13.516 1 98.62 26 GLU B O 1
ATOM 2196 N N . MET B 1 27 ? 4.719 23.828 13.492 1 98.56 27 MET B N 1
ATOM 2197 C CA . MET B 1 27 ? 3.777 24.938 13.461 1 98.56 27 MET B CA 1
ATOM 2198 C C . MET B 1 27 ? 3.682 25.609 14.828 1 98.56 27 MET B C 1
ATOM 2200 O O . MET B 1 27 ? 3.443 24.953 15.836 1 98.56 27 MET B O 1
ATOM 2204 N N . THR B 1 28 ? 3.844 27 14.844 1 97.75 28 THR B N 1
ATOM 2205 C CA . THR B 1 28 ? 4.02 27.672 16.125 1 97.75 28 THR B CA 1
ATOM 2206 C C . THR B 1 28 ? 2.982 28.781 16.297 1 97.75 28 THR B C 1
ATOM 2208 O O . THR B 1 28 ? 3.326 29.922 16.641 1 97.75 28 THR B O 1
ATOM 2211 N N . ALA B 1 29 ? 1.773 28.469 16.203 1 97.19 29 ALA B N 1
ATOM 2212 C CA . ALA B 1 29 ? 0.654 29.328 16.578 1 97.19 29 ALA B CA 1
ATOM 2213 C C . ALA B 1 29 ? -0.26 28.641 17.594 1 97.19 29 ALA B C 1
ATOM 2215 O O . ALA B 1 29 ? -1.468 28.531 17.359 1 97.19 29 ALA B O 1
ATOM 2216 N N . PRO B 1 30 ? 0.278 28.281 18.719 1 96.5 30 PRO B N 1
ATOM 2217 C CA . PRO B 1 30 ? -0.468 27.438 19.656 1 96.5 30 PRO B CA 1
ATOM 2218 C C . PRO B 1 30 ? -1.71 28.125 20.203 1 96.5 30 PRO B C 1
ATOM 2220 O O . PRO B 1 30 ? -2.688 27.453 20.562 1 96.5 30 PRO B O 1
ATOM 2223 N N . ASP B 1 31 ? -1.745 29.438 20.266 1 95.75 31 ASP B N 1
ATOM 2224 C CA . ASP B 1 31 ? -2.877 30.172 20.812 1 95.75 31 ASP B CA 1
ATOM 2225 C C . ASP B 1 31 ? -4.113 30.016 19.938 1 95.75 31 ASP B C 1
ATOM 2227 O O . ASP B 1 31 ? -5.238 30.219 20.391 1 95.75 31 ASP B O 1
ATOM 2231 N N . ARG B 1 32 ? -3.857 29.719 18.734 1 95.75 32 ARG B N 1
ATOM 2232 C CA . ARG B 1 32 ? -4.957 29.484 17.812 1 95.75 32 ARG B CA 1
ATOM 2233 C C . ARG B 1 32 ? -5.012 28.016 17.391 1 95.75 32 ARG B C 1
ATOM 2235 O O . ARG B 1 32 ? -5.492 27.703 16.297 1 95.75 32 ARG B O 1
ATOM 2242 N N . LEU B 1 33 ? -4.375 27.172 18.156 1 97.81 33 LEU B N 1
ATOM 2243 C CA . LEU B 1 33 ? -4.34 25.734 17.938 1 97.81 33 LEU B CA 1
ATOM 2244 C C . LEU B 1 33 ? -3.758 25.422 16.562 1 97.81 33 LEU B C 1
ATOM 2246 O O . LEU B 1 33 ? -4.266 24.547 15.844 1 97.81 33 LEU B O 1
ATOM 2250 N N . ASN B 1 34 ? -2.799 26.203 16.141 1 98.44 34 ASN B N 1
ATOM 2251 C CA . ASN B 1 34 ? -2.072 26.016 14.883 1 98.44 34 ASN B CA 1
ATOM 2252 C C . ASN B 1 34 ? -3.02 25.953 13.688 1 98.44 34 ASN B C 1
ATOM 2254 O O . ASN B 1 34 ? -2.893 25.062 12.844 1 98.44 34 ASN B O 1
ATOM 2258 N N . ALA B 1 35 ? -3.977 26.922 13.688 1 98.25 35 ALA B N 1
ATOM 2259 C CA . ALA B 1 35 ? -4.902 27.016 12.562 1 98.25 35 ALA B CA 1
ATOM 2260 C C . ALA B 1 35 ? -4.152 27.266 11.258 1 98.25 35 ALA B C 1
ATOM 2262 O O . ALA B 1 35 ? -3.125 27.953 11.242 1 98.25 35 ALA B O 1
ATOM 2263 N N . LEU B 1 36 ? -4.68 26.688 10.172 1 98.44 36 LEU B N 1
ATOM 2264 C CA . LEU B 1 36 ? -4.141 26.938 8.844 1 98.44 36 LEU B CA 1
ATOM 2265 C C . LEU B 1 36 ? -4.633 28.266 8.297 1 98.44 36 LEU B C 1
ATOM 2267 O O . LEU B 1 36 ? -5.391 28.312 7.32 1 98.44 36 LEU B O 1
ATOM 2271 N N . SER B 1 37 ? -4.133 29.359 8.938 1 97.31 37 SER B N 1
ATOM 2272 C CA . SER B 1 37 ? -4.379 30.734 8.508 1 97.31 37 SER B CA 1
ATOM 2273 C C . SER B 1 37 ? -3.674 31.047 7.191 1 97.31 37 SER B C 1
ATOM 2275 O O . SER B 1 37 ? -2.873 30.234 6.711 1 97.31 37 SER B O 1
ATOM 2277 N N . ASP B 1 38 ? -3.994 32.188 6.656 1 96.56 38 ASP B N 1
ATOM 2278 C CA . ASP B 1 38 ? -3.291 32.656 5.457 1 96.56 38 ASP B CA 1
ATOM 2279 C C . ASP B 1 38 ? -1.778 32.625 5.668 1 96.56 38 ASP B C 1
ATOM 2281 O O . ASP B 1 38 ? -1.033 32.125 4.816 1 96.56 38 ASP B O 1
ATOM 2285 N N . GLY B 1 39 ? -1.397 33.125 6.793 1 97.38 39 GLY B N 1
ATOM 2286 C CA . GLY B 1 39 ? 0.018 33.188 7.121 1 97.38 39 GLY B CA 1
ATOM 2287 C C . GLY B 1 39 ? 0.641 31.797 7.285 1 97.38 39 GLY B C 1
ATOM 2288 O O . GLY B 1 39 ? 1.75 31.547 6.809 1 97.38 39 GLY B O 1
ATOM 2289 N N . MET B 1 40 ? 0.012 30.859 7.953 1 98.25 40 MET B N 1
ATOM 2290 C CA . MET B 1 40 ? 0.525 29.516 8.172 1 98.25 40 MET B CA 1
ATOM 2291 C C . MET B 1 40 ? 0.655 28.75 6.855 1 98.25 40 MET B C 1
ATOM 2293 O O . MET B 1 40 ? 1.679 28.125 6.602 1 98.25 40 MET B O 1
ATOM 2297 N N . ILE B 1 41 ? -0.362 28.844 5.984 1 98.44 41 ILE B N 1
ATOM 2298 C CA . ILE B 1 41 ? -0.339 28.188 4.688 1 98.44 41 ILE B CA 1
ATOM 2299 C C . ILE B 1 41 ? 0.837 28.703 3.861 1 98.44 41 ILE B C 1
ATOM 2301 O O . ILE B 1 41 ? 1.576 27.922 3.26 1 98.44 41 ILE B O 1
ATOM 2305 N N . ALA B 1 42 ? 0.998 29.984 3.902 1 97.88 42 ALA B N 1
ATOM 2306 C CA . ALA B 1 42 ? 2.102 30.594 3.164 1 97.88 42 ALA B CA 1
ATOM 2307 C C . ALA B 1 42 ? 3.449 30.141 3.707 1 97.88 42 ALA B C 1
ATOM 2309 O O . ALA B 1 42 ? 4.371 29.844 2.939 1 97.88 42 ALA B O 1
ATOM 2310 N N . ALA B 1 43 ? 3.586 30.062 5.008 1 98 43 ALA B N 1
ATOM 2311 C CA . ALA B 1 43 ? 4.828 29.641 5.652 1 98 43 ALA B CA 1
ATOM 2312 C C . ALA B 1 43 ? 5.156 28.188 5.32 1 98 43 ALA B C 1
ATOM 2314 O O . ALA B 1 43 ? 6.293 27.859 4.973 1 98 43 ALA B O 1
ATOM 2315 N N . LEU B 1 44 ? 4.164 27.328 5.434 1 98.56 44 LEU B N 1
ATOM 2316 C CA . LEU B 1 44 ? 4.355 25.922 5.105 1 98.56 44 LEU B CA 1
ATOM 2317 C C . LEU B 1 44 ? 4.738 25.75 3.639 1 98.56 44 LEU B C 1
ATOM 2319 O O . LEU B 1 44 ? 5.688 25.031 3.318 1 98.56 44 LEU B O 1
ATOM 2323 N N . GLN B 1 45 ? 4.004 26.453 2.75 1 98.31 45 GLN B N 1
ATOM 2324 C CA . GLN B 1 45 ? 4.309 26.375 1.325 1 98.31 45 GLN B CA 1
ATOM 2325 C C . GLN B 1 45 ? 5.75 26.797 1.046 1 98.31 45 GLN B C 1
ATOM 2327 O O . GLN B 1 45 ? 6.453 26.156 0.267 1 98.31 45 GLN B O 1
ATOM 2332 N N . SER B 1 46 ? 6.125 27.844 1.676 1 97.69 46 SER B N 1
ATOM 2333 C CA . SER B 1 46 ? 7.484 28.328 1.493 1 97.69 46 SER B CA 1
ATOM 2334 C C . SER B 1 46 ? 8.516 27.297 1.926 1 97.69 46 SER B C 1
ATOM 2336 O O . SER B 1 46 ? 9.531 27.109 1.253 1 97.69 46 SER B O 1
ATOM 2338 N N . GLN B 1 47 ? 8.281 26.625 3.039 1 97.5 47 GLN B N 1
ATOM 2339 C CA . GLN B 1 47 ? 9.18 25.578 3.504 1 97.5 47 GLN B CA 1
ATOM 2340 C C . GLN B 1 47 ? 9.227 24.406 2.518 1 97.5 47 GLN B C 1
ATOM 2342 O O . GLN B 1 47 ? 10.305 23.891 2.213 1 97.5 47 GLN B O 1
ATOM 2347 N N . PHE B 1 48 ? 8.117 24.031 1.99 1 98.38 48 PHE B N 1
ATOM 2348 C CA . PHE B 1 48 ? 8.062 22.922 1.043 1 98.38 48 PHE B CA 1
ATOM 2349 C C . PHE B 1 48 ? 8.766 23.297 -0.258 1 98.38 48 PHE B C 1
ATOM 2351 O O . PHE B 1 48 ? 9.469 22.469 -0.844 1 98.38 48 PHE B O 1
ATOM 2358 N N . ASP B 1 49 ? 8.602 24.531 -0.683 1 97.94 49 ASP B N 1
ATOM 2359 C CA . ASP B 1 49 ? 9.305 25 -1.865 1 97.94 49 ASP B CA 1
ATOM 2360 C C . ASP B 1 49 ? 10.82 24.906 -1.673 1 97.94 49 ASP B C 1
ATOM 2362 O O . ASP B 1 49 ? 11.539 24.484 -2.578 1 97.94 49 ASP B O 1
ATOM 2366 N N . SER B 1 50 ? 11.266 25.297 -0.462 1 97.06 50 SER B N 1
ATOM 2367 C CA . SER B 1 50 ? 12.695 25.25 -0.157 1 97.06 50 SER B CA 1
ATOM 2368 C C . SER B 1 50 ? 13.203 23.812 -0.119 1 97.06 50 SER B C 1
ATOM 2370 O O . SER B 1 50 ? 14.305 23.516 -0.579 1 97.06 50 SER B O 1
ATOM 2372 N N . LEU B 1 51 ? 12.398 22.922 0.383 1 97.69 51 LEU B N 1
ATOM 2373 C CA . LEU B 1 51 ? 12.781 21.516 0.521 1 97.69 51 LEU B CA 1
ATOM 2374 C C . LEU B 1 51 ? 12.859 20.844 -0.842 1 97.69 51 LEU B C 1
ATOM 2376 O O . LEU B 1 51 ? 13.625 19.891 -1.021 1 97.69 51 LEU B O 1
ATOM 2380 N N . MET B 1 52 ? 12.133 21.328 -1.797 1 97.19 52 MET B N 1
ATOM 2381 C CA . MET B 1 52 ? 12.102 20.75 -3.139 1 97.19 52 MET B CA 1
ATOM 2382 C C . MET B 1 52 ? 13.492 20.75 -3.762 1 97.19 52 MET B C 1
ATOM 2384 O O . MET B 1 52 ? 13.82 19.844 -4.543 1 97.19 52 MET B O 1
ATOM 2388 N N . VAL B 1 53 ? 14.352 21.672 -3.359 1 95.94 53 VAL B N 1
ATOM 2389 C CA . VAL B 1 53 ? 15.664 21.797 -3.992 1 95.94 53 VAL B CA 1
ATOM 2390 C C . VAL B 1 53 ? 16.766 21.484 -2.979 1 95.94 53 VAL B C 1
ATOM 2392 O O . VAL B 1 53 ? 17.953 21.641 -3.27 1 95.94 53 VAL B O 1
ATOM 2395 N N . ASP B 1 54 ? 16.328 21.094 -1.771 1 94.31 54 ASP B N 1
ATOM 2396 C CA . ASP B 1 54 ? 17.25 20.75 -0.699 1 94.31 54 ASP B CA 1
ATOM 2397 C C . ASP B 1 54 ? 17.875 19.375 -0.93 1 94.31 54 ASP B C 1
ATOM 2399 O O . ASP B 1 54 ? 17.172 18.391 -1.103 1 94.31 54 ASP B O 1
ATOM 2403 N N . GLN B 1 55 ? 19.188 19.25 -0.894 1 93.12 55 GLN B N 1
ATOM 2404 C CA . GLN B 1 55 ? 19.859 17.984 -1.153 1 93.12 55 GLN B CA 1
ATOM 2405 C C . GLN B 1 55 ? 20.391 17.375 0.14 1 93.12 55 GLN B C 1
ATOM 2407 O O . GLN B 1 55 ? 20.938 16.266 0.129 1 93.12 55 GLN B O 1
ATOM 2412 N N . GLU B 1 56 ? 20.172 18.062 1.267 1 95.31 56 GLU B N 1
ATOM 2413 C CA . GLU B 1 56 ? 20.75 17.609 2.535 1 95.31 56 GLU B CA 1
ATOM 2414 C C . GLU B 1 56 ? 19.703 16.906 3.389 1 95.31 56 GLU B C 1
ATOM 2416 O O . GLU B 1 56 ? 20.031 16.047 4.211 1 95.31 56 GLU B O 1
ATOM 2421 N N . THR B 1 57 ? 18.469 17.297 3.205 1 97.69 57 THR B N 1
ATOM 2422 C CA . THR B 1 57 ? 17.391 16.75 4.008 1 97.69 57 THR B CA 1
ATOM 2423 C C . THR B 1 57 ? 16.875 15.445 3.395 1 97.69 57 THR B C 1
ATOM 2425 O O . THR B 1 57 ? 16.578 15.391 2.201 1 97.69 57 THR B O 1
ATOM 2428 N N . SER B 1 58 ? 16.75 14.383 4.223 1 98 58 SER B N 1
ATOM 2429 C CA . SER B 1 58 ? 16.281 13.078 3.768 1 98 58 SER B CA 1
ATOM 2430 C C . SER B 1 58 ? 14.836 12.836 4.172 1 98 58 SER B C 1
ATOM 2432 O O . SER B 1 58 ? 14.117 12.078 3.51 1 98 58 SER B O 1
ATOM 2434 N N . VAL B 1 59 ? 14.453 13.414 5.293 1 98.75 59 VAL B N 1
ATOM 2435 C CA . VAL B 1 59 ? 13.125 13.195 5.855 1 98.75 59 VAL B CA 1
ATOM 2436 C C . VAL B 1 59 ? 12.641 14.461 6.559 1 98.75 59 VAL B C 1
ATOM 2438 O O . VAL B 1 59 ? 13.438 15.195 7.137 1 98.75 59 VAL B O 1
ATOM 2441 N N . VAL B 1 60 ? 11.344 14.734 6.504 1 98.88 60 VAL B N 1
ATOM 2442 C CA . VAL B 1 60 ? 10.734 15.875 7.18 1 98.88 60 VAL B CA 1
ATOM 2443 C C . VAL B 1 60 ? 9.766 15.383 8.258 1 98.88 60 VAL B C 1
ATOM 2445 O O . VAL B 1 60 ? 8.984 14.461 8.023 1 98.88 60 VAL B O 1
ATOM 2448 N N . ILE B 1 61 ? 9.883 15.938 9.422 1 98.94 61 ILE B N 1
ATOM 2449 C CA . ILE B 1 61 ? 8.867 15.773 10.461 1 98.94 61 ILE B CA 1
ATOM 2450 C C . ILE B 1 61 ? 8.047 17.062 10.586 1 98.94 61 ILE B C 1
ATOM 2452 O O . ILE B 1 61 ? 8.609 18.156 10.641 1 98.94 61 ILE B O 1
ATOM 2456 N N . LEU B 1 62 ? 6.734 16.938 10.531 1 98.94 62 LEU B N 1
ATOM 2457 C CA . LEU B 1 62 ? 5.812 18.062 10.711 1 98.94 62 LEU B CA 1
ATOM 2458 C C . LEU B 1 62 ? 5.027 17.922 12.008 1 98.94 62 LEU B C 1
ATOM 2460 O O . LEU B 1 62 ? 4.344 16.906 12.219 1 98.94 62 LEU B O 1
ATOM 2464 N N . SER B 1 63 ? 5.145 18.906 12.922 1 98.88 63 SER B N 1
ATOM 2465 C CA . SER B 1 63 ? 4.465 18.859 14.211 1 98.88 63 SER B CA 1
ATOM 2466 C C . SER B 1 63 ? 3.826 20.203 14.555 1 98.88 63 SER B C 1
ATOM 2468 O O . SER B 1 63 ? 3.953 21.156 13.797 1 98.88 63 SER B O 1
ATOM 2470 N N . GLY B 1 64 ? 3.006 20.203 15.586 1 98.62 64 GLY B N 1
ATOM 2471 C CA . GLY B 1 64 ? 2.426 21.438 16.109 1 98.62 64 GLY B CA 1
ATOM 2472 C C . GLY B 1 64 ? 2.844 21.734 17.531 1 98.62 64 GLY B C 1
ATOM 2473 O O . GLY B 1 64 ? 2.951 20.812 18.359 1 98.62 64 GLY B O 1
ATOM 2474 N N . ALA B 1 65 ? 3.037 23 17.812 1 98.06 65 ALA B N 1
ATOM 2475 C CA . ALA B 1 65 ? 3.361 23.422 19.172 1 98.06 65 ALA B CA 1
ATOM 2476 C C . ALA B 1 65 ? 2.105 23.516 20.031 1 98.06 65 ALA B C 1
ATOM 2478 O O . ALA B 1 65 ? 1.005 23.719 19.516 1 98.06 65 ALA B O 1
ATOM 2479 N N . GLY B 1 66 ? 2.305 23.359 21.312 1 97.5 66 GLY B N 1
ATOM 2480 C CA . GLY B 1 66 ? 1.207 23.578 22.234 1 97.5 66 GLY B CA 1
ATOM 2481 C C . GLY B 1 66 ? 0.298 22.375 22.375 1 97.5 66 GLY B C 1
ATOM 2482 O O . GLY B 1 66 ? 0.771 21.234 22.422 1 97.5 66 GLY B O 1
ATOM 2483 N N . LYS B 1 67 ? -0.98 22.562 22.422 1 97.38 67 LYS B N 1
ATOM 2484 C CA . LYS B 1 67 ? -1.913 21.547 22.891 1 97.38 67 LYS B CA 1
ATOM 2485 C C . LYS B 1 67 ? -2.463 20.719 21.734 1 97.38 67 LYS B C 1
ATOM 2487 O O . LYS B 1 67 ? -3.074 19.672 21.953 1 97.38 67 LYS B O 1
ATOM 2492 N N . ALA B 1 68 ? -2.203 21.25 20.516 1 97.88 68 ALA B N 1
ATOM 2493 C CA . ALA B 1 68 ? -2.834 20.562 19.391 1 97.88 68 ALA B CA 1
ATOM 2494 C C . ALA B 1 68 ? -1.924 20.578 18.156 1 97.88 68 ALA B C 1
ATOM 2496 O O . ALA B 1 68 ? -1.057 21.438 18.031 1 97.88 68 ALA B O 1
ATOM 2497 N N . PHE B 1 69 ? -2.139 19.625 17.297 1 98.75 69 PHE B N 1
ATOM 2498 C CA . PHE B 1 69 ? -1.492 19.641 15.992 1 98.75 69 PHE B CA 1
ATOM 2499 C C . PHE B 1 69 ? -2.027 20.781 15.133 1 98.75 69 PHE B C 1
ATOM 2501 O O . PHE B 1 69 ? -1.33 21.766 14.891 1 98.75 69 PHE B O 1
ATOM 2508 N N . SER B 1 70 ? -3.336 20.734 14.766 1 98.75 70 SER B N 1
ATOM 2509 C CA . SER B 1 70 ? -3.961 21.797 14 1 98.75 70 SER B CA 1
ATOM 2510 C C . SER B 1 70 ? -5.48 21.688 14.023 1 98.75 70 SER B C 1
ATOM 2512 O O . SER B 1 70 ? -6.031 20.594 13.836 1 98.75 70 SER B O 1
ATOM 2514 N N . ALA B 1 71 ? -6.113 22.812 14.18 1 97.81 71 ALA B N 1
ATOM 2515 C CA . ALA B 1 71 ? -7.574 22.844 14.25 1 97.81 71 ALA B CA 1
ATOM 2516 C C . ALA B 1 71 ? -8.18 23.109 12.875 1 97.81 71 ALA B C 1
ATOM 2518 O O . ALA B 1 71 ? -9.398 23.25 12.742 1 97.81 71 ALA B O 1
ATOM 2519 N N . GLY B 1 72 ? -7.348 23.172 11.875 1 98 72 GLY B N 1
ATOM 2520 C CA . GLY B 1 72 ? -7.84 23.453 10.531 1 98 72 GLY B CA 1
ATOM 2521 C C . GLY B 1 72 ? -7.809 24.922 10.172 1 98 72 GLY B C 1
ATOM 2522 O O . GLY B 1 72 ? -6.898 25.641 10.578 1 98 72 GLY B O 1
ATOM 2523 N N . HIS B 1 73 ? -8.711 25.328 9.305 1 97.69 73 HIS B N 1
ATOM 2524 C CA . HIS B 1 73 ? -8.711 26.703 8.812 1 97.69 73 HIS B CA 1
ATOM 2525 C C . HIS B 1 73 ? -8.992 27.688 9.945 1 97.69 73 HIS B C 1
ATOM 2527 O O . HIS B 1 73 ? -9.641 27.344 10.93 1 97.69 73 HIS B O 1
ATOM 2533 N N . ASP B 1 74 ? -8.531 28.891 9.805 1 97.38 74 ASP B N 1
ATOM 2534 C CA . ASP B 1 74 ? -8.836 29.984 10.719 1 97.38 74 ASP B CA 1
ATOM 2535 C C . ASP B 1 74 ? -10.227 30.562 10.445 1 97.38 74 ASP B C 1
ATOM 2537 O O . ASP B 1 74 ? -10.391 31.375 9.539 1 97.38 74 ASP B O 1
ATOM 2541 N N . LEU B 1 75 ? -11.148 30.234 11.273 1 96.44 75 LEU B N 1
ATOM 2542 C CA . LEU B 1 75 ? -12.539 30.609 11.039 1 96.44 75 LEU B CA 1
ATOM 2543 C C . LEU B 1 75 ? -12.734 32.094 11.195 1 96.44 75 LEU B C 1
ATOM 2545 O O . LEU B 1 75 ? -13.609 32.688 10.547 1 96.44 75 LEU B O 1
ATOM 2549 N N . ARG B 1 76 ? -11.969 32.719 12.062 1 96.06 76 ARG B N 1
ATOM 2550 C CA . ARG B 1 76 ? -12.062 34.156 12.227 1 96.06 76 ARG B CA 1
ATOM 2551 C C . ARG B 1 76 ? -11.656 34.906 10.953 1 96.06 76 ARG B C 1
ATOM 2553 O O . ARG B 1 76 ? -12.328 35.812 10.516 1 96.06 76 ARG B O 1
ATOM 2560 N N . GLU B 1 77 ? -10.547 34.375 10.406 1 95.44 77 GLU B N 1
ATOM 2561 C CA . GLU B 1 77 ? -10.117 34.969 9.133 1 95.44 77 GLU B CA 1
ATOM 2562 C C . GLU B 1 77 ? -11.164 34.75 8.047 1 95.44 77 GLU B C 1
ATOM 2564 O O . GLU B 1 77 ? -11.438 35.625 7.25 1 95.44 77 GLU B O 1
ATOM 2569 N N . MET B 1 78 ? -11.781 33.625 8.031 1 95.38 78 MET B N 1
ATOM 2570 C CA . MET B 1 78 ? -12.789 33.312 7.023 1 95.38 78 MET B CA 1
ATOM 2571 C C . MET B 1 78 ? -14.016 34.188 7.18 1 95.38 78 MET B C 1
ATOM 2573 O O . MET B 1 78 ? -14.531 34.719 6.195 1 95.38 78 MET B O 1
ATOM 2577 N N . GLN B 1 79 ? -14.438 34.406 8.406 1 96.06 79 GLN B N 1
ATOM 2578 C CA . GLN B 1 79 ? -15.609 35.25 8.641 1 96.06 79 GLN B CA 1
ATOM 2579 C C . GLN B 1 79 ? -15.328 36.688 8.281 1 96.06 79 GLN B C 1
ATOM 2581 O O . GLN B 1 79 ? -16.203 37.406 7.762 1 96.06 79 GLN B O 1
ATOM 2586 N N . ALA B 1 80 ? -14.141 37.156 8.531 1 96.38 80 ALA B N 1
ATOM 2587 C CA . ALA B 1 80 ? -13.758 38.531 8.211 1 96.38 80 ALA B CA 1
ATOM 2588 C C . ALA B 1 80 ? -13.82 38.781 6.707 1 96.38 80 ALA B C 1
ATOM 2590 O O . ALA B 1 80 ? -14.172 39.875 6.273 1 96.38 80 ALA B O 1
ATOM 2591 N N . ALA B 1 81 ? -13.555 37.781 5.906 1 95.12 81 ALA B N 1
ATOM 2592 C CA . ALA B 1 81 ? -13.547 37.906 4.453 1 95.12 81 ALA B CA 1
ATOM 2593 C C . ALA B 1 81 ? -14.953 38.188 3.918 1 95.12 81 ALA B C 1
ATOM 2595 O O . ALA B 1 81 ? -15.117 38.719 2.818 1 95.12 81 ALA B O 1
ATOM 2596 N N . ARG B 1 82 ? -15.969 37.844 4.699 1 95.19 82 ARG B N 1
ATOM 2597 C CA . ARG B 1 82 ? -17.359 38.031 4.266 1 95.19 82 ARG B CA 1
ATOM 2598 C C . ARG B 1 82 ? -17.719 39.5 4.129 1 95.19 82 ARG B C 1
ATOM 2600 O O . ARG B 1 82 ? -18.734 39.844 3.518 1 95.19 82 ARG B O 1
ATOM 2607 N N . GLN B 1 83 ? -16.891 40.344 4.781 1 95.81 83 GLN B N 1
ATOM 2608 C CA . GLN B 1 83 ? -17.156 41.781 4.758 1 95.81 83 GLN B CA 1
ATOM 2609 C C . GLN B 1 83 ? -16.828 42.375 3.393 1 95.81 83 GLN B C 1
ATOM 2611 O O . GLN B 1 83 ? -17.203 43.5 3.096 1 95.81 83 GLN B O 1
ATOM 2616 N N . ASN B 1 84 ? -16.188 41.594 2.666 1 94.69 84 ASN B N 1
ATOM 2617 C CA . ASN B 1 84 ? -15.852 42.062 1.326 1 94.69 84 ASN B CA 1
ATOM 2618 C C . ASN B 1 84 ? -17.078 42.156 0.435 1 94.69 84 ASN B C 1
ATOM 2620 O O . ASN B 1 84 ? -18.125 41.562 0.752 1 94.69 84 ASN B O 1
ATOM 2624 N N . ALA B 1 85 ? -16.984 42.875 -0.687 1 96.12 85 ALA B N 1
ATOM 2625 C CA . ALA B 1 85 ? -18.109 43.188 -1.552 1 96.12 85 ALA B CA 1
ATOM 2626 C C . ALA B 1 85 ? -18.766 41.938 -2.094 1 96.12 85 ALA B C 1
ATOM 2628 O O . ALA B 1 85 ? -20 41.875 -2.27 1 96.12 85 ALA B O 1
ATOM 2629 N N . ASP B 1 86 ? -17.984 40.906 -2.398 1 96.62 86 ASP B N 1
ATOM 2630 C CA . ASP B 1 86 ? -18.531 39.688 -2.986 1 96.62 86 ASP B CA 1
ATOM 2631 C C . ASP B 1 86 ? -18.859 38.656 -1.908 1 96.62 86 ASP B C 1
ATOM 2633 O O . ASP B 1 86 ? -19.016 37.469 -2.201 1 96.62 86 ASP B O 1
ATOM 2637 N N . GLY B 1 87 ? -18.969 39.156 -0.686 1 96.06 87 GLY B N 1
ATOM 2638 C CA . GLY B 1 87 ? -19.312 38.281 0.416 1 96.06 87 GLY B CA 1
ATOM 2639 C C . GLY B 1 87 ? -18.203 37.312 0.784 1 96.06 87 GLY B C 1
ATOM 2640 O O . GLY B 1 87 ? -18.453 36.312 1.462 1 96.06 87 GLY B O 1
ATOM 2641 N N . GLY B 1 88 ? -17.016 37.469 0.254 1 96.62 88 GLY B N 1
ATOM 2642 C CA . GLY B 1 88 ? -15.852 36.625 0.583 1 96.62 88 GLY B CA 1
ATOM 2643 C C . GLY B 1 88 ? -15.57 35.562 -0.45 1 96.62 88 GLY B C 1
ATOM 2644 O O . GLY B 1 88 ? -14.625 34.781 -0.297 1 96.62 88 GLY B O 1
ATOM 2645 N N . ALA B 1 89 ? -16.328 35.438 -1.546 1 96.94 89 ALA B N 1
ATOM 2646 C CA . ALA B 1 89 ? -16.25 34.344 -2.512 1 96.94 89 ALA B CA 1
ATOM 2647 C C . ALA B 1 89 ? -14.844 34.219 -3.088 1 96.94 89 ALA B C 1
ATOM 2649 O O . ALA B 1 89 ? -14.281 33.125 -3.129 1 96.94 89 ALA B O 1
ATOM 2650 N N . THR B 1 90 ? -14.297 35.344 -3.514 1 97 90 THR B N 1
ATOM 2651 C CA . THR B 1 90 ? -12.961 35.344 -4.09 1 97 90 THR B CA 1
ATOM 2652 C C . THR B 1 90 ? -11.922 34.906 -3.057 1 97 90 THR B C 1
ATOM 2654 O O . THR B 1 90 ? -11.047 34.094 -3.346 1 97 90 THR B O 1
ATOM 2657 N N . ASP B 1 91 ? -12.062 35.438 -1.877 1 96 91 ASP B N 1
ATOM 2658 C CA . ASP B 1 91 ? -11.117 35.125 -0.802 1 96 91 ASP B CA 1
ATOM 2659 C C . ASP B 1 91 ? -11.195 33.656 -0.408 1 96 91 ASP B C 1
ATOM 2661 O O . ASP B 1 91 ? -10.172 33 -0.171 1 96 91 ASP B O 1
ATOM 2665 N N . PHE B 1 92 ? -12.414 33.094 -0.321 1 97.19 92 PHE B N 1
ATOM 2666 C CA . PHE B 1 92 ? -12.594 31.688 -0.012 1 97.19 92 PHE B CA 1
ATOM 2667 C C . PHE B 1 92 ? -11.961 30.812 -1.092 1 97.19 92 PHE B C 1
ATOM 2669 O O . PHE B 1 92 ? -11.25 29.859 -0.785 1 97.19 92 PHE B O 1
ATOM 2676 N N . GLY B 1 93 ? -12.219 31.156 -2.338 1 97.69 93 GLY B N 1
ATOM 2677 C CA . GLY B 1 93 ? -11.617 30.438 -3.441 1 97.69 93 GLY B CA 1
ATOM 2678 C C . GLY B 1 93 ? -10.102 30.422 -3.383 1 97.69 93 GLY B C 1
ATOM 2679 O O . GLY B 1 93 ? -9.477 29.359 -3.551 1 97.69 93 GLY B O 1
ATOM 2680 N N . ASP B 1 94 ? -9.539 31.531 -3.16 1 97.44 94 ASP B N 1
ATOM 2681 C CA . ASP B 1 94 ? -8.094 31.656 -3.061 1 97.44 94 ASP B CA 1
ATOM 2682 C C . ASP B 1 94 ? -7.547 30.844 -1.896 1 97.44 94 ASP B C 1
ATOM 2684 O O . ASP B 1 94 ? -6.539 30.141 -2.037 1 97.44 94 ASP B O 1
ATOM 2688 N N . LEU B 1 95 ? -8.195 30.906 -0.777 1 97.38 95 LEU B N 1
ATOM 2689 C CA . LEU B 1 95 ? -7.793 30.172 0.417 1 97.38 95 LEU B CA 1
ATOM 2690 C C . LEU B 1 95 ? -7.758 28.672 0.149 1 97.38 95 LEU B C 1
ATOM 2692 O O . LEU B 1 95 ? -6.75 28.016 0.418 1 97.38 95 LEU B O 1
ATOM 2696 N N . PHE B 1 96 ? -8.836 28.156 -0.399 1 97.94 96 PHE B N 1
ATOM 2697 C CA . PHE B 1 96 ? -8.938 26.719 -0.62 1 97.94 96 PHE B CA 1
ATOM 2698 C C . PHE B 1 96 ? -7.969 26.266 -1.705 1 97.94 96 PHE B C 1
ATOM 2700 O O . PHE B 1 96 ? -7.41 25.172 -1.627 1 97.94 96 PHE B O 1
ATOM 2707 N N . ASP B 1 97 ? -7.711 27.078 -2.678 1 98.12 97 ASP B N 1
ATOM 2708 C CA . ASP B 1 97 ? -6.734 26.766 -3.717 1 98.12 97 ASP B CA 1
ATOM 2709 C C . ASP B 1 97 ? -5.32 26.688 -3.139 1 98.12 97 ASP B C 1
ATOM 2711 O O . ASP B 1 97 ? -4.566 25.766 -3.436 1 98.12 97 ASP B O 1
ATOM 2715 N N . ARG B 1 98 ? -4.973 27.688 -2.367 1 98.06 98 ARG B N 1
ATOM 2716 C CA . ARG B 1 98 ? -3.65 27.719 -1.752 1 98.06 98 ARG B CA 1
ATOM 2717 C C . ARG B 1 98 ? -3.453 26.531 -0.808 1 98.06 98 ARG B C 1
ATOM 2719 O O . ARG B 1 98 ? -2.379 25.938 -0.774 1 98.06 98 ARG B O 1
ATOM 2726 N N . CYS B 1 99 ? -4.504 26.25 -0.072 1 98.25 99 CYS B N 1
ATOM 2727 C CA . CYS B 1 99 ? -4.418 25.094 0.827 1 98.25 99 CYS B CA 1
ATOM 2728 C C . CYS B 1 99 ? -4.23 23.797 0.044 1 98.25 99 CYS B C 1
ATOM 2730 O O . CYS B 1 99 ? -3.381 22.984 0.388 1 98.25 99 CYS B O 1
ATOM 2732 N N . ALA B 1 100 ? -4.98 23.641 -1.023 1 98.31 100 ALA B N 1
ATOM 2733 C CA . ALA B 1 100 ? -4.859 22.453 -1.866 1 98.31 100 ALA B CA 1
ATOM 2734 C C . ALA B 1 100 ? -3.465 22.344 -2.473 1 98.31 100 ALA B C 1
ATOM 2736 O O . ALA B 1 100 ? -2.889 21.25 -2.535 1 98.31 100 ALA B O 1
ATOM 2737 N N . THR B 1 101 ? -2.945 23.406 -2.926 1 98.5 101 THR B N 1
ATOM 2738 C CA . THR B 1 101 ? -1.604 23.438 -3.5 1 98.5 101 THR B CA 1
ATOM 2739 C C . THR B 1 101 ? -0.562 23.031 -2.465 1 98.5 101 THR B C 1
ATOM 2741 O O . THR B 1 101 ? 0.325 22.219 -2.754 1 98.5 101 THR B O 1
ATOM 2744 N N . MET B 1 102 ? -0.711 23.594 -1.301 1 98.31 102 MET B N 1
ATOM 2745 C CA . MET B 1 102 ? 0.196 23.266 -0.205 1 98.31 102 MET B CA 1
ATOM 2746 C C . MET B 1 102 ? 0.134 21.781 0.127 1 98.31 102 MET B C 1
ATOM 2748 O O . MET B 1 102 ? 1.169 21.125 0.303 1 98.31 102 MET B O 1
ATOM 2752 N N . MET B 1 103 ? -1.084 21.25 0.195 1 98.62 103 MET B N 1
ATOM 2753 C CA . MET B 1 103 ? -1.267 19.828 0.448 1 98.62 103 MET B CA 1
ATOM 2754 C C . MET B 1 103 ? -0.574 18.984 -0.623 1 98.62 103 MET B C 1
ATOM 2756 O O . MET B 1 103 ? 0.169 18.062 -0.305 1 98.62 103 MET B O 1
ATOM 2760 N N . GLN B 1 104 ? -0.716 19.312 -1.856 1 98.25 104 GLN B N 1
ATOM 2761 C CA . GLN B 1 104 ? -0.156 18.562 -2.971 1 98.25 104 GLN B CA 1
ATOM 2762 C C . GLN B 1 104 ? 1.366 18.656 -2.992 1 98.25 104 GLN B C 1
ATOM 2764 O O . GLN B 1 104 ? 2.047 17.719 -3.42 1 98.25 104 GLN B O 1
ATOM 2769 N N . ALA B 1 105 ? 1.859 19.766 -2.514 1 98.5 105 ALA B N 1
ATOM 2770 C CA . ALA B 1 105 ? 3.309 19.938 -2.443 1 98.5 105 ALA B CA 1
ATOM 2771 C C . ALA B 1 105 ? 3.943 18.875 -1.556 1 98.5 105 ALA B C 1
ATOM 2773 O O . ALA B 1 105 ? 5.043 18.391 -1.84 1 98.5 105 ALA B O 1
ATOM 2774 N N . ILE B 1 106 ? 3.287 18.5 -0.5 1 98.62 106 ILE B N 1
ATOM 2775 C CA . ILE B 1 106 ? 3.807 17.516 0.437 1 98.62 106 ILE B CA 1
ATOM 2776 C C . ILE B 1 106 ? 4.113 16.203 -0.305 1 98.62 106 ILE B C 1
ATOM 2778 O O . ILE B 1 106 ? 5.211 15.656 -0.178 1 98.62 106 ILE B O 1
ATOM 2782 N N . GLN B 1 107 ? 3.227 15.719 -1.125 1 97.88 107 GLN B N 1
ATOM 2783 C CA . GLN B 1 107 ? 3.371 14.438 -1.81 1 97.88 107 GLN B CA 1
ATOM 2784 C C . GLN B 1 107 ? 4.328 14.547 -2.992 1 97.88 107 GLN B C 1
ATOM 2786 O O . GLN B 1 107 ? 4.844 13.539 -3.479 1 97.88 107 GLN B O 1
ATOM 2791 N N . SER B 1 108 ? 4.613 15.773 -3.396 1 97.69 108 SER B N 1
ATOM 2792 C CA . SER B 1 108 ? 5.523 16 -4.512 1 97.69 108 SER B CA 1
ATOM 2793 C C . SER B 1 108 ? 6.961 16.156 -4.027 1 97.69 108 SER B C 1
ATOM 2795 O O . SER B 1 108 ? 7.898 16.109 -4.824 1 97.69 108 SER B O 1
ATOM 2797 N N . LEU B 1 109 ? 7.145 16.406 -2.738 1 98.25 109 LEU B N 1
ATOM 2798 C CA . LEU B 1 109 ? 8.492 16.5 -2.188 1 98.25 109 LEU B CA 1
ATOM 2799 C C . LEU B 1 109 ? 9.273 15.211 -2.418 1 98.25 109 LEU B C 1
ATOM 2801 O O . LEU B 1 109 ? 8.703 14.117 -2.332 1 98.25 109 LEU B O 1
ATOM 2805 N N . PRO B 1 110 ? 10.57 15.32 -2.646 1 97.38 110 PRO B N 1
ATOM 2806 C CA . PRO B 1 110 ? 11.391 14.109 -2.686 1 97.38 110 PRO B CA 1
ATOM 2807 C C . PRO B 1 110 ? 11.516 13.438 -1.321 1 97.38 110 PRO B C 1
ATOM 2809 O O . PRO B 1 110 ? 11.703 12.219 -1.243 1 97.38 110 PRO B O 1
ATOM 2812 N N . GLN B 1 111 ? 11.438 14.242 -0.259 1 98.44 111 GLN B N 1
ATOM 2813 C CA . GLN B 1 111 ? 11.586 13.734 1.102 1 98.44 111 GLN B CA 1
ATOM 2814 C C . GLN B 1 111 ? 10.25 13.234 1.648 1 98.44 111 GLN B C 1
ATOM 2816 O O . GLN B 1 111 ? 9.227 13.914 1.538 1 98.44 111 GLN B O 1
ATOM 2821 N N . PRO B 1 112 ? 10.242 12.031 2.227 1 98.88 112 PRO B N 1
ATOM 2822 C CA . PRO B 1 112 ? 9.055 11.648 2.99 1 98.88 112 PRO B CA 1
ATOM 2823 C C . PRO B 1 112 ? 8.734 12.625 4.117 1 98.88 112 PRO B C 1
ATOM 2825 O O . PRO B 1 112 ? 9.648 13.141 4.773 1 98.88 112 PRO B O 1
ATOM 2828 N N . VAL B 1 113 ? 7.48 12.93 4.285 1 98.94 113 VAL B N 1
ATOM 2829 C CA . VAL B 1 113 ? 7.004 13.797 5.359 1 98.94 113 VAL B CA 1
ATOM 2830 C C . VAL B 1 113 ? 6.227 12.969 6.379 1 98.94 113 VAL B C 1
ATOM 2832 O O . VAL B 1 113 ? 5.266 12.281 6.031 1 98.94 113 VAL B O 1
ATOM 2835 N N . ILE B 1 114 ? 6.645 13.039 7.68 1 98.94 114 ILE B N 1
ATOM 2836 C CA . ILE B 1 114 ? 6.004 12.328 8.781 1 98.94 114 ILE B CA 1
ATOM 2837 C C . ILE B 1 114 ? 5.262 13.328 9.672 1 98.94 114 ILE B C 1
ATOM 2839 O O . ILE B 1 114 ? 5.875 14.219 10.258 1 98.94 114 ILE B O 1
ATOM 2843 N N . ALA B 1 115 ? 3.918 13.164 9.789 1 98.94 115 ALA B N 1
ATOM 2844 C CA . ALA B 1 115 ? 3.166 13.953 10.766 1 98.94 115 ALA B CA 1
ATOM 2845 C C . ALA B 1 115 ? 3.365 13.414 12.18 1 98.94 115 ALA B C 1
ATOM 2847 O O . ALA B 1 115 ? 3.201 12.219 12.422 1 98.94 115 ALA B O 1
ATOM 2848 N N . GLN B 1 116 ? 3.834 14.242 13.07 1 98.94 116 GLN B N 1
ATOM 2849 C CA . GLN B 1 116 ? 3.861 13.992 14.508 1 98.94 116 GLN B CA 1
ATOM 2850 C C . GLN B 1 116 ? 2.68 14.664 15.203 1 98.94 116 GLN B C 1
ATOM 2852 O O . GLN B 1 116 ? 2.68 15.875 15.414 1 98.94 116 GLN B O 1
ATOM 2857 N N . VAL B 1 117 ? 1.695 13.844 15.648 1 98.94 117 VAL B N 1
ATOM 2858 C CA . VAL B 1 117 ? 0.387 14.43 15.922 1 98.94 117 VAL B CA 1
ATOM 2859 C C . VAL B 1 117 ? 0.023 14.227 17.391 1 98.94 117 VAL B C 1
ATOM 2861 O O . VAL B 1 117 ? 0.111 13.109 17.906 1 98.94 117 VAL B O 1
ATOM 2864 N N . HIS B 1 118 ? -0.352 15.273 18.047 1 98.75 118 HIS B N 1
ATOM 2865 C CA . HIS B 1 118 ? -0.886 15.219 19.406 1 98.75 118 HIS B CA 1
ATOM 2866 C C . HIS B 1 118 ? -2.1 16.125 19.547 1 98.75 118 HIS B C 1
ATOM 2868 O O . HIS B 1 118 ? -2.375 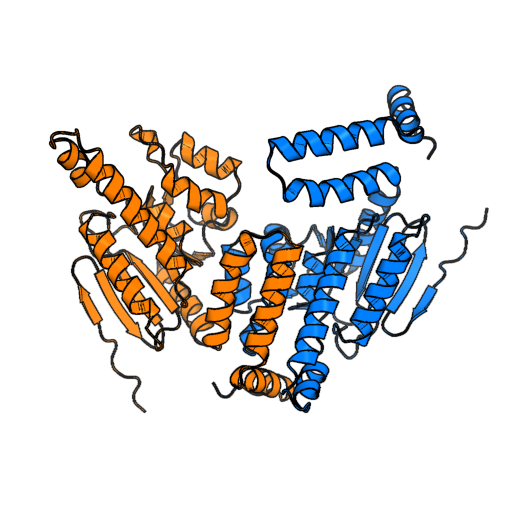16.953 18.672 1 98.75 118 HIS B O 1
ATOM 2874 N N . GLY B 1 119 ? -2.873 15.93 20.672 1 98.44 119 GLY B N 1
ATOM 2875 C CA . GLY B 1 119 ? -4.082 16.719 20.828 1 98.44 119 GLY B CA 1
ATOM 2876 C C . GLY B 1 119 ? -5.152 16.391 19.812 1 98.44 119 GLY B C 1
ATOM 2877 O O . GLY B 1 119 ? -5.633 15.258 19.75 1 98.44 119 GLY B O 1
ATOM 2878 N N . ILE B 1 120 ? -5.395 17.422 18.922 1 98.69 120 ILE B N 1
ATOM 2879 C CA . ILE B 1 120 ? -6.406 17.188 17.906 1 98.69 120 ILE B CA 1
ATOM 2880 C C . ILE B 1 120 ? -5.855 17.578 16.531 1 98.69 120 ILE B C 1
ATOM 2882 O O . ILE B 1 120 ? -4.988 18.453 16.438 1 98.69 120 ILE B O 1
ATOM 2886 N N . ALA B 1 121 ? -6.266 16.969 15.555 1 98.88 121 ALA B N 1
ATOM 2887 C CA . ALA B 1 121 ? -6.191 17.328 14.141 1 98.88 121 ALA B CA 1
ATOM 2888 C C . ALA B 1 121 ? -7.57 17.281 13.492 1 98.88 121 ALA B C 1
ATOM 2890 O O . ALA B 1 121 ? -8.133 16.203 13.289 1 98.88 121 ALA B O 1
ATOM 2891 N N . THR B 1 122 ? -8.102 18.453 13.141 1 98.56 122 THR B N 1
ATOM 2892 C CA . THR B 1 122 ? -9.492 18.5 12.711 1 98.56 122 THR B CA 1
ATOM 2893 C C . THR B 1 122 ? -9.625 19.203 11.367 1 98.56 122 THR B C 1
ATOM 2895 O O . THR B 1 122 ? -8.836 20.094 11.055 1 98.56 122 THR B O 1
ATOM 2898 N N . ALA B 1 123 ? -10.656 18.828 10.602 1 98.25 123 ALA B N 1
ATOM 2899 C CA . ALA B 1 123 ? -10.961 19.438 9.312 1 98.25 123 ALA B CA 1
ATOM 2900 C C . ALA B 1 123 ? -9.719 19.516 8.43 1 98.25 123 ALA B C 1
ATOM 2902 O O . ALA B 1 123 ? -9.109 18.5 8.109 1 98.25 123 ALA B O 1
ATOM 2903 N N . ALA B 1 124 ? -9.266 20.719 8.117 1 98.62 124 ALA B N 1
ATOM 2904 C CA . ALA B 1 124 ? -8.078 20.859 7.266 1 98.62 124 ALA B CA 1
ATOM 2905 C C . ALA B 1 124 ? -6.828 20.359 7.988 1 98.62 124 ALA B C 1
ATOM 2907 O O . ALA B 1 124 ? -5.848 19.984 7.352 1 98.62 124 ALA B O 1
ATOM 2908 N N . GLY B 1 125 ? -6.824 20.406 9.344 1 98.81 125 GLY B N 1
ATOM 2909 C CA . GLY B 1 125 ? -5.742 19.797 10.109 1 98.81 125 GLY B CA 1
ATOM 2910 C C . GLY B 1 125 ? -5.656 18.297 9.938 1 98.81 125 GLY B C 1
ATOM 2911 O O . GLY B 1 125 ? -4.562 17.734 9.828 1 98.81 125 GLY B O 1
ATOM 2912 N N . CYS B 1 126 ? -6.836 17.625 9.961 1 98.88 126 CYS B N 1
ATOM 2913 C CA . CYS B 1 126 ? -6.895 16.203 9.68 1 98.88 126 CYS B CA 1
ATOM 2914 C C . CYS B 1 126 ? -6.484 15.914 8.234 1 98.88 126 CYS B C 1
ATOM 2916 O O . CYS B 1 126 ? -5.805 14.922 7.965 1 98.88 126 CYS B O 1
ATOM 2918 N N . GLN B 1 127 ? -6.887 16.812 7.305 1 98.81 127 GLN B N 1
ATOM 2919 C CA . GLN B 1 127 ? -6.434 16.734 5.922 1 98.81 127 GLN B CA 1
ATOM 2920 C C . GLN B 1 127 ? -4.91 16.734 5.84 1 98.81 127 GLN B C 1
ATOM 2922 O O . GLN B 1 127 ? -4.324 15.969 5.066 1 98.81 127 GLN B O 1
ATOM 2927 N N . LEU B 1 128 ? -4.324 17.578 6.617 1 98.88 128 LEU B N 1
ATOM 2928 C CA . LEU B 1 128 ? -2.873 17.703 6.633 1 98.88 128 LEU B CA 1
ATOM 2929 C C . LEU B 1 128 ? -2.217 16.391 7.07 1 98.88 128 LEU B C 1
ATOM 2931 O O . LEU B 1 128 ? -1.28 15.922 6.422 1 98.88 128 LEU B O 1
ATOM 2935 N N . VAL B 1 129 ? -2.738 15.766 8.117 1 98.94 129 VAL B N 1
ATOM 2936 C CA . VAL B 1 129 ? -2.242 14.477 8.586 1 98.94 129 VAL B CA 1
ATOM 2937 C C . VAL B 1 129 ? -2.418 13.43 7.484 1 98.94 129 VAL B C 1
ATOM 2939 O O . VAL B 1 129 ? -1.48 12.695 7.164 1 98.94 129 VAL B O 1
ATOM 2942 N N . ALA B 1 130 ? -3.594 13.383 6.895 1 98.88 130 ALA B N 1
ATOM 2943 C CA . ALA B 1 130 ? -3.92 12.398 5.867 1 98.88 130 ALA B CA 1
ATOM 2944 C C . ALA B 1 130 ? -3.027 12.57 4.645 1 98.88 130 ALA B C 1
ATOM 2946 O O . ALA B 1 130 ? -2.709 11.594 3.959 1 98.88 130 ALA B O 1
ATOM 2947 N N . THR B 1 131 ? -2.592 13.781 4.367 1 98.81 131 THR B N 1
ATOM 2948 C CA . THR B 1 131 ? -1.796 14.086 3.184 1 98.81 131 THR B CA 1
ATOM 2949 C C . THR B 1 131 ? -0.333 13.719 3.404 1 98.81 131 THR B C 1
ATOM 2951 O O . THR B 1 131 ? 0.362 13.32 2.465 1 98.81 131 THR B O 1
ATOM 2954 N N . CYS B 1 132 ? 0.164 13.852 4.637 1 98.94 132 CYS B N 1
ATOM 2955 C CA . CYS B 1 132 ? 1.531 13.43 4.926 1 98.94 132 CYS B CA 1
ATOM 2956 C C . CYS B 1 132 ? 1.745 11.969 4.535 1 98.94 132 CYS B C 1
ATOM 2958 O O . CYS B 1 132 ? 0.805 11.172 4.551 1 98.94 132 CYS B O 1
ATOM 2960 N N . ASP B 1 133 ? 3.008 11.609 4.227 1 98.88 133 ASP B N 1
ATOM 2961 C CA . ASP B 1 133 ? 3.314 10.258 3.762 1 98.88 133 ASP B CA 1
ATOM 2962 C C . ASP B 1 133 ? 3.133 9.242 4.883 1 98.88 133 ASP B C 1
ATOM 2964 O O . ASP B 1 133 ? 2.707 8.109 4.637 1 98.88 133 ASP B O 1
ATOM 2968 N N . LEU B 1 134 ? 3.535 9.648 6.059 1 98.94 134 LEU B N 1
ATOM 2969 C CA . LEU B 1 134 ? 3.438 8.852 7.277 1 98.94 134 LEU B CA 1
ATOM 2970 C C . LEU B 1 134 ? 2.922 9.695 8.438 1 98.94 134 LEU B C 1
ATOM 2972 O O . LEU B 1 134 ? 2.963 10.922 8.383 1 98.94 134 LEU B O 1
ATOM 2976 N N . ALA B 1 135 ? 2.424 8.984 9.484 1 98.94 135 ALA B N 1
ATOM 2977 C CA . ALA B 1 135 ? 1.957 9.695 10.664 1 98.94 135 ALA B CA 1
ATOM 2978 C C . ALA B 1 135 ? 2.109 8.844 11.922 1 98.94 135 ALA B C 1
ATOM 2980 O O . ALA B 1 135 ? 1.803 7.648 11.906 1 98.94 135 ALA B O 1
ATOM 2981 N N . VAL B 1 136 ? 2.656 9.43 12.906 1 98.94 136 VAL B N 1
ATOM 2982 C CA . VAL B 1 136 ? 2.715 8.883 14.258 1 98.94 136 VAL B CA 1
ATOM 2983 C C . VAL B 1 136 ? 1.922 9.773 15.211 1 98.94 136 VAL B C 1
ATOM 2985 O O . VAL B 1 136 ? 2.096 11 15.219 1 98.94 136 VAL B O 1
ATOM 2988 N N . ALA B 1 137 ? 1.026 9.18 16.016 1 98.94 137 ALA B N 1
ATOM 2989 C CA . ALA B 1 137 ? 0.168 9.992 16.875 1 98.94 137 ALA B CA 1
ATOM 2990 C C . ALA B 1 137 ? 0.272 9.539 18.328 1 98.94 137 ALA B C 1
ATOM 2992 O O . ALA B 1 137 ? 0.487 8.359 18.609 1 98.94 137 ALA B O 1
ATOM 2993 N N . ALA B 1 138 ? 0.105 10.531 19.219 1 98.88 138 ALA B N 1
ATOM 2994 C CA . ALA B 1 138 ? -0.07 10.211 20.625 1 98.88 138 ALA B CA 1
ATOM 2995 C C . ALA B 1 138 ? -1.371 9.445 20.859 1 98.88 138 ALA B C 1
ATOM 2997 O O . ALA B 1 138 ? -2.375 9.703 20.203 1 98.88 138 ALA B O 1
ATOM 2998 N N . HIS B 1 139 ? -1.355 8.617 21.797 1 98.5 139 HIS B N 1
ATOM 2999 C CA . HIS B 1 139 ? -2.504 7.77 22.109 1 98.5 139 HIS B CA 1
ATOM 3000 C C . HIS B 1 139 ? -3.742 8.609 22.406 1 98.5 139 HIS B C 1
ATOM 3002 O O . HIS B 1 139 ? -4.859 8.219 22.062 1 98.5 139 HIS B O 1
ATOM 3008 N N . SER B 1 140 ? -3.59 9.758 23 1 98.5 140 SER B N 1
ATOM 3009 C CA . SER B 1 140 ? -4.707 10.594 23.422 1 98.5 140 SER B CA 1
ATOM 3010 C C . SER B 1 140 ? -5.23 11.453 22.281 1 98.5 140 SER B C 1
ATOM 3012 O O . SER B 1 140 ? -6.242 12.141 22.422 1 98.5 140 SER B O 1
ATOM 3014 N N . CYS B 1 141 ? -4.547 11.406 21.141 1 98.62 141 CYS B N 1
ATOM 3015 C CA . CYS B 1 141 ? -4.883 12.266 20 1 98.62 141 CYS B CA 1
ATOM 3016 C C . CYS B 1 141 ? -6.246 11.906 19.438 1 98.62 141 CYS B C 1
ATOM 3018 O O . CYS B 1 141 ? -6.625 10.734 19.406 1 98.62 141 CYS B O 1
ATOM 3020 N N . LYS B 1 142 ? -6.93 12.922 18.953 1 98.81 142 LYS B N 1
ATOM 3021 C CA . LYS B 1 142 ? -8.203 12.734 18.25 1 98.81 142 LYS B CA 1
ATOM 3022 C C . LYS B 1 142 ? -8.172 13.367 16.875 1 98.81 142 LYS B C 1
ATOM 3024 O O . LYS B 1 142 ? -7.594 14.43 16.672 1 98.81 142 LYS B O 1
ATOM 3029 N N . PHE B 1 143 ? -8.852 12.664 15.969 1 98.88 143 PHE B N 1
ATOM 3030 C CA . PHE B 1 143 ? -8.938 13.102 14.586 1 98.88 143 PHE B CA 1
ATOM 3031 C C . PHE B 1 143 ? -10.391 13.336 14.188 1 98.88 143 PHE B C 1
ATOM 3033 O O . PHE B 1 143 ? -11.273 12.555 14.562 1 98.88 143 PHE B O 1
ATOM 3040 N N . GLY B 1 144 ? -10.609 14.438 13.422 1 98.75 144 GLY B N 1
ATOM 3041 C CA . GLY B 1 144 ? -11.969 14.664 12.969 1 98.75 144 GLY B CA 1
ATOM 3042 C C . GLY B 1 144 ? -12.047 15.516 11.711 1 98.75 144 GLY B C 1
ATOM 3043 O O . GLY B 1 144 ? -11.18 16.359 11.477 1 98.75 144 GLY B O 1
ATOM 3044 N N . VAL B 1 145 ? -12.992 15.242 10.883 1 98.69 145 VAL B N 1
ATOM 3045 C CA . VAL B 1 145 ? -13.438 16.109 9.797 1 98.69 145 VAL B CA 1
ATOM 3046 C C . VAL B 1 145 ? -14.844 16.625 10.094 1 98.69 145 VAL B C 1
ATOM 3048 O O . VAL B 1 145 ? -15.789 16.359 9.336 1 98.69 145 VAL B O 1
ATOM 3051 N N . ASN B 1 146 ? -14.859 17.469 11 1 97.81 146 ASN B N 1
ATOM 3052 C CA . ASN B 1 146 ? -16.094 17.75 11.727 1 97.81 146 ASN B CA 1
ATOM 3053 C C . ASN B 1 146 ? -16.719 19.062 11.273 1 97.81 146 ASN B C 1
ATOM 3055 O O . ASN B 1 146 ? -17.531 19.656 11.992 1 97.81 146 ASN B O 1
ATOM 3059 N N . GLY B 1 147 ? -16.391 19.594 10.117 1 97.62 147 GLY B N 1
ATOM 3060 C CA . GLY B 1 147 ? -16.938 20.828 9.594 1 97.62 147 GLY B CA 1
ATOM 3061 C C . GLY B 1 147 ? -18.453 20.812 9.5 1 97.62 147 GLY B C 1
ATOM 3062 O O . GLY B 1 147 ? -19.094 21.859 9.609 1 97.62 147 GLY B O 1
ATOM 3063 N N . VAL B 1 148 ? -19.016 19.641 9.414 1 98.19 148 VAL B N 1
ATOM 3064 C CA . VAL B 1 148 ? -20.469 19.516 9.234 1 98.19 148 VAL B CA 1
ATOM 3065 C C . VAL B 1 148 ? -21.188 20.016 10.484 1 98.19 148 VAL B C 1
ATOM 3067 O O . VAL B 1 148 ? -22.344 20.438 10.414 1 98.19 148 VAL B O 1
ATOM 3070 N N . ASN B 1 149 ? -20.547 19.969 11.633 1 97.38 149 ASN B N 1
ATOM 3071 C CA . ASN B 1 149 ? -21.141 20.438 12.883 1 97.38 149 ASN B CA 1
ATOM 3072 C C . ASN B 1 149 ? -21.422 21.922 12.836 1 97.38 149 ASN B C 1
ATOM 3074 O O . ASN B 1 149 ? -22.266 22.422 13.602 1 97.38 149 ASN B O 1
ATOM 3078 N N . ILE B 1 150 ? -20.766 22.672 11.977 1 96.69 150 ILE B N 1
ATOM 3079 C CA . ILE B 1 150 ? -21.016 24.109 11.883 1 96.69 150 ILE B CA 1
ATOM 3080 C C . ILE B 1 150 ? -21.609 24.438 10.508 1 96.69 150 ILE B C 1
ATOM 3082 O O . ILE B 1 150 ? -21.609 25.594 10.086 1 96.69 150 ILE B O 1
ATOM 3086 N N . GLY B 1 151 ? -21.969 23.391 9.727 1 97.56 151 GLY B N 1
ATOM 3087 C CA . GLY B 1 151 ? -22.656 23.578 8.461 1 97.56 151 GLY B CA 1
ATOM 3088 C C . GLY B 1 151 ? -21.719 23.625 7.273 1 97.56 151 GLY B C 1
ATOM 3089 O O . GLY B 1 151 ? -22.109 24.031 6.176 1 97.56 151 GLY B O 1
ATOM 3090 N N . LEU B 1 152 ? -20.484 23.297 7.5 1 96.81 152 LEU B N 1
ATOM 3091 C CA . LEU B 1 152 ? -19.516 23.281 6.41 1 96.81 152 LEU B CA 1
ATOM 3092 C C . LEU B 1 152 ? -18.969 21.875 6.191 1 96.81 152 LEU B C 1
ATOM 3094 O O . LEU B 1 152 ? -18.141 21.406 6.969 1 96.81 152 LEU B O 1
ATOM 3098 N N . PHE B 1 153 ? -19.438 21.25 5.105 1 98.06 153 PHE B N 1
ATOM 3099 C CA . PHE B 1 153 ? -18.969 19.906 4.785 1 98.06 153 PHE B CA 1
ATOM 3100 C C . PHE B 1 153 ? -17.5 19.922 4.391 1 98.06 153 PHE B C 1
ATOM 3102 O O . PHE B 1 153 ? -17.094 20.734 3.557 1 98.06 153 PHE B O 1
ATOM 3109 N N . CYS B 1 154 ? -16.703 19.062 4.961 1 98.19 154 CYS B N 1
ATOM 3110 C CA . CYS B 1 154 ? -15.266 19 4.723 1 98.19 154 CYS B CA 1
ATOM 3111 C C . CYS B 1 154 ? -14.961 18.375 3.365 1 98.19 154 CYS B C 1
ATOM 3113 O O . CYS B 1 154 ? -14.328 17.328 3.289 1 98.19 154 CYS B O 1
ATOM 3115 N N . SER B 1 155 ? -15.25 19.062 2.264 1 98.19 155 SER B N 1
ATOM 3116 C CA . SER B 1 155 ? -15.148 18.516 0.914 1 98.19 155 SER B CA 1
ATOM 3117 C C . SER B 1 155 ? -13.695 18.344 0.489 1 98.19 155 SER B C 1
ATOM 3119 O O . SER B 1 155 ? -13.328 17.328 -0.116 1 98.19 155 SER B O 1
ATOM 3121 N N . THR B 1 156 ? -12.82 19.328 0.764 1 98 156 THR B N 1
ATOM 3122 C CA . THR B 1 156 ? -11.43 19.188 0.359 1 98 156 THR B CA 1
ATOM 3123 C C . THR B 1 156 ? -10.688 18.203 1.269 1 98 156 THR B C 1
ATOM 3125 O O . THR B 1 156 ? -9.953 17.344 0.791 1 98 156 THR B O 1
ATOM 3128 N N . PRO B 1 157 ? -10.953 18.25 2.639 1 98.62 157 PRO B N 1
ATOM 3129 C CA . PRO B 1 157 ? -10.336 17.234 3.494 1 98.62 157 PRO B CA 1
ATOM 3130 C C . PRO B 1 157 ? -10.742 15.812 3.098 1 98.62 157 PRO B C 1
ATOM 3132 O O . PRO B 1 157 ? -9.953 14.875 3.254 1 98.62 157 PRO B O 1
ATOM 3135 N N . MET B 1 158 ? -11.961 15.664 2.555 1 98.69 158 MET B N 1
ATOM 3136 C CA . MET B 1 158 ? -12.5 14.375 2.131 1 98.69 158 MET B CA 1
ATOM 3137 C C . MET B 1 158 ? -11.586 13.711 1.108 1 98.69 158 MET B C 1
ATOM 3139 O O . MET B 1 158 ? -11.43 12.492 1.108 1 98.69 158 MET B O 1
ATOM 3143 N N . VAL B 1 159 ? -10.898 14.492 0.29 1 98.38 159 VAL B N 1
ATOM 3144 C CA . VAL B 1 159 ? -10.055 13.961 -0.775 1 98.38 159 VAL B CA 1
ATOM 3145 C C . VAL B 1 159 ? -8.914 13.148 -0.172 1 98.38 159 VAL B C 1
ATOM 3147 O O . VAL B 1 159 ? -8.703 11.992 -0.549 1 98.38 159 VAL B O 1
ATOM 3150 N N . ALA B 1 160 ? -8.266 13.742 0.816 1 98.5 160 ALA B N 1
ATOM 3151 C CA . ALA B 1 160 ? -7.156 13.039 1.46 1 98.5 160 ALA B CA 1
ATOM 3152 C C . ALA B 1 160 ? -7.664 11.891 2.326 1 98.5 160 ALA B C 1
ATOM 3154 O O . ALA B 1 160 ? -7.09 10.797 2.318 1 98.5 160 ALA B O 1
ATOM 3155 N N . LEU B 1 161 ? -8.734 12.141 3.047 1 98.62 161 LEU B N 1
ATOM 3156 C CA . LEU B 1 161 ? -9.273 11.156 3.979 1 98.62 161 LEU B CA 1
ATOM 3157 C C . LEU B 1 161 ? -9.672 9.875 3.248 1 98.62 161 LEU B C 1
ATOM 3159 O O . LEU B 1 161 ? -9.289 8.781 3.664 1 98.62 161 LEU B O 1
ATOM 3163 N N . THR B 1 162 ? -10.359 9.961 2.105 1 98.12 162 THR B N 1
ATOM 3164 C CA . THR B 1 162 ? -10.922 8.805 1.407 1 98.12 162 THR B CA 1
ATOM 3165 C C . THR B 1 162 ? -9.828 8.031 0.677 1 98.12 162 THR B C 1
ATOM 3167 O O . THR B 1 162 ? -10.055 6.906 0.23 1 98.12 162 THR B O 1
ATOM 3170 N N . ARG B 1 163 ? -8.688 8.594 0.595 1 97.69 163 ARG B N 1
ATOM 3171 C CA . ARG B 1 163 ? -7.566 7.895 -0.026 1 97.69 163 ARG B CA 1
ATOM 3172 C C . ARG B 1 163 ? -6.75 7.137 1.016 1 97.69 163 ARG B C 1
ATOM 3174 O O . ARG B 1 163 ? -5.84 6.379 0.668 1 97.69 163 ARG B O 1
ATOM 3181 N N . ASN B 1 164 ? -7.152 7.387 2.297 1 98 164 ASN B N 1
ATOM 3182 C CA . ASN B 1 164 ? -6.434 6.695 3.357 1 98 164 ASN B CA 1
ATOM 3183 C C . ASN B 1 164 ? -7.293 5.613 4.004 1 98 164 ASN B C 1
ATOM 3185 O O . ASN B 1 164 ? -6.785 4.555 4.383 1 98 164 ASN B O 1
ATOM 3189 N N . ILE B 1 165 ? -8.625 5.914 4.16 1 97.5 165 ILE B N 1
ATOM 3190 C CA . ILE B 1 165 ? -9.422 4.977 4.953 1 97.5 165 ILE B CA 1
ATOM 3191 C C . ILE B 1 165 ? -10.633 4.52 4.145 1 97.5 165 ILE B C 1
ATOM 3193 O O . ILE B 1 165 ? -10.953 5.105 3.111 1 97.5 165 ILE B O 1
ATOM 3197 N N . ALA B 1 166 ? -11.359 3.465 4.664 1 96.75 166 ALA B N 1
ATOM 3198 C CA . ALA B 1 166 ? -12.492 2.852 3.967 1 96.75 166 ALA B CA 1
ATOM 3199 C C . ALA B 1 166 ? -13.648 3.834 3.83 1 96.75 166 ALA B C 1
ATOM 3201 O O . ALA B 1 166 ? -13.883 4.66 4.719 1 96.75 166 ALA B O 1
ATOM 3202 N N . ARG B 1 167 ? -14.461 3.709 2.891 1 96.62 167 ARG B N 1
ATOM 3203 C CA . ARG B 1 167 ? -15.469 4.66 2.438 1 96.62 167 ARG B CA 1
ATOM 3204 C C . ARG B 1 167 ? -16.547 4.859 3.494 1 96.62 167 ARG B C 1
ATOM 3206 O O . ARG B 1 167 ? -16.969 5.988 3.76 1 96.62 167 ARG B O 1
ATOM 3213 N N . LYS B 1 168 ? -16.984 3.707 4.09 1 98 168 LYS B N 1
ATOM 3214 C CA . LYS B 1 168 ? -18.062 3.828 5.062 1 98 168 LYS B CA 1
ATOM 3215 C C . LYS B 1 168 ? -17.609 4.582 6.309 1 98 168 LYS B C 1
ATOM 3217 O O . LYS B 1 168 ? -18.344 5.41 6.844 1 98 168 LYS B O 1
ATOM 3222 N N . GLN B 1 169 ? -16.391 4.312 6.754 1 98.25 169 GLN B N 1
ATOM 3223 C CA . GLN B 1 169 ? -15.844 5.008 7.914 1 98.25 169 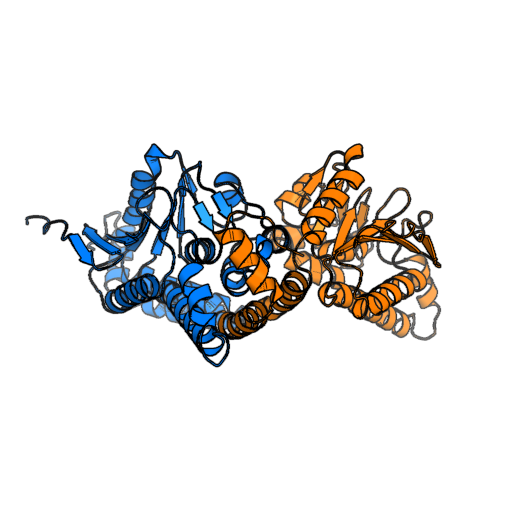GLN B CA 1
ATOM 3224 C C . GLN B 1 169 ? -15.609 6.484 7.605 1 98.25 169 GLN B C 1
ATOM 3226 O O . GLN B 1 169 ? -15.906 7.352 8.43 1 98.25 169 GLN B O 1
ATOM 3231 N N . ALA B 1 170 ? -15.086 6.773 6.418 1 98.56 170 ALA B N 1
ATOM 3232 C CA . ALA B 1 170 ? -14.875 8.156 6.008 1 98.56 170 ALA B CA 1
ATOM 3233 C C . ALA B 1 170 ? -16.188 8.922 5.957 1 98.56 170 ALA B C 1
ATOM 3235 O O . ALA B 1 170 ? -16.297 10.039 6.477 1 98.56 170 ALA B O 1
ATOM 3236 N N . PHE B 1 171 ? -17.172 8.289 5.328 1 98.56 171 PHE B N 1
ATOM 3237 C CA . PHE B 1 171 ? -18.469 8.945 5.168 1 98.56 171 PHE B CA 1
ATOM 3238 C C . PHE B 1 171 ? -19.109 9.195 6.52 1 98.56 171 PHE B C 1
ATOM 3240 O O . PHE B 1 171 ? -19.734 10.234 6.734 1 98.56 171 PHE B O 1
ATOM 3247 N N . GLU B 1 172 ? -18.969 8.25 7.418 1 98.81 172 GLU B N 1
ATOM 3248 C CA . GLU B 1 172 ? -19.484 8.43 8.773 1 98.81 172 GLU B CA 1
ATOM 3249 C C . GLU B 1 172 ? -18.844 9.641 9.453 1 98.81 172 GLU B C 1
ATOM 3251 O O . GLU B 1 172 ? -19.547 10.5 9.992 1 98.81 172 GLU B O 1
ATOM 3256 N N . MET B 1 173 ? -17.547 9.719 9.383 1 98.75 173 MET B N 1
ATOM 3257 C CA . MET B 1 173 ? -16.844 10.852 9.984 1 98.75 173 MET B CA 1
ATOM 3258 C C . MET B 1 173 ? -17.312 12.164 9.375 1 98.75 173 MET B C 1
ATOM 3260 O O . MET B 1 173 ? -17.578 13.133 10.102 1 98.75 173 MET B O 1
ATOM 3264 N N . LEU B 1 174 ? -17.5 12.188 8.062 1 98.81 174 LEU B N 1
ATOM 3265 C CA . LEU B 1 174 ? -17.797 13.398 7.305 1 98.81 174 LEU B CA 1
ATOM 3266 C C . LEU B 1 174 ? -19.219 13.867 7.566 1 98.81 174 LEU B C 1
ATOM 3268 O O . LEU B 1 174 ? -19.5 15.07 7.523 1 98.81 174 LEU B O 1
ATOM 3272 N N . THR B 1 175 ? -20.125 12.961 7.875 1 98.75 175 THR B N 1
ATOM 3273 C CA . THR B 1 175 ? -21.531 13.328 7.973 1 98.75 175 THR B CA 1
ATOM 3274 C C . THR B 1 175 ? -21.953 13.5 9.43 1 98.75 175 THR B C 1
ATOM 3276 O O . THR B 1 175 ? -22.891 14.227 9.727 1 98.75 175 THR B O 1
ATOM 3279 N N . THR B 1 176 ? -21.266 12.812 10.383 1 98.56 176 THR B N 1
ATOM 3280 C CA . THR B 1 176 ? -21.625 12.922 11.797 1 98.56 176 THR B CA 1
ATOM 3281 C C . THR B 1 176 ? -20.734 13.938 12.5 1 98.56 176 THR B C 1
ATOM 3283 O O . THR B 1 176 ? -21.125 14.492 13.531 1 98.56 176 THR B O 1
ATOM 3286 N N . GLY B 1 177 ? -19.562 14.125 12.039 1 98.44 177 GLY B N 1
ATOM 3287 C CA . GLY B 1 177 ? -18.578 14.969 12.695 1 98.44 177 GLY B CA 1
ATOM 3288 C C . GLY B 1 177 ? -17.922 14.305 13.891 1 98.44 177 GLY B C 1
ATOM 3289 O O . GLY B 1 177 ? -17.297 14.969 14.711 1 98.44 177 GLY B O 1
ATOM 3290 N N . ARG B 1 178 ? -18.062 13.031 13.984 1 98.12 178 ARG B N 1
ATOM 3291 C CA . ARG B 1 178 ? -17.484 12.352 15.141 1 98.12 178 ARG B CA 1
ATOM 3292 C C . ARG B 1 178 ? -15.969 12.297 15.047 1 98.12 178 ARG B C 1
ATOM 3294 O O . ARG B 1 178 ? -15.406 12.227 13.945 1 98.12 178 ARG B O 1
ATOM 3301 N N . PHE B 1 179 ? -15.375 12.203 16.188 1 98.56 179 PHE B N 1
ATOM 3302 C CA . PHE B 1 179 ? -13.93 12.031 16.281 1 98.56 179 PHE B CA 1
ATOM 3303 C C . PHE B 1 179 ? -13.562 10.562 16.406 1 98.56 179 PHE B C 1
ATOM 3305 O O . PHE B 1 179 ? -14.359 9.758 16.906 1 98.56 179 PHE B O 1
ATOM 3312 N N . ILE B 1 180 ? -12.398 10.25 15.883 1 98.75 180 ILE B N 1
ATOM 3313 C CA . ILE B 1 180 ? -11.836 8.93 16.172 1 98.75 180 ILE B CA 1
ATOM 3314 C C . ILE B 1 180 ? -10.547 9.078 16.969 1 98.75 180 ILE B C 1
ATOM 3316 O O . ILE B 1 180 ? -9.812 10.062 16.797 1 98.75 180 ILE B O 1
ATOM 3320 N N . GLY B 1 181 ? -10.312 8.148 17.844 1 98.75 181 GLY B N 1
ATOM 3321 C CA . GLY B 1 181 ? -9.07 8.125 18.594 1 98.75 181 GLY B CA 1
ATOM 3322 C C . GLY B 1 181 ? -7.902 7.566 17.797 1 98.75 181 GLY B C 1
ATOM 3323 O O . GLY B 1 181 ? -8.094 7.051 16.688 1 98.75 181 GLY B O 1
ATOM 3324 N N . ALA B 1 182 ? -6.738 7.625 18.391 1 98.69 182 ALA B N 1
ATOM 3325 C CA . ALA B 1 182 ? -5.504 7.25 17.703 1 98.69 182 ALA B CA 1
ATOM 3326 C C . ALA B 1 182 ? -5.488 5.762 17.375 1 98.69 182 ALA B C 1
ATOM 3328 O O . ALA B 1 182 ? -5.035 5.359 16.297 1 98.69 182 ALA B O 1
ATOM 3329 N N . VAL B 1 183 ? -5.961 4.941 18.219 1 98.06 183 VAL B N 1
ATOM 3330 C CA . VAL B 1 183 ? -5.961 3.498 18 1 98.06 183 VAL B CA 1
ATOM 3331 C C . VAL B 1 183 ? -6.879 3.156 16.828 1 98.06 183 VAL B C 1
ATOM 3333 O O . VAL B 1 183 ? -6.5 2.387 15.938 1 98.06 183 VAL B O 1
ATOM 3336 N N . GLU B 1 184 ? -8.062 3.695 16.859 1 98.25 184 GLU B N 1
ATOM 3337 C CA . GLU B 1 184 ? -8.977 3.484 15.734 1 98.25 184 GLU B CA 1
ATOM 3338 C C . GLU B 1 184 ? -8.391 4.031 14.43 1 98.25 184 GLU B C 1
ATOM 3340 O O . GLU B 1 184 ? -8.516 3.408 13.375 1 98.25 184 GLU B O 1
ATOM 3345 N N . ALA B 1 185 ? -7.742 5.23 14.5 1 98.75 185 ALA B N 1
ATOM 3346 C CA . ALA B 1 185 ? -7.117 5.832 13.32 1 98.75 185 ALA B CA 1
ATOM 3347 C C . ALA B 1 185 ? -6.055 4.91 12.734 1 98.75 185 ALA B C 1
ATOM 3349 O O . ALA B 1 185 ? -5.93 4.801 11.508 1 98.75 185 ALA B O 1
ATOM 3350 N N . GLN B 1 186 ? -5.289 4.254 13.586 1 98.31 186 GLN B N 1
ATOM 3351 C CA . GLN B 1 186 ? -4.289 3.293 13.133 1 98.31 186 GLN B CA 1
ATOM 3352 C C . GLN B 1 186 ? -4.945 2.092 12.461 1 98.31 186 GLN B C 1
ATOM 3354 O O . GLN B 1 186 ? -4.516 1.664 11.383 1 98.31 186 GLN B O 1
ATOM 3359 N N . THR B 1 187 ? -5.98 1.606 13.078 1 96.88 187 THR B N 1
ATOM 3360 C CA . THR B 1 187 ? -6.695 0.449 12.547 1 96.88 187 THR B CA 1
ATOM 3361 C C . THR B 1 187 ? -7.27 0.755 11.172 1 96.88 187 THR B C 1
ATOM 3363 O O . THR B 1 187 ? -7.238 -0.093 10.273 1 96.88 187 THR B O 1
ATOM 3366 N N . LEU B 1 188 ? -7.727 2.006 10.992 1 97.38 188 LEU B N 1
ATOM 3367 C CA . LEU B 1 188 ? -8.383 2.391 9.75 1 97.38 188 LEU B CA 1
ATOM 3368 C C . LEU B 1 188 ? -7.355 2.738 8.68 1 97.38 188 LEU B C 1
ATOM 3370 O O . LEU B 1 188 ? -7.691 2.816 7.496 1 97.38 188 LEU B O 1
ATOM 3374 N N . GLY B 1 189 ? -6.094 3.025 9.086 1 97.81 189 GLY B N 1
ATOM 3375 C CA . GLY B 1 189 ? -5.047 3.314 8.117 1 97.81 189 GLY B CA 1
ATOM 3376 C C . GLY B 1 189 ? -4.77 4.797 7.969 1 97.81 189 GLY B C 1
ATOM 3377 O O . GLY B 1 189 ? -4 5.207 7.094 1 97.81 189 GLY B O 1
ATOM 3378 N N . LEU B 1 190 ? -5.367 5.617 8.852 1 98.69 190 LEU B N 1
ATOM 3379 C CA . LEU B 1 190 ? -5.152 7.059 8.781 1 98.69 190 LEU B CA 1
ATOM 3380 C C . LEU B 1 190 ? -3.762 7.43 9.281 1 98.69 190 LEU B C 1
ATOM 3382 O O . LEU B 1 190 ? -3.178 8.414 8.82 1 98.69 190 LEU B O 1
ATOM 3386 N N . ILE B 1 191 ? -3.262 6.652 10.234 1 98.88 191 ILE B N 1
ATOM 3387 C CA . ILE B 1 191 ? -1.913 6.855 10.758 1 98.88 191 ILE B CA 1
ATOM 3388 C C . ILE B 1 191 ? -1.181 5.516 10.82 1 98.88 191 ILE B C 1
ATOM 3390 O O . ILE B 1 191 ? -1.796 4.457 10.68 1 98.88 191 ILE B O 1
ATOM 3394 N N . ASN B 1 192 ? 0.126 5.566 11.008 1 98.62 192 ASN B N 1
ATOM 3395 C CA . ASN B 1 192 ? 0.947 4.359 11.062 1 98.62 192 ASN B CA 1
ATOM 3396 C C . ASN B 1 192 ? 0.99 3.779 12.477 1 98.62 192 ASN B C 1
ATOM 3398 O O . ASN B 1 192 ? 0.966 2.561 12.648 1 98.62 192 ASN B O 1
ATOM 3402 N N . LYS B 1 193 ? 1.072 4.707 13.43 1 98.06 193 LYS B N 1
ATOM 3403 C CA . LYS B 1 193 ? 1.308 4.234 14.797 1 98.06 193 LYS B CA 1
ATOM 3404 C C . LYS B 1 193 ? 0.643 5.152 15.82 1 98.06 193 LYS B C 1
ATOM 3406 O O . LYS B 1 193 ? 0.701 6.375 15.695 1 98.06 193 LYS B O 1
ATOM 3411 N N . SER B 1 194 ? -0.003 4.523 16.766 1 98.69 194 SER B N 1
ATOM 3412 C CA . SER B 1 194 ? -0.421 5.156 18.016 1 98.69 194 SER B CA 1
ATOM 3413 C C . SER B 1 194 ? 0.513 4.781 19.172 1 98.69 194 SER B C 1
ATOM 3415 O O . SER B 1 194 ? 0.716 3.6 19.453 1 98.69 194 SER B O 1
ATOM 3417 N N . VAL B 1 195 ? 1.087 5.812 19.812 1 98.81 195 VAL B N 1
ATOM 3418 C CA . VAL B 1 195 ? 2.1 5.531 20.828 1 98.81 195 VAL B CA 1
ATOM 3419 C C . VAL B 1 195 ? 1.73 6.23 22.141 1 98.81 195 VAL B C 1
ATOM 3421 O O . VAL B 1 195 ? 0.918 7.16 22.141 1 98.81 195 VAL B O 1
ATOM 3424 N N . ALA B 1 196 ? 2.383 5.777 23.203 1 98.56 196 ALA B N 1
ATOM 3425 C CA . ALA B 1 196 ? 2.199 6.492 24.469 1 98.56 196 ALA B CA 1
ATOM 3426 C C . ALA B 1 196 ? 2.574 7.965 24.328 1 98.56 196 ALA B C 1
ATOM 3428 O O . ALA B 1 196 ? 3.557 8.297 23.656 1 98.56 196 ALA B O 1
ATOM 3429 N N . ASP B 1 197 ? 1.836 8.852 24.953 1 98.31 197 ASP B N 1
ATOM 3430 C CA . ASP B 1 197 ? 1.996 10.297 24.766 1 98.31 197 ASP B CA 1
ATOM 3431 C C . ASP B 1 197 ? 3.441 10.719 25.016 1 98.31 197 ASP B C 1
ATOM 3433 O O . ASP B 1 197 ? 3.992 11.523 24.266 1 98.31 197 ASP B O 1
ATOM 3437 N N . GLY B 1 198 ? 4.023 10.227 26.016 1 98.19 198 GLY B N 1
ATOM 3438 C CA . GLY B 1 198 ? 5.387 10.586 26.375 1 98.19 198 GLY B CA 1
ATOM 3439 C C . GLY B 1 198 ? 6.422 10.07 25.391 1 98.19 198 GLY B C 1
ATOM 3440 O O . GLY B 1 198 ? 7.57 10.516 25.406 1 98.19 198 GLY B O 1
ATOM 3441 N N . ASP B 1 199 ? 6.059 9.148 24.453 1 98.62 199 ASP B N 1
ATOM 3442 C CA . ASP B 1 199 ? 6.988 8.508 23.531 1 98.62 199 ASP B CA 1
ATOM 3443 C C . ASP B 1 199 ? 6.848 9.07 22.125 1 98.62 199 ASP B C 1
ATOM 3445 O O . ASP B 1 199 ? 7.574 8.672 21.203 1 98.62 199 ASP B O 1
ATOM 3449 N N . LEU B 1 200 ? 5.992 10.031 21.953 1 98.75 200 LEU B N 1
ATOM 3450 C CA . LEU B 1 200 ? 5.629 10.5 20.625 1 98.75 200 LEU B CA 1
ATOM 3451 C C . LEU B 1 200 ? 6.855 11.008 19.875 1 98.75 200 LEU B C 1
ATOM 3453 O O . LEU B 1 200 ? 7.137 10.562 18.75 1 98.75 200 LEU B O 1
ATOM 3457 N N . ALA B 1 201 ? 7.621 11.898 20.453 1 98.56 201 ALA B N 1
ATOM 3458 C CA . ALA B 1 201 ? 8.789 12.484 19.797 1 98.56 201 ALA B CA 1
ATOM 3459 C C . ALA B 1 201 ? 9.836 11.414 19.484 1 98.56 201 ALA B C 1
ATOM 3461 O O . ALA B 1 201 ? 10.398 11.375 18.391 1 98.56 201 ALA B O 1
ATOM 3462 N N . ARG B 1 202 ? 10.094 10.578 20.422 1 98.5 202 ARG B N 1
ATOM 3463 C CA . ARG B 1 202 ? 11.102 9.531 20.281 1 98.5 202 ARG B CA 1
ATOM 3464 C C . ARG B 1 202 ? 10.734 8.57 19.156 1 98.5 202 ARG B C 1
ATOM 3466 O O . ARG B 1 202 ? 11.57 8.242 18.312 1 98.5 202 ARG B O 1
ATOM 3473 N N . GLU B 1 203 ? 9.492 8.102 19.172 1 98.75 203 GLU B N 1
ATOM 3474 C CA . GLU B 1 203 ? 9.047 7.129 18.172 1 98.75 203 GLU B CA 1
ATOM 3475 C C . GLU B 1 203 ? 9.031 7.742 16.766 1 98.75 203 GLU B C 1
ATOM 3477 O O . GLU B 1 203 ? 9.383 7.078 15.797 1 98.75 203 GLU B O 1
ATOM 3482 N N . THR B 1 204 ? 8.586 9.016 16.672 1 98.81 204 THR B N 1
ATOM 3483 C CA . THR B 1 204 ? 8.594 9.695 15.383 1 98.81 204 THR B CA 1
ATOM 3484 C C . THR B 1 204 ? 10.016 9.852 14.859 1 98.81 204 THR B C 1
ATOM 3486 O O . THR B 1 204 ? 10.281 9.594 13.68 1 98.81 204 THR B O 1
ATOM 3489 N N . ARG B 1 205 ? 10.914 10.219 15.703 1 98.62 205 ARG B N 1
ATOM 3490 C CA . ARG B 1 205 ? 12.305 10.406 15.305 1 98.62 205 ARG B CA 1
ATOM 3491 C C . ARG B 1 205 ? 12.938 9.086 14.891 1 98.62 205 ARG B C 1
ATOM 3493 O O . ARG B 1 205 ? 13.727 9.039 13.945 1 98.62 205 ARG B O 1
ATOM 3500 N N . ALA B 1 206 ? 12.641 8.016 15.609 1 98.62 206 ALA B N 1
ATOM 3501 C CA . ALA B 1 206 ? 13.172 6.703 15.258 1 98.62 206 ALA B CA 1
ATOM 3502 C C . ALA B 1 206 ? 12.734 6.297 13.852 1 98.62 206 ALA B C 1
ATOM 3504 O O . ALA B 1 206 ? 13.539 5.773 13.07 1 98.62 206 ALA B O 1
ATOM 3505 N N . LEU B 1 207 ? 11.484 6.539 13.547 1 98.69 207 LEU B N 1
ATOM 3506 C CA . LEU B 1 207 ? 10.969 6.262 12.203 1 98.69 207 LEU B CA 1
ATOM 3507 C C . LEU B 1 207 ? 11.688 7.109 11.164 1 98.69 207 LEU B C 1
ATOM 3509 O O . LEU B 1 207 ? 12.125 6.594 10.133 1 98.69 207 LEU B O 1
ATOM 3513 N N . ALA B 1 208 ? 11.852 8.375 11.453 1 98.81 208 ALA B N 1
ATOM 3514 C CA . ALA B 1 208 ? 12.547 9.281 10.547 1 98.81 208 ALA B CA 1
ATOM 3515 C C . ALA B 1 208 ? 13.992 8.836 10.336 1 98.81 208 ALA B C 1
ATOM 3517 O O . ALA B 1 208 ? 14.492 8.852 9.211 1 98.81 208 ALA B O 1
ATOM 3518 N N . GLN B 1 209 ? 14.633 8.445 11.375 1 98.38 209 GLN B N 1
ATOM 3519 C CA . GLN B 1 209 ? 16.031 8.023 11.305 1 98.38 209 GLN B CA 1
ATOM 3520 C C . GLN B 1 209 ? 16.188 6.758 10.461 1 98.38 209 GLN B C 1
ATOM 3522 O O . GLN B 1 209 ? 17.141 6.629 9.695 1 98.38 209 GLN B O 1
ATOM 3527 N N . THR B 1 210 ? 15.297 5.836 10.648 1 98.31 210 THR B N 1
ATOM 3528 C CA . THR B 1 210 ? 15.32 4.617 9.844 1 98.31 210 THR B CA 1
ATOM 3529 C C . THR B 1 210 ? 15.281 4.953 8.352 1 98.31 210 THR B C 1
ATOM 3531 O O . THR B 1 210 ? 16.047 4.395 7.57 1 98.31 210 THR B O 1
ATOM 3534 N N . ILE B 1 211 ? 14.438 5.871 7.945 1 98.5 211 ILE B N 1
ATOM 3535 C CA . ILE B 1 211 ? 14.289 6.262 6.547 1 98.5 211 ILE B CA 1
ATOM 3536 C C . ILE B 1 211 ? 15.508 7.062 6.102 1 98.5 211 ILE B C 1
ATOM 3538 O O . ILE B 1 211 ? 16.016 6.875 4.992 1 98.5 211 ILE B O 1
ATOM 3542 N N . ALA B 1 212 ? 16 7.922 7.023 1 97.69 212 ALA B N 1
ATOM 3543 C CA . ALA B 1 212 ? 17.141 8.781 6.699 1 97.69 212 ALA B CA 1
ATOM 3544 C C . ALA B 1 212 ? 18.406 7.953 6.461 1 97.69 212 ALA B C 1
ATOM 3546 O O . ALA B 1 212 ? 19.344 8.414 5.797 1 97.69 212 ALA B O 1
ATOM 3547 N N . ASN B 1 213 ? 18.469 6.75 6.969 1 96.25 213 ASN B N 1
ATOM 3548 C CA . ASN B 1 213 ? 19.625 5.871 6.836 1 96.25 213 ASN B CA 1
ATOM 3549 C C . ASN B 1 213 ? 19.609 5.125 5.504 1 96.25 213 ASN B C 1
ATOM 3551 O O . ASN B 1 213 ? 20.547 4.395 5.188 1 96.25 213 ASN B O 1
ATOM 3555 N N . LYS B 1 214 ? 18.594 5.25 4.715 1 97 214 LYS B N 1
ATOM 3556 C CA . LYS B 1 214 ? 18.5 4.609 3.408 1 97 214 LYS B CA 1
ATOM 3557 C C . LYS B 1 214 ? 19.141 5.473 2.328 1 97 214 LYS B C 1
ATOM 3559 O O . LYS B 1 214 ? 19.438 6.648 2.557 1 97 214 LYS B O 1
ATOM 3564 N N . LEU B 1 215 ? 19.438 4.844 1.196 1 95.75 215 LEU B N 1
ATOM 3565 C CA . LEU B 1 215 ? 19.953 5.594 0.059 1 95.75 215 LEU B CA 1
ATOM 3566 C C . LEU B 1 215 ? 18.938 6.633 -0.413 1 95.75 215 LEU B C 1
ATOM 3568 O O . LEU B 1 215 ? 17.844 6.277 -0.873 1 95.75 215 LEU B O 1
ATOM 3572 N N . PRO B 1 216 ? 19.281 7.949 -0.313 1 94.44 216 PRO B N 1
ATOM 3573 C CA . PRO B 1 216 ? 18.297 9.008 -0.57 1 94.44 216 PRO B CA 1
ATOM 3574 C C . PRO B 1 216 ? 17.688 8.93 -1.973 1 94.44 216 PRO B C 1
ATOM 3576 O O . PRO B 1 216 ? 16.484 9.102 -2.143 1 94.44 216 PRO B O 1
ATOM 3579 N N . ILE B 1 217 ? 18.453 8.602 -2.957 1 93.94 217 ILE B N 1
ATOM 3580 C CA . ILE B 1 217 ? 17.953 8.602 -4.328 1 93.94 217 ILE B CA 1
ATOM 3581 C C . ILE B 1 217 ? 16.922 7.488 -4.508 1 93.94 217 ILE B C 1
ATOM 3583 O O . ILE B 1 217 ? 15.961 7.641 -5.258 1 93.94 217 ILE B O 1
ATOM 3587 N N . ALA B 1 218 ? 17.109 6.367 -3.848 1 97.12 218 ALA B N 1
ATOM 3588 C CA . ALA B 1 218 ? 16.125 5.277 -3.906 1 97.12 218 ALA B CA 1
ATOM 3589 C C . ALA B 1 218 ? 14.797 5.699 -3.305 1 97.12 218 ALA B C 1
ATOM 3591 O O . ALA B 1 218 ? 13.742 5.473 -3.9 1 97.12 218 ALA B O 1
ATOM 3592 N N . VAL B 1 219 ? 14.844 6.402 -2.172 1 97.75 219 VAL B N 1
ATOM 3593 C CA . VAL B 1 219 ? 13.641 6.832 -1.473 1 97.75 219 VAL B CA 1
ATOM 3594 C C . VAL B 1 219 ? 12.922 7.902 -2.291 1 97.75 219 VAL B C 1
ATOM 3596 O O . VAL B 1 219 ? 11.703 7.848 -2.457 1 97.75 219 VAL B O 1
ATOM 3599 N N . LYS B 1 220 ? 13.695 8.836 -2.824 1 96.62 220 LYS B N 1
ATOM 3600 C CA . LYS B 1 220 ? 13.133 9.914 -3.631 1 96.62 220 LYS B CA 1
ATOM 3601 C C . LYS B 1 220 ? 12.422 9.367 -4.867 1 96.62 220 LYS B C 1
ATOM 3603 O O . LYS B 1 220 ? 11.281 9.727 -5.148 1 96.62 220 LYS B O 1
ATOM 3608 N N . THR B 1 221 ? 13.094 8.492 -5.574 1 95.5 221 THR B N 1
ATOM 3609 C CA . THR B 1 221 ? 12.539 7.883 -6.777 1 95.5 221 THR B CA 1
ATOM 3610 C C . THR B 1 221 ? 11.305 7.043 -6.438 1 95.5 221 THR B C 1
ATOM 3612 O O . THR B 1 221 ? 10.289 7.109 -7.137 1 95.5 221 THR B O 1
ATOM 3615 N N . GLY B 1 222 ? 11.398 6.309 -5.395 1 98.06 222 GLY B N 1
ATOM 3616 C CA . GLY B 1 222 ? 10.297 5.473 -4.949 1 98.06 222 GLY B CA 1
ATOM 3617 C C . GLY B 1 222 ? 9.062 6.266 -4.562 1 98.06 222 GLY B C 1
ATOM 3618 O O . GLY B 1 222 ? 7.945 5.914 -4.953 1 98.06 222 GLY B O 1
ATOM 3619 N N . LYS B 1 223 ? 9.25 7.363 -3.824 1 98.31 223 LYS B N 1
ATOM 3620 C CA . LYS B 1 223 ? 8.117 8.188 -3.412 1 98.31 223 LYS B CA 1
ATOM 3621 C C . LYS B 1 223 ? 7.402 8.781 -4.621 1 98.31 223 LYS B C 1
ATOM 3623 O O . LYS B 1 223 ? 6.172 8.758 -4.688 1 98.31 223 LYS B O 1
ATOM 3628 N N . GLN B 1 224 ? 8.164 9.289 -5.539 1 97.56 224 GLN B N 1
ATOM 3629 C CA . GLN B 1 224 ? 7.547 9.828 -6.75 1 97.56 224 GLN B CA 1
ATOM 3630 C C . GLN B 1 224 ? 6.719 8.773 -7.469 1 97.56 224 GLN B C 1
ATOM 3632 O O . GLN B 1 224 ? 5.582 9.031 -7.871 1 97.56 224 GLN B O 1
ATOM 3637 N N . ALA B 1 225 ? 7.242 7.609 -7.59 1 98.25 225 ALA B N 1
ATOM 3638 C CA . ALA B 1 225 ? 6.543 6.52 -8.273 1 98.25 225 ALA B CA 1
ATOM 3639 C C . ALA B 1 225 ? 5.309 6.082 -7.488 1 98.25 225 ALA B C 1
ATOM 3641 O O . ALA B 1 225 ? 4.301 5.688 -8.078 1 98.25 225 ALA B O 1
ATOM 3642 N N . PHE B 1 226 ? 5.414 6.121 -6.156 1 98.69 226 PHE B N 1
ATOM 3643 C CA . PHE B 1 226 ? 4.332 5.703 -5.27 1 98.69 226 PHE B CA 1
ATOM 3644 C C . PHE B 1 226 ? 3.043 6.445 -5.605 1 98.69 226 PHE B C 1
ATOM 3646 O O . PHE B 1 226 ? 2.002 5.82 -5.824 1 98.69 226 PHE B O 1
ATOM 3653 N N . TYR B 1 227 ? 3.104 7.719 -5.75 1 98.06 227 TYR B N 1
ATOM 3654 C CA . TYR B 1 227 ? 1.907 8.523 -5.98 1 98.06 227 TYR B CA 1
ATOM 3655 C C . TYR B 1 227 ? 1.511 8.508 -7.449 1 98.06 227 TYR B C 1
ATOM 3657 O O . TYR B 1 227 ? 0.322 8.477 -7.777 1 98.06 227 TYR B O 1
ATOM 3665 N N . ALA B 1 228 ? 2.467 8.445 -8.359 1 97.56 228 ALA B N 1
ATOM 3666 C CA . ALA B 1 228 ? 2.166 8.461 -9.789 1 97.56 228 ALA B CA 1
ATOM 3667 C C . ALA B 1 228 ? 1.426 7.191 -10.203 1 97.56 228 ALA B C 1
ATOM 3669 O O . ALA B 1 228 ? 0.387 7.262 -10.867 1 97.56 228 ALA B O 1
ATOM 3670 N N . GLN B 1 229 ? 1.919 6.051 -9.797 1 97.19 229 GLN B N 1
ATOM 3671 C CA . GLN B 1 229 ? 1.385 4.777 -10.266 1 97.19 229 GLN B CA 1
ATOM 3672 C C . GLN B 1 229 ? -0.021 4.535 -9.727 1 97.19 229 GLN B C 1
ATOM 3674 O O . GLN B 1 229 ? -0.815 3.82 -10.344 1 97.19 229 GLN B O 1
ATOM 3679 N N . ALA B 1 230 ? -0.34 5.109 -8.609 1 94.69 230 ALA B N 1
ATOM 3680 C CA . ALA B 1 230 ? -1.638 4.914 -7.965 1 94.69 230 ALA B CA 1
ATOM 3681 C C . ALA B 1 230 ? -2.773 5.379 -8.867 1 94.69 230 ALA B C 1
ATOM 3683 O O . ALA B 1 230 ? -3.918 4.949 -8.711 1 94.69 230 ALA B O 1
ATOM 3684 N N . GLN B 1 231 ? -2.469 6.215 -9.852 1 94.44 231 GLN B N 1
ATOM 3685 C CA . GLN B 1 231 ? -3.484 6.777 -10.734 1 94.44 231 GLN B CA 1
ATOM 3686 C C . GLN B 1 231 ? -3.518 6.039 -12.07 1 94.44 231 GLN B C 1
ATOM 3688 O O . GLN B 1 231 ? -4.203 6.461 -13.008 1 94.44 231 GLN B O 1
ATOM 3693 N N . MET B 1 232 ? -2.793 4.922 -12.148 1 95.94 232 MET B N 1
ATOM 3694 C CA . MET B 1 232 ? -2.635 4.203 -13.406 1 95.94 232 MET B CA 1
ATOM 3695 C C . MET B 1 232 ? -3.363 2.863 -13.367 1 95.94 232 MET B C 1
ATOM 3697 O O . MET B 1 232 ? -3.641 2.336 -12.289 1 95.94 232 MET B O 1
ATOM 3701 N N . THR B 1 233 ? -3.697 2.408 -14.617 1 95.19 233 THR B N 1
ATOM 3702 C CA . THR B 1 233 ? -4.074 1.001 -14.703 1 95.19 233 THR B CA 1
ATOM 3703 C C . THR B 1 233 ? -2.924 0.106 -14.25 1 95.19 233 THR B C 1
ATOM 3705 O O . THR B 1 233 ? -1.773 0.546 -14.188 1 95.19 233 THR B O 1
ATOM 37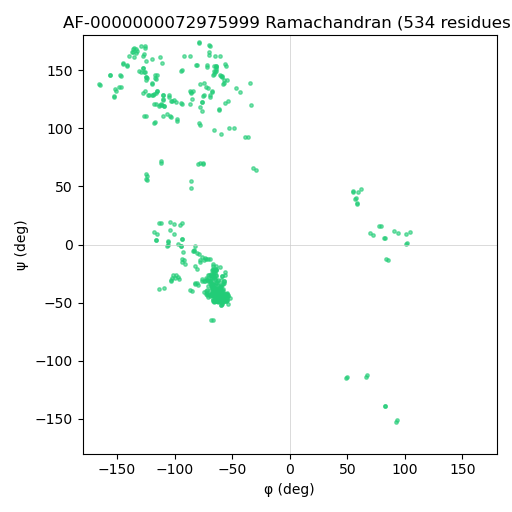08 N N . THR B 1 234 ? -3.193 -1.146 -13.922 1 96.12 234 THR B N 1
ATOM 3709 C CA . THR B 1 234 ? -2.158 -2.07 -13.477 1 96.12 234 THR B CA 1
ATOM 3710 C C . THR B 1 234 ? -1.07 -2.221 -14.531 1 96.12 234 THR B C 1
ATOM 3712 O O . THR B 1 234 ? 0.121 -2.156 -14.219 1 96.12 234 THR B O 1
ATOM 3715 N N . ALA B 1 235 ? -1.455 -2.404 -15.766 1 96.38 235 ALA B N 1
ATOM 3716 C CA . ALA B 1 235 ? -0.499 -2.576 -16.859 1 96.38 235 ALA B CA 1
ATOM 3717 C C . ALA B 1 235 ? 0.377 -1.338 -17.016 1 96.38 235 ALA B C 1
ATOM 3719 O O . ALA B 1 235 ? 1.6 -1.445 -17.141 1 96.38 235 ALA B O 1
ATOM 3720 N N . ASP B 1 236 ? -0.25 -0.125 -16.969 1 97.62 236 ASP B N 1
ATOM 3721 C CA . ASP B 1 236 ? 0.499 1.121 -17.094 1 97.62 236 ASP B CA 1
ATOM 3722 C C . ASP B 1 236 ? 1.422 1.33 -15.898 1 97.62 236 ASP B C 1
ATOM 3724 O O . ASP B 1 236 ? 2.535 1.84 -16.047 1 97.62 236 ASP B O 1
ATOM 3728 N N . ALA B 1 237 ? 0.947 0.953 -14.734 1 98.25 237 ALA B N 1
ATOM 3729 C CA . ALA B 1 237 ? 1.741 1.074 -13.516 1 98.25 237 ALA B CA 1
ATOM 3730 C C . ALA B 1 237 ? 3.006 0.224 -13.594 1 98.25 237 ALA B C 1
ATOM 3732 O O . ALA B 1 237 ? 4.098 0.688 -13.258 1 98.25 237 ALA B O 1
ATOM 3733 N N . TYR B 1 238 ? 2.895 -0.978 -14.062 1 97.94 238 TYR B N 1
ATOM 3734 C CA . TYR B 1 238 ? 4.051 -1.861 -14.172 1 97.94 238 TYR B CA 1
ATOM 3735 C C . TYR B 1 238 ? 5.039 -1.342 -15.211 1 97.94 238 TYR B C 1
ATOM 3737 O O . TYR B 1 238 ? 6.254 -1.4 -15 1 97.94 238 TYR B O 1
ATOM 3745 N N . ALA B 1 239 ? 4.52 -0.888 -16.359 1 97.81 239 ALA B N 1
ATOM 3746 C CA . ALA B 1 239 ? 5.406 -0.301 -17.375 1 97.81 239 ALA B CA 1
ATOM 3747 C C . ALA B 1 239 ? 6.172 0.889 -16.797 1 97.81 239 ALA B C 1
ATOM 3749 O O . ALA B 1 239 ? 7.395 0.975 -16.938 1 97.81 239 ALA B O 1
ATOM 3750 N N . TYR B 1 240 ? 5.484 1.777 -16.125 1 98.44 240 TYR B N 1
ATOM 3751 C CA . TYR B 1 240 ? 6.066 2.977 -15.539 1 98.44 240 TYR B CA 1
ATOM 3752 C C . TYR B 1 240 ? 7.074 2.613 -14.453 1 98.44 240 TYR B C 1
ATOM 3754 O O . TYR B 1 240 ? 8.211 3.098 -14.461 1 98.44 240 TYR B O 1
ATOM 3762 N N . THR B 1 241 ? 6.711 1.745 -13.555 1 98.31 241 THR B N 1
ATOM 3763 C CA . THR B 1 241 ? 7.562 1.418 -12.414 1 98.31 241 THR B CA 1
ATOM 3764 C C . THR B 1 241 ? 8.734 0.541 -12.852 1 98.31 241 THR B C 1
ATOM 3766 O O . THR B 1 241 ? 9.805 0.582 -12.25 1 98.31 241 THR B O 1
ATOM 3769 N N . GLY B 1 242 ? 8.523 -0.315 -13.891 1 97.62 242 GLY B N 1
ATOM 3770 C CA . GLY B 1 242 ? 9.656 -1.031 -14.461 1 97.62 242 GLY B CA 1
ATOM 3771 C C . GLY B 1 242 ? 10.781 -0.115 -14.906 1 97.62 242 GLY B C 1
ATOM 3772 O O . GLY B 1 242 ? 11.953 -0.38 -14.625 1 97.62 242 GLY B O 1
ATOM 3773 N N . ALA B 1 243 ? 10.383 0.955 -15.594 1 97.25 243 ALA B N 1
ATOM 3774 C CA . ALA B 1 243 ? 11.367 1.941 -16.031 1 97.25 243 ALA B CA 1
ATOM 3775 C C . ALA B 1 243 ? 12.055 2.604 -14.844 1 97.25 243 ALA B C 1
ATOM 3777 O O . ALA B 1 243 ? 13.258 2.861 -14.883 1 97.25 243 ALA B O 1
ATOM 3778 N N . ARG B 1 244 ? 11.32 2.881 -13.781 1 96.69 244 ARG B N 1
ATOM 3779 C CA . ARG B 1 244 ? 11.883 3.484 -12.578 1 96.69 244 ARG B CA 1
ATOM 3780 C C . ARG B 1 244 ? 12.875 2.543 -11.906 1 96.69 244 ARG B C 1
ATOM 3782 O O . ARG B 1 244 ? 13.891 2.986 -11.367 1 96.69 244 ARG B O 1
ATOM 3789 N N . MET B 1 245 ? 12.562 1.248 -11.938 1 96.94 245 MET B N 1
ATOM 3790 C CA . MET B 1 245 ? 13.469 0.245 -11.383 1 96.94 245 MET B CA 1
ATOM 3791 C C . MET B 1 245 ? 14.805 0.255 -12.125 1 96.94 245 MET B C 1
ATOM 3793 O O . MET B 1 245 ? 15.867 0.197 -11.492 1 96.94 245 MET B O 1
ATOM 3797 N N . VAL B 1 246 ? 14.719 0.32 -13.414 1 96.94 246 VAL B N 1
ATOM 3798 C CA . VAL B 1 246 ? 15.945 0.331 -14.211 1 96.94 246 VAL B CA 1
ATOM 3799 C C . VAL B 1 246 ? 16.781 1.559 -13.859 1 96.94 246 VAL B C 1
ATOM 3801 O O . VAL B 1 246 ? 17.984 1.455 -13.656 1 96.94 246 VAL B O 1
ATOM 3804 N N . GLU B 1 247 ? 16.125 2.695 -13.789 1 96.62 247 GLU B N 1
ATOM 3805 C CA . GLU B 1 247 ? 16.812 3.928 -13.414 1 96.62 247 GLU B CA 1
ATOM 3806 C C . GLU B 1 247 ? 17.531 3.779 -12.078 1 96.62 247 GLU B C 1
ATOM 3808 O O . GLU B 1 247 ? 18.703 4.148 -11.945 1 96.62 247 GLU B O 1
ATOM 3813 N N . ASN B 1 248 ? 16.859 3.271 -11.07 1 96.88 248 ASN B N 1
ATOM 3814 C CA . ASN B 1 248 ? 17.438 3.053 -9.742 1 96.88 248 ASN B CA 1
ATOM 3815 C C . ASN B 1 248 ? 18.594 2.061 -9.789 1 96.88 248 ASN B C 1
ATOM 3817 O O . ASN B 1 248 ? 19.656 2.307 -9.203 1 96.88 248 ASN B O 1
ATOM 3821 N N . MET B 1 249 ? 18.469 1.035 -10.547 1 95.69 249 MET B N 1
ATOM 3822 C CA . MET B 1 249 ? 19.469 -0.023 -10.641 1 95.69 249 MET B CA 1
ATOM 3823 C C . MET B 1 249 ? 20.766 0.51 -11.242 1 95.69 249 MET B C 1
ATOM 3825 O O . MET B 1 249 ? 21.859 0.027 -10.914 1 95.69 249 MET B O 1
ATOM 3829 N N . MET B 1 250 ? 20.578 1.503 -12.094 1 95.94 250 MET B N 1
ATOM 3830 C CA . MET B 1 250 ? 21.75 2.014 -12.812 1 95.94 250 MET B CA 1
ATOM 3831 C C . MET B 1 250 ? 22.562 2.945 -11.93 1 95.94 250 MET B C 1
ATOM 3833 O O . MET B 1 250 ? 23.688 3.316 -12.281 1 95.94 250 MET B O 1
ATOM 3837 N N . ASP B 1 251 ? 22.062 3.305 -10.75 1 94.81 251 ASP B N 1
ATOM 3838 C CA . ASP B 1 251 ? 22.812 4.137 -9.812 1 94.81 251 ASP B CA 1
ATOM 3839 C C . ASP B 1 251 ? 23.969 3.363 -9.195 1 94.81 251 ASP B C 1
ATOM 3841 O O . ASP B 1 251 ? 23.797 2.223 -8.758 1 94.81 251 ASP B O 1
ATOM 3845 N N . ALA B 1 252 ? 25.141 4.008 -9.141 1 94.81 252 ALA B N 1
ATOM 3846 C CA . ALA B 1 252 ? 26.359 3.365 -8.633 1 94.81 252 ALA B CA 1
ATOM 3847 C C . ALA B 1 252 ? 26.219 3.016 -7.152 1 94.81 252 ALA B C 1
ATOM 3849 O O . ALA B 1 252 ? 26.766 2.016 -6.688 1 94.81 252 ALA B O 1
ATOM 3850 N N . GLN B 1 253 ? 25.516 3.799 -6.445 1 95.38 253 GLN B N 1
ATOM 3851 C CA . GLN B 1 253 ? 25.344 3.551 -5.02 1 95.38 253 GLN B CA 1
ATOM 3852 C C . GLN B 1 253 ? 24.438 2.35 -4.773 1 95.38 253 GLN B C 1
ATOM 3854 O O . GL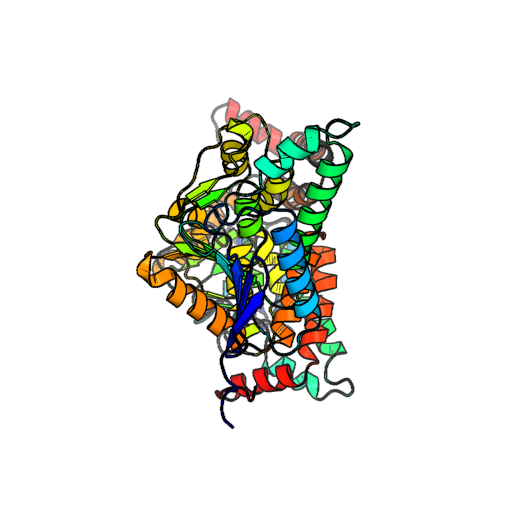N B 1 253 ? 24.562 1.658 -3.76 1 95.38 253 GLN B O 1
ATOM 3859 N N . THR B 1 254 ? 23.516 2.123 -5.703 1 95.69 254 THR B N 1
ATOM 3860 C CA . THR B 1 254 ? 22.703 0.913 -5.621 1 95.69 254 THR B CA 1
ATOM 3861 C C . THR B 1 254 ? 23.562 -0.32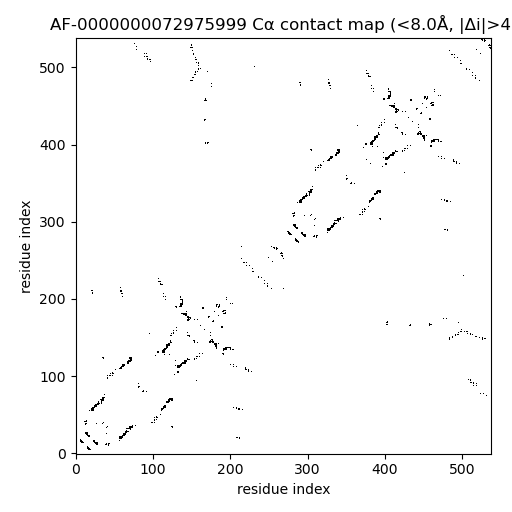8 -5.852 1 95.69 254 THR B C 1
ATOM 3863 O O . THR B 1 254 ? 23.422 -1.323 -5.137 1 95.69 254 THR B O 1
ATOM 3866 N N . SER B 1 255 ? 24.422 -0.226 -6.844 1 95.38 255 SER B N 1
ATOM 3867 C CA . SER B 1 255 ? 25.359 -1.321 -7.062 1 95.38 255 SER B CA 1
ATOM 3868 C C . SER B 1 255 ? 26.172 -1.622 -5.801 1 95.38 255 SER B C 1
ATOM 3870 O O . SER B 1 255 ? 26.344 -2.785 -5.434 1 95.38 255 SER B O 1
ATOM 3872 N N . GLU B 1 256 ? 26.625 -0.604 -5.152 1 95.56 256 GLU B N 1
ATOM 3873 C CA . GLU B 1 256 ? 27.359 -0.751 -3.895 1 95.56 256 GLU B CA 1
ATOM 3874 C C . GLU B 1 256 ? 26.484 -1.418 -2.83 1 95.56 256 GLU B C 1
ATOM 3876 O O . GLU B 1 256 ? 26.953 -2.297 -2.104 1 95.56 256 GLU B O 1
ATOM 3881 N N . GLY B 1 257 ? 25.266 -0.991 -2.67 1 95.94 257 GLY B N 1
ATOM 3882 C CA . GLY B 1 257 ? 24.359 -1.596 -1.703 1 95.94 257 GLY B CA 1
ATOM 3883 C C . GLY B 1 257 ? 24.156 -3.082 -1.925 1 95.94 257 GLY B C 1
ATOM 3884 O O . GLY B 1 257 ? 24.172 -3.865 -0.972 1 95.94 257 GLY B O 1
ATOM 3885 N N . ILE B 1 258 ? 23.984 -3.482 -3.176 1 95.81 258 ILE B N 1
ATOM 3886 C CA . ILE B 1 258 ? 23.781 -4.887 -3.518 1 95.81 258 ILE B CA 1
ATOM 3887 C C . ILE B 1 258 ? 25.047 -5.68 -3.246 1 95.81 258 ILE B C 1
ATOM 3889 O O . ILE B 1 258 ? 25 -6.766 -2.666 1 95.81 258 ILE B O 1
ATOM 3893 N N . ASN B 1 259 ? 26.156 -5.16 -3.604 1 95.56 259 ASN B N 1
ATOM 3894 C CA . ASN B 1 259 ? 27.438 -5.82 -3.326 1 95.56 259 ASN B CA 1
ATOM 3895 C C . ASN B 1 259 ? 27.656 -6.004 -1.827 1 95.56 259 ASN B C 1
ATOM 3897 O O . ASN B 1 259 ? 28.094 -7.066 -1.387 1 95.56 259 ASN B O 1
ATOM 3901 N N . ALA B 1 260 ? 27.391 -4.949 -1.112 1 96.56 260 ALA B N 1
ATOM 3902 C CA . ALA B 1 260 ? 27.562 -5.016 0.338 1 96.56 260 ALA B CA 1
ATOM 3903 C C . ALA B 1 260 ? 26.703 -6.125 0.935 1 96.56 260 ALA B C 1
ATOM 3905 O O . ALA B 1 260 ? 27.156 -6.871 1.806 1 96.56 260 ALA B O 1
ATOM 3906 N N . PHE B 1 261 ? 25.531 -6.242 0.473 1 95.62 261 PHE B N 1
ATOM 3907 C CA . PHE B 1 261 ? 24.609 -7.281 0.93 1 95.62 261 PHE B CA 1
ATOM 3908 C C . PHE B 1 261 ? 25.156 -8.664 0.618 1 95.62 261 PHE B C 1
ATOM 3910 O O . PHE B 1 261 ? 25.203 -9.539 1.491 1 95.62 261 PHE B O 1
ATOM 3917 N N . LEU B 1 262 ? 25.594 -8.875 -0.578 1 95 262 LEU B N 1
ATOM 3918 C CA . LEU B 1 262 ? 26.109 -10.172 -1.019 1 95 262 LEU B CA 1
ATOM 3919 C C . LEU B 1 262 ? 27.375 -10.539 -0.254 1 95 262 LEU B C 1
ATOM 3921 O O . LEU B 1 262 ? 27.625 -11.719 0.01 1 95 262 LEU B O 1
ATOM 3925 N N . GLU B 1 263 ? 28.109 -9.523 0.15 1 95.94 263 GLU B N 1
ATOM 3926 C CA . GLU B 1 263 ? 29.359 -9.719 0.859 1 95.94 263 GLU B CA 1
ATOM 3927 C C . GLU B 1 263 ? 29.156 -9.68 2.371 1 95.94 263 GLU B C 1
ATOM 3929 O O . GLU B 1 263 ? 30.125 -9.797 3.137 1 95.94 263 GLU B O 1
ATOM 3934 N N . LYS B 1 264 ? 27.984 -9.461 2.807 1 95.12 264 LYS B N 1
ATOM 3935 C CA . LYS B 1 264 ? 27.609 -9.438 4.219 1 95.12 264 LYS B CA 1
ATOM 3936 C C . LYS B 1 264 ? 28.359 -8.336 4.965 1 95.12 264 LYS B C 1
ATOM 3938 O O . LYS B 1 264 ? 28.969 -8.586 6.016 1 95.12 264 LYS B O 1
ATOM 3943 N N . ARG B 1 265 ? 28.344 -7.109 4.355 1 95.06 265 ARG B N 1
ATOM 3944 C CA . ARG B 1 265 ? 28.891 -5.898 4.969 1 95.06 265 ARG B CA 1
ATOM 3945 C C . ARG B 1 265 ? 27.922 -4.734 4.832 1 95.06 265 ARG B C 1
ATOM 3947 O O . ARG B 1 265 ? 26.922 -4.828 4.105 1 95.06 265 ARG B O 1
ATOM 3954 N N . ASP B 1 266 ? 28.203 -3.652 5.57 1 92.94 266 ASP B N 1
ATOM 3955 C CA . ASP B 1 266 ? 27.406 -2.439 5.441 1 92.94 266 ASP B CA 1
ATOM 3956 C C . ASP B 1 266 ? 27.734 -1.692 4.156 1 92.94 266 ASP B C 1
ATOM 3958 O O . ASP B 1 266 ? 28.906 -1.635 3.752 1 92.94 266 ASP B O 1
ATOM 3962 N N . PRO B 1 267 ? 26.719 -1.191 3.518 1 92.94 267 PRO B N 1
ATOM 3963 C CA . PRO B 1 267 ? 27.031 -0.367 2.348 1 92.94 267 PRO B CA 1
ATOM 3964 C C . PRO B 1 267 ? 27.797 0.905 2.709 1 92.94 267 PRO B C 1
ATOM 3966 O O . PRO B 1 267 ? 27.656 1.413 3.824 1 92.94 267 PRO B O 1
ATOM 3969 N N . ASP B 1 268 ? 28.609 1.332 1.699 1 89.5 268 ASP B N 1
ATOM 3970 C CA . ASP B 1 268 ? 29.438 2.516 1.909 1 89.5 268 ASP B CA 1
ATOM 3971 C C . ASP B 1 268 ? 28.672 3.793 1.59 1 89.5 268 ASP B C 1
ATOM 3973 O O . ASP B 1 268 ? 28.969 4.48 0.614 1 89.5 268 ASP B O 1
ATOM 3977 N N . TRP B 1 269 ? 27.516 3.975 2.057 1 83.31 269 TRP B N 1
ATOM 3978 C CA . TRP B 1 269 ? 26.781 5.23 1.953 1 83.31 269 TRP B CA 1
ATOM 3979 C C . TRP B 1 269 ? 26.078 5.562 3.268 1 83.31 269 TRP B C 1
ATOM 3981 O O . TRP B 1 269 ? 25.906 4.688 4.121 1 83.31 269 TRP B O 1
#